Protein AF-A0A2I2Y6M7-F1 (afdb_monomer)

Solvent-accessible surface area (backbone atoms only — not comparable to full-atom values): 23030 Å² total; per-residue (Å²): 136,56,72,68,59,53,51,52,51,52,52,51,49,30,62,76,49,52,46,43,71,90,36,95,50,26,70,59,31,50,28,54,57,47,48,66,59,83,72,64,95,74,53,46,58,64,40,38,53,62,34,39,68,83,38,89,52,43,68,60,20,51,50,49,42,51,72,78,41,48,81,55,43,65,64,98,65,53,62,45,63,44,32,40,52,44,34,38,50,73,70,36,88,46,44,65,52,53,50,48,51,50,53,25,51,66,35,91,66,20,46,60,55,68,66,63,53,50,53,50,50,50,50,52,35,54,48,56,50,50,40,43,76,66,65,33,96,63,71,64,62,48,41,47,30,49,52,52,43,50,49,44,64,78,64,63,85,78,77,79,74,90,68,80,88,70,94,74,86,84,84,79,89,80,80,78,84,71,52,73,69,52,47,54,61,56,67,54,77,88,46,63,62,39,77,47,79,44,84,52,65,89,92,71,47,65,67,61,46,53,32,53,38,50,59,75,42,60,92,48,39,34,36,38,38,26,84,49,67,68,58,24,56,52,43,60,73,68,43,54,92,47,45,48,55,37,30,61,61,58,52,19,30,72,78,45,37,50,61,33,47,77,43,69,26,50,35,92,56,80,87,45,34,69,43,40,32,75,72,44,56,89,94,68,50,42,66,58,55,19,41,48,24,49,46,23,46,53,42,42,40,38,33,66,61,94,67,88,50,64,86,33,39,61,65,61,45,54,50,99,85,65,47,82,40,73,55,50,72,69,56,34,54,49,37,37,54,54,31,51,54,41,50,56,49,27,69,50,81,63,75,66,91,52,70,52,39,27,29,32,66,55,54,30,35,35,53,37,41,73,63,62,63,76,64,73,89,24,56,30,37,40,36,48,64,51,82,78,56,45,46,25,57,50,58,50,62,69,82,61,43,70,23,20,34,39,42,33,68

Nearest PDB structures (foldseek):
  2zpa-assembly1_A  TM=6.336E-01  e=1.277E+00  Escherichia coli K-12
  5lkm-assembly1_A-2  TM=4.725E-01  e=9.938E-01  Streptococcus pneumoniae
  2zpa-assembly2_B  TM=6.079E-01  e=3.849E+00  Escherichia coli K-12
  6ieh-assembly1_B  TM=3.985E-01  e=1.412E+00  Homo sapiens

Mean predicted aligned error: 16.68 Å

InterPro domains:
  IPR000212 UvrD-like helicase [PTHR11070] (1-397)
  IPR027417 P-loop containing nucleoside triphosphate hydrolase [G3DSA:3.40.50.300] (173-406)
  IPR027417 P-loop containing nucleoside triphosphate hydrolase [SSF52540] (170-386)

Structure (mmCIF, N/CA/C/O backbone):
data_AF-A0A2I2Y6M7-F1
#
_entry.id   AF-A0A2I2Y6M7-F1
#
loop_
_atom_site.group_PDB
_atom_site.id
_atom_site.type_symbol
_atom_site.label_atom_id
_atom_site.label_alt_id
_atom_site.label_comp_id
_atom_site.label_asym_id
_atom_site.label_entity_id
_atom_site.label_seq_id
_atom_site.pdbx_PDB_ins_code
_atom_site.Cartn_x
_atom_site.Cartn_y
_atom_site.Cartn_z
_atom_site.occupancy
_atom_site.B_iso_or_equiv
_atom_site.auth_seq_id
_atom_site.auth_comp_id
_atom_site.auth_asym_id
_atom_site.auth_atom_id
_atom_site.pdbx_PDB_model_num
ATOM 1 N N . MET A 1 1 ? 17.965 -12.866 4.755 1.00 49.59 1 MET A N 1
ATOM 2 C CA . MET A 1 1 ? 18.738 -12.030 5.698 1.00 49.59 1 MET A CA 1
ATOM 3 C C . MET A 1 1 ? 17.765 -11.575 6.773 1.00 49.59 1 MET A C 1
ATOM 5 O O . MET A 1 1 ? 16.728 -11.045 6.398 1.00 49.59 1 MET A O 1
ATOM 9 N N . ASN A 1 2 ? 18.017 -11.884 8.047 1.00 70.56 2 ASN A N 1
ATOM 10 C CA . ASN A 1 2 ? 17.105 -11.526 9.144 1.00 70.56 2 ASN A CA 1
ATOM 11 C C . ASN A 1 2 ? 17.245 -10.025 9.487 1.00 70.56 2 ASN A C 1
ATOM 13 O O . ASN A 1 2 ? 18.341 -9.486 9.323 1.00 70.56 2 ASN A O 1
ATOM 17 N N . GLU A 1 3 ? 16.186 -9.348 9.952 1.00 72.44 3 GLU A N 1
ATOM 18 C CA . GLU A 1 3 ? 16.213 -7.894 10.248 1.00 72.44 3 GLU A CA 1
ATOM 19 C C . GLU A 1 3 ? 17.332 -7.543 11.247 1.00 72.44 3 GLU A C 1
ATOM 21 O O . GLU A 1 3 ? 18.125 -6.636 11.006 1.00 72.44 3 GLU A O 1
ATOM 26 N N . GLU A 1 4 ? 17.489 -8.347 12.301 1.00 75.38 4 GLU A N 1
ATOM 27 C CA . GLU A 1 4 ? 18.539 -8.185 13.319 1.00 75.38 4 GLU A CA 1
ATOM 28 C C . GLU A 1 4 ? 19.960 -8.294 12.745 1.00 75.38 4 GLU A C 1
ATOM 30 O O . GLU A 1 4 ? 20.855 -7.541 13.129 1.00 75.38 4 GLU A O 1
ATOM 35 N N . GLN A 1 5 ? 20.173 -9.189 11.776 1.00 78.06 5 GLN A N 1
ATOM 36 C CA . GLN A 1 5 ? 21.471 -9.346 11.112 1.00 78.06 5 GLN A CA 1
ATOM 37 C C . GLN A 1 5 ? 21.791 -8.144 10.218 1.00 78.06 5 GLN A C 1
ATOM 39 O O . GLN A 1 5 ? 22.947 -7.735 10.123 1.00 78.0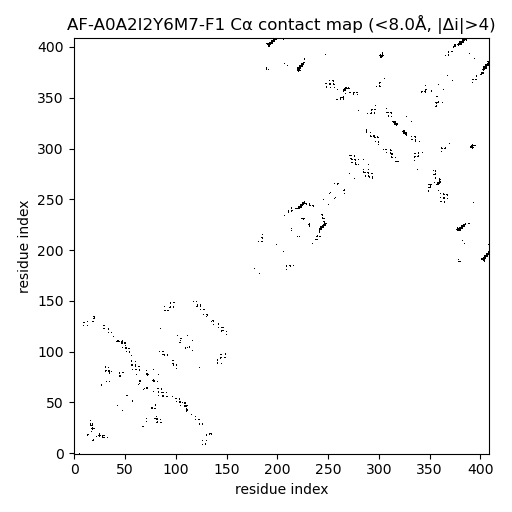6 5 GLN A O 1
ATOM 44 N N . ALA A 1 6 ? 20.777 -7.568 9.565 1.00 76.00 6 ALA A N 1
ATOM 45 C CA . ALA A 1 6 ? 20.940 -6.378 8.737 1.00 76.00 6 ALA A CA 1
ATOM 46 C C . ALA A 1 6 ? 21.282 -5.150 9.592 1.00 76.00 6 ALA A C 1
ATOM 48 O O . ALA A 1 6 ? 22.219 -4.424 9.265 1.00 76.00 6 ALA A O 1
ATOM 49 N N . VAL A 1 7 ? 20.579 -4.965 10.715 1.00 82.06 7 VAL A N 1
ATOM 50 C CA . VAL A 1 7 ? 20.853 -3.885 11.675 1.00 82.06 7 VAL A CA 1
ATOM 51 C C . VAL A 1 7 ? 22.251 -4.035 12.273 1.00 82.06 7 VAL A C 1
ATOM 53 O O . VAL A 1 7 ? 23.020 -3.081 12.244 1.00 82.06 7 VAL A O 1
ATOM 56 N N . SER A 1 8 ? 22.632 -5.240 12.712 1.00 84.25 8 SER A N 1
ATOM 57 C CA . SER A 1 8 ? 23.980 -5.510 13.234 1.00 84.25 8 SER A CA 1
ATOM 58 C C . SER A 1 8 ? 25.080 -5.217 12.205 1.00 84.25 8 SER A C 1
ATOM 60 O O . SER A 1 8 ? 26.126 -4.669 12.552 1.00 84.25 8 SER A O 1
ATOM 62 N N . LYS A 1 9 ? 24.838 -5.517 10.922 1.00 85.94 9 LYS A N 1
ATOM 63 C CA . LYS A 1 9 ? 25.780 -5.211 9.839 1.00 85.94 9 LYS A CA 1
ATOM 64 C C . LYS A 1 9 ? 25.932 -3.706 9.609 1.00 85.94 9 LYS A C 1
ATOM 66 O O . LYS A 1 9 ? 27.054 -3.244 9.422 1.00 85.94 9 LYS A O 1
ATOM 71 N N . VAL A 1 10 ? 24.832 -2.951 9.617 1.00 85.12 10 VAL A N 1
ATOM 72 C CA . VAL A 1 10 ? 24.865 -1.484 9.480 1.00 85.12 10 VAL A CA 1
ATOM 73 C C . VAL A 1 10 ? 25.546 -0.843 10.689 1.00 85.12 10 VAL A C 1
ATOM 75 O O . VAL A 1 10 ? 26.391 0.027 10.509 1.00 85.12 10 VAL A O 1
ATOM 78 N N . ASP A 1 11 ? 25.263 -1.325 11.897 1.00 84.12 11 ASP A N 1
ATOM 79 C CA . ASP A 1 11 ? 25.933 -0.874 13.119 1.00 84.12 11 ASP A CA 1
ATOM 80 C C . ASP A 1 11 ? 27.446 -1.126 13.062 1.00 84.12 11 ASP A C 1
ATOM 82 O O . ASP A 1 11 ? 28.233 -0.227 13.355 1.00 84.12 11 ASP A O 1
ATOM 86 N N . GLY A 1 12 ? 27.863 -2.304 12.587 1.00 84.38 12 GLY A N 1
ATOM 87 C CA . GLY A 1 12 ? 29.275 -2.608 12.355 1.00 84.38 12 GLY A CA 1
ATOM 88 C C . GLY A 1 12 ? 29.931 -1.678 11.328 1.00 84.38 12 GLY A C 1
ATOM 89 O O . GLY A 1 12 ? 31.080 -1.286 11.509 1.00 84.38 12 GLY A O 1
ATOM 90 N N . ILE A 1 13 ? 29.211 -1.281 10.272 1.00 85.44 13 ILE A N 1
ATOM 91 C CA . ILE A 1 13 ? 29.702 -0.307 9.283 1.00 85.44 13 ILE A CA 1
ATOM 92 C C . ILE A 1 13 ? 29.904 1.068 9.929 1.00 85.44 13 ILE A C 1
ATOM 94 O O . ILE A 1 13 ? 30.957 1.672 9.737 1.00 85.44 13 ILE A O 1
ATOM 98 N N . LEU A 1 14 ? 28.934 1.554 10.710 1.00 84.12 14 LEU A N 1
ATOM 99 C CA . LEU A 1 14 ? 29.030 2.867 11.351 1.00 84.12 14 LEU A CA 1
ATOM 100 C C . LEU A 1 14 ? 30.232 2.949 12.301 1.00 84.12 14 LEU A C 1
ATOM 102 O O . LEU A 1 14 ? 31.017 3.891 12.189 1.00 84.12 14 LEU A O 1
ATOM 106 N N . SER A 1 15 ? 30.427 1.945 13.161 1.00 84.00 15 SER A N 1
ATOM 107 C CA . SER A 1 15 ? 31.567 1.907 14.088 1.00 84.00 15 SER A CA 1
ATOM 108 C C . SER A 1 15 ? 32.907 1.756 13.364 1.00 84.00 15 SER A C 1
ATOM 110 O O . SER A 1 15 ? 33.840 2.508 13.634 1.00 84.00 15 SER A O 1
ATOM 112 N N . ASN A 1 16 ? 33.010 0.853 12.381 1.00 84.38 16 ASN A N 1
ATOM 113 C CA . ASN A 1 16 ? 34.260 0.649 11.634 1.00 84.38 16 ASN A CA 1
ATOM 114 C C . ASN A 1 16 ? 34.682 1.884 10.826 1.00 84.38 16 ASN A C 1
ATOM 116 O O . ASN A 1 16 ? 35.870 2.095 10.589 1.00 84.38 16 ASN A O 1
ATOM 120 N N . CYS A 1 17 ? 3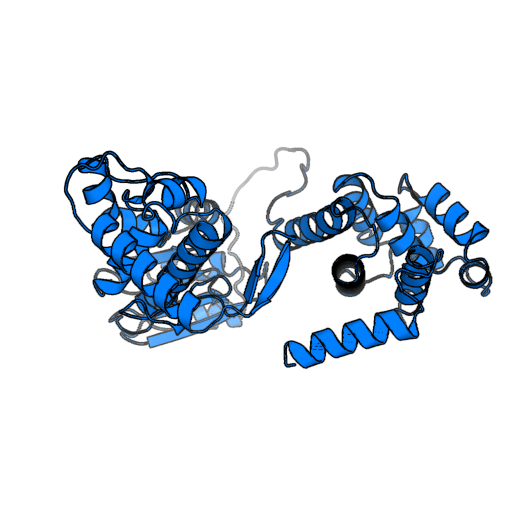3.717 2.694 10.388 1.00 80.25 17 CYS A N 1
ATOM 121 C CA . CYS A 1 17 ? 33.972 3.922 9.644 1.00 80.25 17 CYS A CA 1
ATOM 122 C C . CYS A 1 17 ? 34.069 5.167 10.538 1.00 80.25 17 CYS A C 1
ATOM 124 O O . CYS A 1 17 ? 34.221 6.264 10.008 1.00 80.25 17 CYS A O 1
ATOM 126 N N . GLY A 1 18 ? 33.977 5.035 11.867 1.00 78.38 18 GLY A N 1
ATOM 127 C CA . GLY A 1 18 ? 34.020 6.174 12.791 1.00 78.38 18 GLY A CA 1
ATOM 128 C C . GLY A 1 18 ? 32.870 7.166 12.577 1.00 78.38 18 GLY A C 1
ATOM 129 O O . GLY A 1 18 ? 33.055 8.382 12.699 1.00 78.38 18 GLY A O 1
ATOM 130 N N . ILE A 1 19 ? 31.696 6.663 12.184 1.00 80.56 19 ILE A N 1
ATOM 131 C CA . ILE A 1 19 ? 30.455 7.427 12.032 1.00 80.56 19 ILE A CA 1
ATOM 132 C C . ILE A 1 19 ? 29.694 7.348 13.360 1.00 80.56 19 ILE A C 1
ATOM 134 O O . ILE A 1 19 ? 28.677 6.669 13.496 1.00 80.56 19 ILE A O 1
ATOM 138 N N . GLU A 1 20 ? 30.237 8.035 14.357 1.00 80.38 20 GLU A N 1
ATOM 139 C CA . GLU A 1 20 ? 29.722 8.068 15.727 1.00 80.38 20 GLU A CA 1
ATOM 140 C C . GLU A 1 20 ? 29.317 9.494 16.104 1.00 80.38 20 GLU A C 1
ATOM 142 O O . GLU A 1 20 ? 29.709 10.462 15.447 1.00 80.38 20 GLU A O 1
ATOM 147 N N . LYS A 1 21 ? 28.494 9.636 17.145 1.00 74.00 21 LYS A N 1
ATOM 148 C CA . LYS A 1 21 ? 27.935 10.931 17.558 1.00 74.00 21 LYS A CA 1
ATOM 149 C C . LYS A 1 21 ? 29.007 11.879 18.095 1.00 74.00 21 LYS A C 1
ATOM 151 O O . LYS A 1 21 ? 28.868 13.091 17.982 1.00 74.00 21 LYS A O 1
ATOM 156 N N . GLU A 1 22 ? 30.061 11.311 18.655 1.00 70.25 22 GLU A N 1
ATOM 157 C CA . GLU A 1 22 ? 31.207 11.980 19.258 1.00 70.25 22 GLU A CA 1
ATOM 158 C C . GLU A 1 22 ? 32.245 12.415 18.207 1.00 70.25 22 GLU A C 1
ATOM 160 O O . GLU A 1 22 ? 33.192 13.126 18.531 1.00 70.25 22 GLU A O 1
ATOM 165 N N . SER A 1 23 ? 32.076 11.993 16.948 1.00 74.69 23 SER A N 1
ATOM 166 C CA . SER A 1 23 ? 32.988 12.290 15.847 1.00 74.69 23 SER A CA 1
ATOM 167 C C . SER A 1 23 ? 32.507 13.499 15.045 1.00 74.69 23 SER A C 1
ATOM 169 O O . SER A 1 23 ? 31.540 13.420 14.280 1.00 74.69 23 SER A O 1
ATOM 171 N N . ASP A 1 24 ? 33.253 14.603 15.129 1.00 72.44 24 ASP A N 1
ATOM 172 C CA . ASP A 1 24 ? 33.017 15.820 14.334 1.00 72.44 24 ASP A CA 1
ATOM 173 C C . ASP A 1 24 ? 33.146 15.585 12.813 1.00 72.44 24 ASP A C 1
ATOM 175 O O . ASP A 1 24 ? 32.731 16.410 12.000 1.00 72.44 24 ASP A O 1
ATOM 179 N N . LEU A 1 25 ? 33.691 14.433 12.408 1.00 81.56 25 LEU A N 1
ATOM 180 C CA . LEU A 1 25 ? 33.935 14.053 11.015 1.00 81.56 25 LEU A CA 1
ATOM 181 C C . LEU A 1 25 ? 32.914 13.037 10.479 1.00 81.56 25 LEU A C 1
ATOM 183 O O . LEU A 1 25 ? 33.102 12.508 9.385 1.00 81.56 25 LEU A O 1
ATOM 187 N N . CYS A 1 26 ? 31.824 12.760 11.202 1.00 83.25 26 CYS A N 1
ATOM 188 C CA . CYS A 1 26 ? 30.849 11.720 10.846 1.00 83.25 26 CYS A CA 1
ATOM 189 C C . CYS A 1 26 ? 30.304 11.832 9.403 1.00 83.25 26 CYS A C 1
ATOM 191 O O . CYS A 1 26 ? 30.172 10.822 8.710 1.00 83.25 26 CYS A O 1
ATOM 193 N N . VAL A 1 27 ? 30.046 13.048 8.909 1.00 85.88 27 VAL A N 1
ATOM 194 C CA . VAL A 1 27 ? 29.578 13.288 7.528 1.00 85.88 27 VAL A CA 1
ATOM 195 C C . VAL A 1 27 ? 30.687 13.037 6.497 1.00 85.88 27 VAL A C 1
ATOM 197 O O . VAL A 1 27 ? 30.428 12.466 5.439 1.00 85.88 27 VAL A O 1
ATOM 200 N N . LEU A 1 28 ? 31.933 13.400 6.807 1.00 87.31 28 LEU A N 1
ATOM 201 C CA . LEU A 1 28 ? 33.088 13.143 5.937 1.00 87.31 28 LEU A CA 1
ATOM 202 C C . LEU A 1 28 ? 33.421 11.646 5.879 1.00 87.31 28 LEU A C 1
ATOM 204 O O . LEU A 1 28 ? 33.757 11.119 4.818 1.00 87.31 28 LEU A O 1
ATOM 208 N N . ASN A 1 29 ? 33.246 10.940 6.993 1.00 88.25 29 ASN A N 1
ATOM 209 C CA . ASN A 1 29 ? 33.404 9.492 7.065 1.00 88.25 29 ASN A CA 1
ATOM 210 C C . ASN A 1 29 ? 32.336 8.747 6.247 1.00 88.25 29 ASN A C 1
ATOM 212 O O . ASN A 1 29 ? 32.644 7.721 5.640 1.00 88.25 29 ASN A O 1
ATOM 216 N N . LEU A 1 30 ? 31.118 9.292 6.127 1.00 89.62 30 LEU A N 1
ATOM 217 C CA . LEU A 1 30 ? 30.112 8.776 5.191 1.00 89.62 30 LEU A CA 1
ATOM 218 C C . LEU A 1 30 ? 30.568 8.912 3.729 1.00 89.62 30 LEU A C 1
ATOM 220 O O . LEU A 1 30 ? 30.395 7.977 2.943 1.00 89.62 30 LEU A O 1
ATOM 224 N N . ILE A 1 31 ? 31.176 10.045 3.357 1.00 89.81 31 ILE A N 1
ATOM 225 C CA . ILE A 1 31 ? 31.734 10.240 2.007 1.00 89.81 31 ILE A CA 1
ATOM 226 C C . ILE A 1 31 ? 32.864 9.234 1.754 1.00 89.81 31 ILE A C 1
ATOM 228 O O . ILE A 1 31 ? 32.871 8.577 0.714 1.00 89.81 31 ILE A O 1
ATOM 232 N N . ARG A 1 32 ? 33.770 9.047 2.725 1.00 88.12 32 ARG A N 1
ATOM 233 C CA . ARG A 1 32 ? 34.846 8.045 2.650 1.00 88.12 32 ARG A CA 1
ATOM 234 C C . ARG A 1 32 ? 34.312 6.633 2.471 1.00 88.12 32 ARG A C 1
ATOM 236 O O . ARG A 1 32 ? 34.797 5.918 1.603 1.00 88.12 32 ARG A O 1
ATOM 243 N N . TYR A 1 33 ? 33.295 6.246 3.237 1.00 89.00 33 TYR A N 1
ATOM 244 C CA . TYR A 1 33 ? 32.669 4.938 3.076 1.00 89.00 33 TYR A CA 1
ATOM 245 C C . TYR A 1 33 ? 32.074 4.775 1.675 1.00 89.00 33 TYR A C 1
ATOM 247 O O . TYR A 1 33 ? 32.343 3.784 0.999 1.00 89.00 33 TYR A O 1
ATOM 255 N N . THR A 1 34 ? 31.346 5.782 1.191 1.00 88.06 34 THR A N 1
ATOM 256 C CA . THR A 1 34 ? 30.740 5.750 -0.148 1.00 88.06 34 THR A CA 1
ATOM 257 C C . THR A 1 34 ? 31.798 5.647 -1.252 1.00 88.06 34 THR A C 1
ATOM 259 O O . THR A 1 34 ? 31.586 4.953 -2.245 1.00 88.06 34 THR A O 1
ATOM 262 N N . ALA A 1 35 ? 32.977 6.243 -1.058 1.00 86.44 35 ALA A N 1
ATOM 263 C CA . ALA A 1 35 ? 34.106 6.143 -1.981 1.00 86.44 35 ALA A CA 1
ATOM 264 C C . ALA A 1 35 ? 34.688 4.719 -2.110 1.00 86.44 35 ALA A C 1
ATOM 266 O O . ALA A 1 35 ? 35.350 4.427 -3.106 1.00 86.44 35 ALA A O 1
ATOM 267 N N . THR A 1 36 ? 34.427 3.828 -1.141 1.00 84.44 36 THR A N 1
ATOM 268 C CA . THR A 1 36 ? 34.849 2.412 -1.180 1.00 84.44 36 THR A CA 1
ATOM 269 C C . THR A 1 36 ? 33.918 1.508 -1.993 1.00 84.44 36 THR A C 1
ATOM 271 O O . THR A 1 36 ? 34.207 0.320 -2.164 1.00 84.44 36 THR A O 1
ATOM 274 N N . THR A 1 37 ? 32.808 2.050 -2.506 1.00 78.56 37 THR A N 1
ATOM 275 C CA . THR A 1 37 ? 31.848 1.309 -3.333 1.00 78.56 37 THR A CA 1
ATOM 276 C C . THR A 1 37 ? 32.552 0.728 -4.558 1.00 78.56 37 THR A C 1
ATOM 278 O O . THR A 1 37 ? 33.240 1.436 -5.296 1.00 78.56 37 THR A O 1
ATOM 281 N N . LYS A 1 38 ? 32.408 -0.586 -4.770 1.00 66.50 38 LYS A N 1
ATOM 282 C CA . LYS A 1 38 ? 33.075 -1.289 -5.871 1.00 66.50 38 LYS A CA 1
ATOM 283 C C . LYS A 1 38 ? 32.495 -0.827 -7.207 1.00 66.50 38 LYS A C 1
ATOM 285 O O . LYS A 1 38 ? 31.316 -1.034 -7.466 1.00 66.50 38 LYS A O 1
ATOM 290 N N . CYS A 1 39 ? 33.332 -0.252 -8.067 1.00 62.84 39 CYS A N 1
ATOM 291 C CA . CYS A 1 39 ? 32.965 0.004 -9.456 1.00 62.84 39 CYS A CA 1
ATOM 292 C C . CYS A 1 39 ? 32.988 -1.290 -10.272 1.00 62.84 39 CYS A C 1
ATOM 294 O O . CYS A 1 39 ? 33.879 -2.129 -10.105 1.00 62.84 39 CYS A O 1
ATOM 296 N N . SER A 1 40 ? 32.071 -1.396 -11.233 1.00 64.81 40 SER A N 1
ATOM 297 C CA . SER A 1 40 ? 32.249 -2.311 -12.359 1.00 64.81 40 SER A CA 1
ATOM 298 C C . SER A 1 40 ? 33.571 -1.986 -13.082 1.00 64.81 40 SER A C 1
ATOM 300 O O . SER A 1 40 ? 33.894 -0.808 -13.251 1.00 64.81 40 SER A O 1
ATOM 302 N N . PRO A 1 41 ? 34.339 -2.987 -13.551 1.00 62.16 41 PRO A N 1
ATOM 303 C CA . PRO A 1 41 ? 35.645 -2.770 -14.190 1.00 62.16 41 PRO A CA 1
ATOM 304 C C . PRO A 1 41 ? 35.581 -1.961 -15.501 1.00 62.16 41 PRO A C 1
ATOM 306 O O . PRO A 1 41 ? 36.613 -1.590 -16.045 1.00 62.16 41 PRO A O 1
ATOM 309 N N . SER A 1 42 ? 34.378 -1.680 -16.010 1.00 63.72 42 SER A N 1
ATOM 310 C CA . SER A 1 42 ? 34.109 -0.869 -17.200 1.00 63.72 42 SER A CA 1
ATOM 311 C C . SER A 1 42 ? 33.931 0.634 -16.930 1.00 63.72 42 SER A C 1
ATOM 313 O O . SER A 1 42 ? 33.707 1.383 -17.881 1.00 63.72 42 SER A O 1
ATOM 315 N N . VAL A 1 43 ? 33.957 1.082 -15.668 1.00 73.19 43 VAL A N 1
ATOM 316 C CA . VAL A 1 43 ? 33.742 2.495 -15.314 1.00 73.19 43 VAL A CA 1
ATOM 317 C C . VAL A 1 43 ? 35.021 3.297 -15.557 1.00 73.19 43 VAL A C 1
ATOM 319 O O . VAL A 1 43 ? 36.053 3.040 -14.947 1.00 73.19 43 VAL A O 1
ATOM 322 N N . ASP A 1 44 ? 34.918 4.292 -16.433 1.00 78.25 44 ASP A N 1
ATOM 323 C CA . ASP A 1 44 ? 35.956 5.279 -16.750 1.00 78.25 44 ASP A CA 1
ATOM 324 C C . ASP A 1 44 ? 35.681 6.587 -15.977 1.00 78.25 44 ASP A C 1
ATOM 326 O O . ASP A 1 44 ? 34.720 7.292 -16.321 1.00 78.25 44 ASP A O 1
ATOM 330 N N . PRO A 1 45 ? 36.485 6.922 -14.947 1.00 78.25 45 PRO A N 1
ATOM 331 C CA . PRO A 1 45 ? 36.260 8.091 -14.099 1.00 78.25 45 PRO A CA 1
ATOM 332 C C . PRO A 1 45 ? 36.235 9.426 -14.834 1.00 78.25 45 PRO A C 1
ATOM 334 O O . PRO A 1 45 ? 35.369 10.253 -14.548 1.00 78.25 45 PRO A O 1
ATOM 337 N N . GLU A 1 46 ? 37.100 9.614 -15.828 1.00 79.88 46 GLU A N 1
ATOM 338 C CA . GLU A 1 46 ? 37.201 10.865 -16.588 1.00 79.88 46 GLU A CA 1
ATOM 339 C C . GLU A 1 46 ? 35.911 11.143 -17.371 1.00 79.88 46 GLU A C 1
ATOM 341 O O . GLU A 1 46 ? 35.397 12.264 -17.413 1.00 79.88 46 GLU A O 1
ATOM 346 N N . ARG A 1 47 ? 35.307 10.093 -17.939 1.00 79.56 47 ARG A N 1
ATOM 347 C CA . ARG A 1 47 ? 34.028 10.200 -18.656 1.00 79.56 47 ARG A CA 1
ATOM 348 C C . ARG A 1 47 ? 32.850 10.484 -17.735 1.00 79.56 47 ARG A C 1
ATOM 350 O O . ARG A 1 47 ? 31.937 11.221 -18.120 1.00 79.56 47 ARG A O 1
ATOM 357 N N . VAL A 1 48 ? 32.854 9.927 -16.525 1.00 80.69 48 VAL A N 1
ATOM 358 C CA . VAL A 1 48 ? 31.805 10.222 -15.543 1.00 80.69 48 VAL A CA 1
ATOM 359 C C . VAL A 1 48 ? 31.937 11.656 -15.036 1.00 80.69 48 VAL A C 1
ATOM 361 O O . VAL A 1 48 ? 30.937 12.375 -15.027 1.00 80.69 48 VAL A O 1
ATOM 364 N N . LEU A 1 49 ? 33.150 12.114 -14.720 1.00 83.69 49 LEU A N 1
ATOM 365 C CA . LEU A 1 49 ? 33.422 13.510 -14.357 1.00 83.69 49 LEU A CA 1
ATOM 366 C C . LEU A 1 49 ? 32.949 14.470 -15.454 1.00 83.69 49 LEU A C 1
ATOM 368 O O . LEU A 1 49 ? 32.192 15.405 -15.190 1.00 83.69 49 LEU A O 1
ATOM 372 N N . TRP A 1 50 ? 33.276 14.173 -16.712 1.00 82.00 50 TRP A N 1
ATOM 373 C CA . TRP A 1 50 ? 32.792 14.948 -17.851 1.00 82.00 50 TRP A CA 1
ATOM 374 C C . TRP A 1 50 ? 31.264 14.981 -17.952 1.00 82.00 50 TRP A C 1
ATOM 376 O O . TRP A 1 50 ? 30.686 16.013 -18.290 1.00 82.00 50 TRP A O 1
ATOM 386 N N . SER A 1 51 ? 30.583 13.873 -17.643 1.00 84.50 51 SER A N 1
ATOM 387 C CA . SER A 1 51 ? 29.116 13.825 -17.644 1.00 84.50 51 SER A CA 1
ATOM 388 C C . SER A 1 51 ? 28.491 14.701 -16.552 1.00 84.50 51 SER A C 1
ATOM 3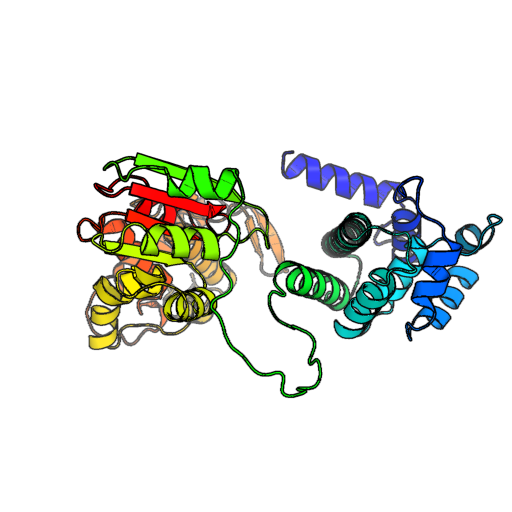90 O O . SER A 1 51 ? 27.401 15.238 -16.757 1.00 84.50 51 SER A O 1
ATOM 392 N N . LEU A 1 52 ? 29.193 14.882 -15.428 1.00 85.81 52 LEU A N 1
ATOM 393 C CA . LEU A 1 52 ? 28.752 15.654 -14.268 1.00 85.81 52 LEU A CA 1
ATOM 394 C C . LEU A 1 52 ? 29.020 17.156 -14.384 1.00 85.81 52 LEU A C 1
ATOM 396 O O . LEU A 1 52 ? 28.424 17.912 -13.622 1.00 85.81 52 LEU A O 1
ATOM 400 N N . ARG A 1 53 ? 29.857 17.604 -15.329 1.00 85.81 53 ARG A N 1
ATOM 401 C CA . ARG A 1 53 ? 30.291 19.012 -15.466 1.00 85.81 53 ARG A CA 1
ATOM 402 C C . ARG A 1 53 ? 29.155 20.042 -15.534 1.00 85.81 53 ARG A C 1
ATOM 404 O O . ARG A 1 53 ? 29.346 21.196 -15.177 1.00 85.81 53 ARG A O 1
ATOM 411 N N . ASP A 1 54 ? 27.981 19.625 -16.011 1.00 83.00 54 ASP A N 1
ATOM 412 C CA . ASP A 1 54 ? 26.805 20.490 -16.158 1.00 83.00 54 ASP A CA 1
ATOM 413 C C . ASP A 1 54 ? 25.969 20.563 -14.861 1.00 83.00 54 ASP A C 1
ATOM 415 O O . ASP A 1 54 ? 24.931 21.230 -14.818 1.00 83.00 54 ASP A O 1
ATOM 419 N N . HIS A 1 55 ? 26.366 19.841 -13.809 1.00 90.88 55 HIS A N 1
ATOM 420 C CA . HIS A 1 55 ? 25.676 19.841 -12.530 1.00 90.88 55 HIS A CA 1
ATOM 421 C C . HIS A 1 55 ? 26.060 21.087 -11.712 1.00 90.88 55 HIS A C 1
ATOM 423 O O . HIS A 1 55 ? 27.242 21.299 -11.446 1.00 90.88 55 HIS A O 1
ATOM 429 N N . PRO A 1 56 ? 25.086 21.887 -11.236 1.00 89.94 56 PRO A N 1
ATOM 430 C CA . PRO A 1 56 ? 25.364 23.180 -10.610 1.00 89.94 56 PRO A CA 1
ATOM 431 C C . PRO A 1 56 ? 26.148 23.084 -9.299 1.00 89.94 56 PRO A C 1
ATOM 433 O O . PRO A 1 56 ? 26.833 24.033 -8.969 1.00 89.94 56 PRO A O 1
ATOM 436 N N . LEU A 1 57 ? 26.042 21.961 -8.576 1.00 93.25 57 LEU A N 1
ATOM 437 C CA . LEU A 1 57 ? 26.744 21.729 -7.302 1.00 93.25 57 LEU A CA 1
ATOM 438 C C . LEU A 1 57 ? 28.092 21.007 -7.458 1.00 93.25 57 LEU A C 1
ATOM 440 O O . LEU A 1 57 ? 28.689 20.614 -6.456 1.00 93.25 57 LEU A O 1
ATOM 444 N N . LEU A 1 58 ? 28.531 20.717 -8.690 1.00 90.62 58 LEU A N 1
ATOM 445 C CA . LEU A 1 58 ? 29.792 20.002 -8.893 1.00 90.62 58 LEU A CA 1
ATOM 446 C C . LEU A 1 58 ? 31.008 20.812 -8.399 1.00 90.62 58 LEU A C 1
ATOM 448 O O . LEU A 1 58 ? 31.808 20.224 -7.673 1.00 90.62 58 LEU A O 1
ATOM 452 N N . PRO A 1 59 ? 31.153 22.120 -8.701 1.00 90.56 59 PRO A N 1
ATOM 453 C CA . PRO A 1 59 ? 32.311 22.893 -8.243 1.00 90.56 59 PRO A CA 1
ATOM 454 C C . PRO A 1 59 ? 32.431 22.944 -6.713 1.00 90.56 59 PRO A C 1
ATOM 456 O O . PRO A 1 59 ? 33.525 22.808 -6.165 1.00 90.56 59 PRO A O 1
ATOM 459 N N . GLU A 1 60 ? 31.309 23.094 -6.006 1.00 91.38 60 GLU A N 1
ATOM 460 C CA . GLU A 1 60 ? 31.257 23.099 -4.543 1.00 91.38 60 GLU A CA 1
ATOM 461 C C . GLU A 1 60 ? 31.568 21.718 -3.962 1.00 91.38 60 GLU A C 1
ATOM 463 O O . GLU A 1 60 ? 32.283 21.615 -2.963 1.00 91.38 60 GLU A O 1
ATOM 468 N N . ALA A 1 61 ? 31.071 20.649 -4.592 1.00 91.44 61 ALA A N 1
ATOM 469 C CA . ALA A 1 61 ? 31.380 19.279 -4.197 1.00 91.44 61 ALA A CA 1
ATOM 470 C C . ALA A 1 61 ? 32.871 18.954 -4.388 1.00 91.44 61 ALA A C 1
ATOM 472 O O . ALA A 1 61 ? 33.495 18.400 -3.483 1.00 91.44 61 ALA A O 1
ATOM 473 N N . GLU A 1 62 ? 33.464 19.347 -5.517 1.00 89.81 62 GLU A N 1
ATOM 474 C CA . GLU A 1 62 ? 34.896 19.183 -5.788 1.00 89.81 62 GLU A CA 1
ATOM 475 C C . GLU A 1 62 ? 35.755 19.969 -4.798 1.00 89.81 62 GLU A C 1
ATOM 477 O O . GLU A 1 62 ? 36.703 19.416 -4.239 1.00 89.81 62 GLU A O 1
ATOM 482 N N . ALA A 1 63 ? 35.407 21.230 -4.526 1.00 88.62 63 ALA A N 1
ATOM 483 C CA . ALA A 1 63 ? 36.101 22.042 -3.532 1.00 88.62 63 ALA A CA 1
ATOM 484 C C . ALA A 1 63 ? 36.007 21.419 -2.130 1.00 88.62 63 ALA A C 1
ATOM 486 O O . ALA A 1 63 ? 37.013 21.337 -1.423 1.00 88.62 63 ALA A O 1
ATOM 487 N N . CYS A 1 64 ? 34.826 20.917 -1.750 1.00 89.62 64 CYS A N 1
ATOM 488 C CA . CYS A 1 64 ? 34.601 20.257 -0.467 1.00 89.62 64 CYS A CA 1
ATOM 489 C C . CYS A 1 64 ? 35.477 19.006 -0.312 1.00 89.62 64 CYS A C 1
ATOM 491 O O . CYS A 1 64 ? 36.198 18.894 0.684 1.00 89.62 64 CYS A O 1
ATOM 493 N N . VAL A 1 65 ? 35.468 18.110 -1.308 1.00 88.75 65 VAL A N 1
ATOM 494 C CA . VAL A 1 65 ? 36.279 16.881 -1.305 1.00 88.75 65 VAL A CA 1
ATOM 495 C C . VAL A 1 65 ? 37.768 17.221 -1.322 1.00 88.75 65 VAL A C 1
ATOM 497 O O . VAL A 1 65 ? 38.525 16.669 -0.533 1.00 88.75 65 VAL A O 1
ATOM 500 N N . ARG A 1 66 ? 38.198 18.184 -2.141 1.00 87.88 66 ARG A N 1
ATOM 501 C CA . ARG A 1 66 ? 39.602 18.608 -2.217 1.00 87.88 66 ARG A CA 1
ATOM 502 C C . ARG A 1 66 ? 40.119 19.193 -0.903 1.00 87.88 66 ARG A C 1
ATOM 504 O O . ARG A 1 66 ? 41.270 18.954 -0.547 1.00 87.88 66 ARG A O 1
ATOM 511 N N . GLN A 1 67 ? 39.296 19.971 -0.203 1.00 87.62 67 GLN A N 1
ATOM 512 C CA . GLN A 1 67 ? 39.685 20.630 1.043 1.00 87.62 67 GLN A CA 1
ATOM 513 C C . GLN A 1 67 ? 39.680 19.672 2.241 1.00 87.62 67 GLN A C 1
ATOM 515 O O . GLN A 1 67 ? 40.577 19.747 3.076 1.00 87.62 67 GLN A O 1
ATOM 520 N N . HIS A 1 68 ? 38.681 18.791 2.340 1.00 86.12 68 HIS A N 1
ATOM 521 C CA . HIS A 1 68 ? 38.449 17.988 3.547 1.00 86.12 68 HIS A CA 1
ATOM 522 C C . HIS A 1 68 ? 38.878 16.520 3.406 1.00 86.12 68 HIS A C 1
ATOM 524 O O . HIS A 1 68 ? 39.079 15.852 4.418 1.00 86.12 68 HIS A O 1
ATOM 530 N N . LEU A 1 69 ? 39.021 16.011 2.178 1.00 86.88 69 LEU A N 1
ATOM 531 C CA . LEU A 1 69 ? 39.355 14.617 1.853 1.00 86.88 69 LEU A CA 1
ATOM 532 C C . LEU A 1 69 ? 40.408 14.544 0.722 1.00 86.88 69 LEU A C 1
ATOM 534 O O . LEU A 1 69 ? 40.147 13.964 -0.339 1.00 86.88 69 LEU A O 1
ATOM 538 N N . PRO A 1 70 ? 41.606 15.136 0.908 1.00 81.94 70 PRO A N 1
ATOM 539 C CA . PRO A 1 70 ? 42.621 15.235 -0.145 1.00 81.94 70 PRO A CA 1
ATOM 540 C C . PRO A 1 70 ? 43.140 13.865 -0.613 1.00 81.94 70 PRO A C 1
ATOM 542 O O . PRO A 1 70 ? 43.590 13.729 -1.750 1.00 81.94 70 PRO A O 1
ATOM 545 N N . ASP A 1 71 ? 43.031 12.837 0.231 1.00 82.00 71 ASP A N 1
ATOM 546 C CA . ASP A 1 71 ? 43.362 11.447 -0.085 1.00 82.00 71 ASP A CA 1
ATOM 547 C C . ASP A 1 71 ? 42.506 10.877 -1.228 1.00 82.00 71 ASP A C 1
ATOM 549 O O . ASP A 1 71 ? 43.004 10.113 -2.054 1.00 82.00 71 ASP A O 1
ATOM 553 N N . LEU A 1 72 ? 41.248 11.314 -1.342 1.00 81.38 72 LEU A N 1
ATOM 554 C CA . LEU A 1 72 ? 40.322 10.891 -2.399 1.00 81.38 72 LEU A CA 1
ATOM 555 C C . LEU A 1 72 ? 40.471 11.701 -3.699 1.00 81.38 72 LEU A C 1
ATOM 557 O O . LEU A 1 72 ? 39.787 11.415 -4.685 1.00 81.38 72 LEU A O 1
ATOM 561 N N . TYR A 1 73 ? 41.350 12.707 -3.697 1.00 70.94 73 TYR A N 1
ATOM 562 C CA . TYR A 1 73 ? 41.637 13.595 -4.828 1.00 70.94 73 TYR A CA 1
ATOM 563 C C . TYR A 1 73 ? 42.951 13.222 -5.554 1.00 70.94 73 TYR A C 1
ATOM 565 O O . TYR A 1 73 ? 43.174 13.651 -6.682 1.00 70.94 73 TYR A O 1
ATOM 573 N N . ALA A 1 74 ? 43.843 12.441 -4.929 1.00 58.34 74 ALA A N 1
ATOM 574 C CA . ALA A 1 74 ? 45.268 12.402 -5.293 1.00 58.34 74 ALA A CA 1
ATOM 575 C C . ALA A 1 74 ? 45.763 11.166 -6.084 1.00 58.34 74 ALA A C 1
ATOM 577 O O . ALA A 1 74 ? 46.962 11.055 -6.342 1.00 58.34 74 ALA A O 1
ATOM 578 N N . ALA A 1 75 ? 44.900 10.238 -6.502 1.00 51.59 75 ALA A N 1
ATOM 579 C CA . ALA A 1 75 ? 45.342 8.996 -7.147 1.00 51.59 75 ALA A CA 1
ATOM 580 C C . ALA A 1 75 ? 45.221 9.049 -8.682 1.00 51.59 75 ALA A C 1
ATOM 582 O O . ALA A 1 75 ? 44.229 8.591 -9.227 1.00 51.59 75 ALA A O 1
ATOM 583 N N . ALA A 1 76 ? 46.234 9.602 -9.364 1.00 51.25 76 ALA A N 1
ATOM 584 C CA . ALA A 1 76 ? 46.601 9.409 -10.786 1.00 51.25 76 ALA A CA 1
ATOM 585 C C . ALA A 1 76 ? 45.508 9.448 -11.898 1.00 51.25 76 ALA A C 1
ATOM 587 O O . ALA A 1 76 ? 45.825 9.165 -13.051 1.00 51.25 76 ALA A O 1
ATOM 588 N N . GLY A 1 77 ? 44.263 9.830 -11.598 1.00 56.72 77 GLY A N 1
ATOM 589 C CA . GLY A 1 77 ? 43.115 9.779 -12.517 1.00 56.72 77 GLY A CA 1
ATOM 590 C C . GLY A 1 77 ? 41.889 10.560 -12.023 1.00 56.72 77 GLY A C 1
ATOM 591 O O . GLY A 1 77 ? 40.759 10.128 -12.233 1.00 56.72 77 GLY A O 1
ATOM 592 N N . GLY A 1 78 ? 42.115 11.674 -11.316 1.00 67.44 78 GLY A N 1
ATOM 593 C CA . GLY A 1 78 ? 41.058 12.583 -10.859 1.00 67.44 78 GLY A CA 1
ATOM 594 C C . GLY A 1 78 ? 40.439 12.246 -9.495 1.00 67.44 78 GLY A C 1
ATOM 595 O O . GLY A 1 78 ? 40.951 11.430 -8.729 1.00 67.44 78 GLY A O 1
ATOM 596 N N . VAL A 1 79 ? 39.343 12.939 -9.169 1.00 76.44 79 VAL A N 1
ATOM 597 C CA . VAL A 1 79 ? 38.604 12.793 -7.901 1.00 76.44 79 VAL A CA 1
ATOM 598 C C . VAL A 1 79 ? 37.765 11.517 -7.916 1.00 76.44 79 VAL A C 1
ATOM 600 O O . VAL A 1 79 ? 37.129 11.207 -8.923 1.00 76.44 79 VAL A O 1
ATOM 603 N N . ASN A 1 80 ? 37.695 10.799 -6.789 1.00 86.50 80 ASN A N 1
ATOM 604 C CA . ASN A 1 80 ? 36.803 9.644 -6.664 1.00 86.50 80 ASN A CA 1
ATOM 605 C C . ASN A 1 80 ? 35.340 10.036 -6.971 1.00 86.50 80 ASN A C 1
ATOM 607 O O . ASN A 1 80 ? 34.738 10.873 -6.295 1.00 86.50 80 ASN A O 1
ATOM 611 N N . ILE A 1 81 ? 34.762 9.389 -7.985 1.00 87.69 81 ILE A N 1
ATOM 612 C CA . ILE A 1 81 ? 33.417 9.676 -8.507 1.00 87.69 81 ILE A CA 1
ATOM 613 C C . ILE A 1 81 ? 32.355 9.538 -7.414 1.00 87.69 81 ILE A C 1
ATOM 615 O O . ILE A 1 81 ? 31.470 10.380 -7.294 1.00 87.69 81 ILE A O 1
ATOM 619 N N . TRP A 1 82 ? 32.427 8.478 -6.609 1.00 89.44 82 TRP A N 1
ATOM 620 C CA . TRP A 1 82 ? 31.429 8.199 -5.580 1.00 89.44 82 TRP A CA 1
ATOM 621 C C . TRP A 1 82 ? 31.551 9.148 -4.391 1.00 89.44 82 TRP A C 1
ATOM 623 O O . TRP A 1 82 ? 30.534 9.503 -3.795 1.00 89.44 82 TRP A O 1
ATOM 633 N N . ALA A 1 83 ? 32.761 9.634 -4.102 1.00 90.06 83 ALA A N 1
ATOM 634 C CA . ALA A 1 83 ? 32.960 10.728 -3.158 1.00 90.06 83 ALA A CA 1
ATOM 635 C C . ALA A 1 83 ? 32.267 12.014 -3.644 1.00 90.06 83 ALA A C 1
ATOM 637 O O . ALA A 1 83 ? 31.587 12.676 -2.861 1.00 90.06 83 ALA A O 1
ATOM 638 N N . LEU A 1 84 ? 32.365 12.329 -4.941 1.00 89.75 84 LEU A N 1
ATOM 639 C CA . LEU A 1 84 ? 31.664 13.469 -5.541 1.00 89.75 84 LEU A CA 1
ATOM 640 C C . LEU A 1 84 ? 30.148 13.283 -5.565 1.00 89.75 84 LEU A C 1
ATOM 642 O O . LEU A 1 84 ? 29.421 14.205 -5.212 1.00 89.75 84 LEU A O 1
ATOM 646 N N . VAL A 1 85 ? 29.657 12.096 -5.928 1.00 91.69 85 VAL A N 1
ATOM 647 C CA . VAL A 1 85 ? 28.223 11.766 -5.878 1.00 91.69 85 VAL A CA 1
ATOM 648 C C . VAL A 1 85 ? 27.691 11.943 -4.455 1.00 91.69 85 VAL A C 1
ATOM 650 O O . VAL A 1 85 ? 26.673 12.608 -4.267 1.00 91.69 85 VAL A O 1
ATOM 653 N N . ALA A 1 86 ? 28.395 11.421 -3.446 1.00 92.81 86 ALA A N 1
ATOM 654 C CA . ALA A 1 86 ? 28.027 11.596 -2.044 1.00 92.81 86 ALA A CA 1
ATOM 655 C C . ALA A 1 86 ? 28.039 13.075 -1.628 1.00 92.81 86 ALA A C 1
ATOM 657 O O . ALA A 1 86 ? 27.079 13.541 -1.017 1.00 92.81 86 ALA A O 1
ATOM 658 N N . ALA A 1 87 ? 29.075 13.831 -2.002 1.00 92.94 87 ALA A N 1
ATOM 659 C CA . ALA A 1 87 ? 29.179 15.256 -1.701 1.00 92.94 87 ALA A CA 1
ATOM 660 C C . ALA A 1 87 ? 28.046 16.071 -2.351 1.00 92.94 87 ALA A C 1
ATOM 662 O O . ALA A 1 87 ? 27.387 16.848 -1.664 1.00 92.94 87 ALA A O 1
ATOM 663 N N . VAL A 1 88 ? 27.738 15.844 -3.633 1.00 93.69 88 VAL A N 1
ATOM 664 C CA . VAL A 1 88 ? 26.614 16.499 -4.327 1.00 93.69 88 VAL A CA 1
ATOM 665 C C . VAL A 1 88 ? 25.282 16.176 -3.647 1.00 93.69 88 VAL A C 1
ATOM 667 O O . VAL A 1 88 ? 24.452 17.064 -3.464 1.00 93.69 88 VAL A O 1
ATOM 670 N N . VAL A 1 89 ? 25.066 14.921 -3.243 1.00 94.00 89 VAL A N 1
ATOM 671 C CA . VAL A 1 89 ? 23.844 14.506 -2.538 1.00 94.00 89 VAL A CA 1
ATOM 672 C C . VAL A 1 89 ? 23.735 15.176 -1.168 1.00 94.00 89 VAL A C 1
ATOM 674 O O . VAL A 1 89 ? 22.659 15.657 -0.815 1.00 94.00 89 VAL A O 1
ATOM 677 N N . LEU A 1 90 ? 24.826 15.259 -0.406 1.00 92.12 90 LEU A N 1
ATOM 678 C CA . LEU A 1 90 ? 24.844 15.911 0.907 1.00 92.12 90 LEU A CA 1
ATOM 679 C C . LEU A 1 90 ? 24.653 17.432 0.815 1.00 92.12 90 LEU A C 1
ATOM 681 O O . LEU A 1 90 ? 23.994 18.013 1.675 1.00 92.12 90 LEU A O 1
ATOM 685 N N . LEU A 1 91 ? 25.180 18.062 -0.239 1.00 92.06 91 LEU A N 1
ATOM 686 C CA . LEU A 1 91 ? 24.998 19.487 -0.535 1.00 92.06 91 LEU A CA 1
ATOM 687 C C . LEU A 1 91 ? 23.638 19.795 -1.182 1.00 92.06 91 LEU A C 1
ATOM 689 O O . LEU A 1 91 ? 23.248 20.960 -1.279 1.00 92.06 91 LEU A O 1
ATOM 693 N N . SER A 1 92 ? 22.903 18.772 -1.628 1.00 92.12 92 SER A N 1
ATOM 694 C CA . SER A 1 92 ? 21.630 18.961 -2.317 1.00 92.12 92 SER A CA 1
ATOM 695 C C . SER A 1 92 ? 20.597 19.620 -1.406 1.00 92.12 92 SER A C 1
ATOM 697 O O . SER A 1 92 ? 20.262 19.149 -0.315 1.00 92.12 92 SER A O 1
ATOM 699 N N . SER A 1 93 ? 20.028 20.722 -1.887 1.00 87.75 93 SER A N 1
ATOM 700 C CA . SER A 1 93 ? 18.928 21.377 -1.191 1.00 87.75 93 SER A CA 1
ATOM 701 C C . SER A 1 93 ? 17.595 20.768 -1.638 1.00 87.75 93 SER A C 1
ATOM 703 O O . SER A 1 93 ? 16.664 20.614 -0.851 1.00 87.75 93 SER A O 1
ATOM 705 N N . SER A 1 94 ? 17.465 20.340 -2.886 1.00 88.81 94 SER A N 1
ATOM 706 C CA . SER A 1 94 ? 16.184 19.926 -3.449 1.00 88.81 94 SER A CA 1
ATOM 707 C C . SER A 1 94 ? 16.239 18.544 -4.089 1.00 88.81 94 SER A C 1
ATOM 709 O O . SER A 1 94 ? 17.290 18.052 -4.492 1.00 88.81 94 SER A O 1
ATOM 711 N N . VAL A 1 95 ? 15.062 17.937 -4.251 1.00 88.88 95 VAL A N 1
ATOM 712 C CA . VAL A 1 95 ? 14.883 16.721 -5.062 1.00 88.88 95 VAL A CA 1
ATOM 713 C C . VAL A 1 95 ? 15.383 16.949 -6.494 1.00 88.88 95 VAL A C 1
ATOM 715 O O . VAL A 1 95 ? 15.978 16.054 -7.087 1.00 88.88 95 VAL A O 1
ATOM 718 N N . ASN A 1 96 ? 15.184 18.156 -7.035 1.00 88.12 96 ASN A N 1
ATOM 719 C CA . ASN A 1 96 ? 15.599 18.518 -8.388 1.00 88.12 96 ASN A CA 1
ATOM 720 C C . ASN A 1 96 ? 17.126 18.456 -8.571 1.00 88.12 96 ASN A C 1
ATOM 722 O O . ASN A 1 96 ? 17.587 18.079 -9.645 1.00 88.12 96 ASN A O 1
ATOM 726 N N . ASP A 1 97 ? 17.911 18.761 -7.535 1.00 91.62 97 ASP A N 1
ATOM 727 C CA . ASP A 1 97 ? 19.374 18.646 -7.591 1.00 91.62 97 ASP A CA 1
ATOM 728 C C . ASP A 1 97 ? 19.784 17.173 -7.764 1.00 91.62 97 ASP A C 1
ATOM 730 O O . ASP A 1 97 ? 20.529 16.828 -8.676 1.00 91.62 97 ASP A O 1
ATOM 734 N N . ILE A 1 98 ? 19.182 16.261 -6.993 1.00 91.81 98 ILE A N 1
ATOM 735 C CA . ILE A 1 98 ? 19.433 14.815 -7.132 1.00 91.81 98 ILE A CA 1
ATOM 736 C C . ILE A 1 98 ? 18.915 14.282 -8.482 1.00 91.81 98 ILE A C 1
ATOM 738 O O . ILE A 1 98 ? 19.549 13.433 -9.108 1.00 91.81 98 ILE A O 1
ATOM 742 N N . GLN A 1 99 ? 17.790 14.793 -8.990 1.00 90.56 99 GLN A N 1
ATOM 743 C CA . GLN A 1 99 ? 17.297 14.433 -10.326 1.00 90.56 99 GLN A CA 1
ATOM 744 C C . GLN A 1 99 ? 18.247 14.890 -11.439 1.00 90.56 99 GLN A C 1
ATOM 746 O O . GLN A 1 99 ? 18.447 14.152 -12.405 1.00 90.56 99 GLN A O 1
ATOM 751 N N . ARG A 1 100 ? 18.856 16.075 -11.311 1.00 89.50 100 ARG A N 1
ATOM 752 C CA . ARG A 1 100 ? 19.872 16.573 -12.250 1.00 89.50 100 ARG A CA 1
ATOM 753 C C . ARG A 1 100 ? 21.144 15.740 -12.194 1.00 89.50 100 ARG A C 1
ATOM 755 O O . ARG A 1 100 ? 21.687 15.428 -13.252 1.00 89.50 100 ARG A O 1
ATOM 762 N N . LEU A 1 101 ? 21.580 15.334 -11.001 1.00 92.00 101 LEU A N 1
ATOM 763 C CA . LEU A 1 101 ? 22.694 14.400 -10.824 1.00 92.00 101 LEU A CA 1
ATOM 764 C C . LEU A 1 101 ? 22.431 13.097 -11.589 1.00 92.00 101 LEU A C 1
ATOM 766 O O . LEU A 1 101 ? 23.234 12.681 -12.422 1.00 92.00 101 LEU A O 1
ATOM 770 N N . LEU A 1 102 ? 21.252 12.506 -11.393 1.00 89.50 102 LEU A N 1
ATOM 771 C CA . LEU A 1 102 ? 20.845 11.293 -12.100 1.00 89.50 102 LEU A CA 1
ATOM 772 C C . LEU A 1 102 ? 20.723 11.501 -13.614 1.00 89.50 102 LEU A C 1
ATOM 774 O O . LEU A 1 102 ? 21.096 10.622 -14.384 1.00 89.50 102 LEU A O 1
ATOM 778 N N . PHE A 1 103 ? 20.230 12.656 -14.061 1.00 86.06 103 PHE A N 1
ATOM 779 C CA . PHE A 1 103 ? 20.175 12.999 -15.481 1.00 86.06 103 PHE A CA 1
ATOM 780 C C . PHE A 1 103 ? 21.573 13.070 -16.112 1.00 86.06 103 PHE A C 1
ATOM 782 O O . PHE A 1 103 ? 21.764 12.569 -17.217 1.00 86.06 103 PHE A O 1
ATOM 789 N N . CYS A 1 104 ? 22.552 13.647 -15.411 1.00 86.62 104 CYS A N 1
ATOM 790 C CA . CYS A 1 104 ? 23.943 13.713 -15.863 1.00 86.62 104 CYS A CA 1
ATOM 791 C C . CYS A 1 104 ? 24.560 12.312 -15.989 1.00 86.62 104 CYS A C 1
ATOM 793 O O . CYS A 1 104 ? 25.124 11.980 -17.031 1.00 86.62 104 CYS A O 1
ATOM 795 N N . LEU A 1 105 ? 24.350 11.457 -14.984 1.00 86.19 105 LEU A N 1
ATOM 796 C CA . LEU A 1 105 ? 24.854 10.080 -14.967 1.00 86.19 105 LEU A CA 1
ATOM 797 C C . LEU A 1 105 ? 24.131 9.146 -15.957 1.00 86.19 105 LEU A C 1
ATOM 799 O O . LEU A 1 105 ? 24.671 8.112 -16.324 1.00 86.19 105 LEU A O 1
ATOM 803 N N . ARG A 1 106 ? 22.928 9.504 -16.428 1.00 83.31 106 ARG A N 1
ATOM 804 C CA . ARG A 1 106 ? 22.182 8.769 -17.473 1.00 83.31 106 ARG A CA 1
ATOM 805 C C . ARG A 1 106 ? 22.646 9.057 -18.895 1.00 83.31 106 ARG A C 1
ATOM 807 O O . ARG A 1 106 ? 22.176 8.399 -19.824 1.00 83.31 106 ARG A O 1
ATOM 814 N N . ARG A 1 107 ? 23.491 10.068 -19.104 1.00 79.31 107 ARG A N 1
ATOM 815 C CA . ARG A 1 107 ? 23.923 10.435 -20.455 1.00 79.31 107 ARG A CA 1
ATOM 816 C C . ARG A 1 107 ? 24.733 9.290 -21.072 1.00 79.31 107 ARG A C 1
ATOM 818 O O . ARG A 1 107 ? 25.534 8.693 -20.361 1.00 79.31 107 ARG A O 1
ATOM 825 N N . PRO A 1 108 ? 24.632 9.052 -22.394 1.00 69.06 108 PRO A N 1
ATOM 826 C CA . PRO A 1 108 ? 25.421 8.020 -23.079 1.00 69.06 108 PRO A CA 1
ATOM 827 C C . PRO A 1 108 ? 26.943 8.175 -22.927 1.00 69.06 108 PRO A C 1
ATOM 829 O O . PRO A 1 108 ? 27.689 7.235 -23.169 1.00 69.06 108 PRO A O 1
ATOM 832 N N . SER A 1 109 ? 27.408 9.371 -22.558 1.00 70.50 109 SER A N 1
ATOM 833 C CA . SER A 1 109 ? 28.812 9.662 -22.271 1.00 70.50 109 SER A CA 1
ATOM 834 C C . SER A 1 109 ? 29.285 9.135 -20.915 1.00 70.50 109 SER A C 1
ATOM 836 O O . SER A 1 109 ? 30.490 9.055 -20.707 1.00 70.50 109 SER A O 1
ATOM 838 N N . SER A 1 110 ? 28.373 8.819 -19.992 1.00 75.69 110 SER A N 1
ATOM 839 C CA . SER A 1 110 ? 28.710 8.256 -18.687 1.00 75.69 110 SER A CA 1
ATOM 840 C C . SER A 1 110 ? 28.893 6.745 -18.801 1.00 75.69 110 SER A C 1
ATOM 842 O O . SER A 1 110 ? 28.100 6.057 -19.438 1.00 75.69 110 SER A O 1
ATOM 844 N N . THR A 1 111 ? 29.949 6.225 -18.186 1.00 80.69 111 THR A N 1
ATOM 845 C CA . THR A 1 111 ? 30.280 4.791 -18.167 1.00 80.69 111 THR A CA 1
ATOM 846 C C . THR A 1 111 ? 29.727 4.073 -16.932 1.00 80.69 111 THR A C 1
ATOM 848 O O . THR A 1 111 ? 29.928 2.868 -16.784 1.00 80.69 111 THR A O 1
ATOM 851 N N . VAL A 1 112 ? 29.019 4.794 -16.051 1.00 83.62 112 VAL A N 1
ATOM 852 C CA . VAL A 1 112 ? 28.367 4.232 -14.862 1.00 83.62 112 VAL A CA 1
ATOM 853 C C . VAL A 1 112 ? 27.030 3.589 -15.226 1.00 83.62 112 VAL A C 1
ATOM 855 O O . VAL A 1 112 ? 26.283 4.100 -16.064 1.00 83.62 112 VAL A O 1
ATOM 858 N N . THR A 1 113 ? 26.693 2.477 -14.577 1.00 83.88 113 THR A N 1
ATOM 859 C CA . THR A 1 113 ? 25.385 1.849 -14.771 1.00 83.88 113 THR A CA 1
ATOM 860 C C . THR A 1 113 ? 24.347 2.461 -13.830 1.00 83.88 113 THR A C 1
ATOM 862 O O . THR A 1 113 ? 24.652 2.864 -12.708 1.00 83.88 113 THR A O 1
ATOM 865 N N . MET A 1 114 ? 23.088 2.542 -14.270 1.00 85.31 114 MET A N 1
ATOM 866 C CA . MET A 1 114 ? 22.005 3.023 -13.402 1.00 85.31 114 MET A CA 1
ATOM 867 C C . MET A 1 114 ? 21.800 2.183 -12.133 1.00 85.31 114 MET A C 1
ATOM 869 O O . MET A 1 114 ? 21.588 2.803 -11.093 1.00 85.31 114 MET A O 1
ATOM 873 N N . PRO A 1 115 ? 21.902 0.837 -12.168 1.00 85.75 115 PRO A N 1
ATOM 874 C CA . PRO A 1 115 ? 21.902 0.019 -10.958 1.00 85.75 115 PRO A CA 1
ATOM 875 C C . PRO A 1 115 ? 22.942 0.468 -9.929 1.00 85.75 115 PRO A C 1
ATOM 877 O O . PRO A 1 115 ? 22.556 0.729 -8.791 1.00 85.75 115 PRO A O 1
ATOM 880 N N . ASP A 1 116 ? 24.199 0.677 -10.341 1.00 85.94 116 ASP A N 1
ATOM 881 C CA . ASP A 1 116 ? 25.277 1.108 -9.435 1.00 85.94 116 ASP A CA 1
ATOM 882 C C . ASP A 1 116 ? 24.939 2.455 -8.770 1.00 85.94 116 ASP A C 1
ATOM 884 O O . ASP A 1 116 ? 25.131 2.649 -7.567 1.00 85.94 116 ASP A O 1
ATOM 888 N N . VAL A 1 117 ? 24.376 3.394 -9.541 1.00 88.50 117 VAL A N 1
ATOM 889 C CA . VAL A 1 117 ? 23.977 4.711 -9.022 1.00 88.50 117 VAL A CA 1
ATOM 890 C C . VAL A 1 117 ? 22.812 4.587 -8.041 1.00 88.50 117 VAL A C 1
ATOM 892 O O . VAL A 1 117 ? 22.842 5.198 -6.973 1.00 88.50 117 VAL A O 1
ATOM 895 N N . THR A 1 118 ? 21.789 3.794 -8.369 1.00 89.75 118 THR A N 1
ATOM 896 C CA . THR A 1 118 ? 20.641 3.588 -7.476 1.00 89.75 118 THR A CA 1
ATOM 897 C C . THR A 1 118 ? 21.039 2.867 -6.193 1.00 89.75 118 THR A C 1
ATOM 899 O O . THR A 1 118 ? 20.637 3.306 -5.120 1.00 89.75 118 THR A O 1
ATOM 902 N N . GLU A 1 119 ? 21.879 1.833 -6.270 1.00 89.69 119 GLU A N 1
ATOM 903 C CA . GLU A 1 119 ? 22.399 1.115 -5.104 1.00 89.69 119 GLU A CA 1
ATOM 904 C C . GLU A 1 119 ? 23.217 2.047 -4.205 1.00 89.69 119 GLU A C 1
ATOM 906 O O . GLU A 1 119 ? 23.003 2.079 -2.993 1.00 89.69 119 GLU A O 1
ATOM 911 N N . THR A 1 120 ? 24.060 2.900 -4.795 1.00 90.69 120 THR A N 1
ATOM 912 C CA . THR A 1 120 ? 24.807 3.921 -4.048 1.00 90.69 120 THR A CA 1
ATOM 913 C C . THR A 1 120 ? 23.876 4.909 -3.344 1.00 90.69 120 THR A C 1
ATOM 915 O O . THR A 1 120 ? 24.073 5.222 -2.169 1.00 90.69 120 THR A O 1
ATOM 918 N N . LEU A 1 121 ? 22.823 5.383 -4.015 1.00 92.94 121 LEU A N 1
ATOM 919 C CA . LEU A 1 121 ? 21.846 6.284 -3.400 1.00 92.94 121 LEU A CA 1
ATOM 920 C C . LEU A 1 121 ? 21.060 5.601 -2.269 1.00 92.94 121 LEU A C 1
ATOM 922 O O . LEU A 1 121 ? 20.873 6.211 -1.214 1.00 92.94 121 LEU A O 1
ATOM 926 N N . TYR A 1 122 ? 20.647 4.342 -2.441 1.00 92.50 122 TYR A N 1
ATOM 927 C CA . TYR A 1 122 ? 20.034 3.559 -1.364 1.00 92.50 122 TYR A CA 1
ATOM 928 C C . TYR A 1 122 ? 20.996 3.374 -0.190 1.00 92.50 122 TYR A C 1
ATOM 930 O O . TYR A 1 122 ? 20.586 3.536 0.957 1.00 92.50 122 TYR A O 1
ATOM 938 N N . CYS A 1 123 ? 22.275 3.108 -0.457 1.00 91.81 123 CYS A N 1
ATOM 939 C CA . CYS A 1 123 ? 23.303 2.992 0.571 1.00 91.81 123 CYS A CA 1
ATOM 940 C C . CYS A 1 123 ? 23.437 4.290 1.381 1.00 91.81 123 CYS A C 1
ATOM 942 O O . CYS A 1 123 ? 23.354 4.261 2.610 1.00 91.81 123 CYS A O 1
ATOM 944 N N . ILE A 1 124 ? 23.557 5.442 0.712 1.00 92.94 124 ILE A N 1
ATOM 945 C CA . ILE A 1 124 ? 23.613 6.752 1.379 1.00 92.94 124 ILE A CA 1
ATOM 946 C C . ILE A 1 124 ? 22.340 6.988 2.205 1.00 92.94 124 ILE A C 1
ATOM 948 O O . ILE A 1 124 ? 22.427 7.419 3.353 1.00 92.94 124 ILE A O 1
ATOM 952 N N . ALA A 1 125 ? 21.155 6.680 1.667 1.00 92.81 125 ALA A N 1
ATOM 953 C CA . ALA A 1 125 ? 19.898 6.831 2.399 1.00 92.81 125 ALA A CA 1
ATOM 954 C C . ALA A 1 125 ? 19.860 5.960 3.667 1.00 92.81 125 ALA A C 1
ATOM 956 O O . ALA A 1 125 ? 19.547 6.464 4.746 1.00 92.81 125 ALA A O 1
ATOM 957 N N . VAL A 1 126 ? 20.235 4.682 3.574 1.00 91.31 126 VAL A N 1
ATOM 958 C CA . VAL A 1 126 ? 20.276 3.767 4.726 1.00 91.31 126 VAL A CA 1
ATOM 959 C C . VAL A 1 126 ? 21.243 4.272 5.797 1.00 91.31 126 VAL A C 1
ATOM 961 O O . VAL A 1 126 ? 20.884 4.293 6.974 1.00 91.31 126 VAL A O 1
ATOM 964 N N . LEU A 1 127 ? 22.427 4.753 5.410 1.00 90.94 127 LEU A N 1
ATOM 965 C CA . LEU A 1 127 ? 23.399 5.307 6.356 1.00 90.94 127 LEU A CA 1
ATOM 966 C C . LEU A 1 127 ? 22.888 6.590 7.013 1.00 90.94 127 LEU A C 1
ATOM 968 O O . LEU A 1 127 ? 22.936 6.703 8.232 1.00 90.94 127 LEU A O 1
ATOM 972 N N . LEU A 1 128 ? 22.315 7.523 6.246 1.00 91.12 128 LEU A N 1
ATOM 973 C CA . LEU A 1 128 ? 21.713 8.745 6.795 1.00 91.12 128 LEU A CA 1
ATOM 974 C C . LEU A 1 128 ? 20.568 8.441 7.767 1.00 91.12 128 LEU A C 1
ATOM 976 O O . LEU A 1 128 ? 20.355 9.182 8.727 1.00 91.12 128 LEU A O 1
ATOM 980 N N . TYR A 1 129 ? 19.801 7.380 7.510 1.00 89.56 129 TYR A N 1
ATOM 981 C CA . TYR A 1 129 ? 18.779 6.901 8.433 1.00 89.56 129 TYR A CA 1
ATOM 982 C C . TYR A 1 129 ? 19.410 6.335 9.711 1.00 89.56 129 TYR A C 1
ATOM 984 O O . TYR A 1 129 ? 19.046 6.761 10.806 1.00 89.56 129 TYR A O 1
ATOM 992 N N . ALA A 1 130 ? 20.396 5.447 9.581 1.00 88.12 130 ALA A N 1
ATOM 993 C CA . ALA A 1 130 ? 21.068 4.814 10.712 1.00 88.12 130 ALA A CA 1
ATOM 994 C C . ALA A 1 130 ? 21.813 5.826 11.603 1.00 88.12 130 ALA A C 1
ATOM 996 O O . ALA A 1 130 ? 21.709 5.766 12.826 1.00 88.12 130 ALA A O 1
ATOM 997 N N . MET A 1 131 ? 22.472 6.825 11.008 1.00 88.38 131 MET A N 1
ATOM 998 C CA . MET A 1 131 ? 23.098 7.941 11.726 1.00 88.38 131 MET A CA 1
ATOM 999 C C . MET A 1 131 ? 22.087 8.693 12.605 1.00 88.38 131 MET A C 1
ATOM 1001 O O . MET A 1 131 ? 22.386 9.017 13.754 1.00 88.38 131 MET A O 1
ATOM 1005 N N . ARG A 1 132 ? 20.867 8.934 12.102 1.00 88.75 132 ARG A N 1
ATOM 1006 C CA . ARG A 1 132 ? 19.803 9.575 12.894 1.00 88.75 132 ARG A CA 1
ATOM 1007 C C . ARG A 1 132 ? 19.294 8.680 14.016 1.00 88.75 132 ARG A C 1
ATOM 1009 O O . ARG A 1 132 ? 19.059 9.181 15.111 1.00 88.75 132 ARG A O 1
ATOM 1016 N N . GLU A 1 133 ? 19.151 7.379 13.771 1.00 84.50 133 GLU A N 1
ATOM 1017 C CA . GLU A 1 133 ? 18.764 6.424 14.819 1.00 84.50 133 GLU A CA 1
ATOM 1018 C C . GLU A 1 133 ? 19.818 6.350 15.940 1.00 84.50 133 GLU A C 1
ATOM 1020 O O . GLU A 1 133 ? 19.461 6.180 17.103 1.00 84.50 133 GLU A O 1
ATOM 1025 N N . LYS A 1 134 ? 21.103 6.575 15.625 1.00 82.56 134 LYS A N 1
ATOM 1026 C CA . LYS A 1 134 ? 22.202 6.711 16.604 1.00 82.56 134 LYS A CA 1
ATOM 1027 C C . LYS A 1 134 ? 22.320 8.113 17.226 1.00 82.56 134 LYS A C 1
ATOM 1029 O O . LYS A 1 134 ? 23.231 8.371 18.007 1.00 82.56 134 LYS A O 1
ATOM 1034 N N . GLY A 1 135 ? 21.398 9.029 16.922 1.00 80.19 135 GLY A N 1
ATOM 1035 C CA . GLY A 1 135 ? 21.348 10.362 17.527 1.00 80.19 135 GLY A CA 1
ATOM 1036 C C . GLY A 1 135 ? 22.343 11.378 16.955 1.00 80.19 135 GLY A C 1
ATOM 1037 O O . GLY A 1 135 ? 22.605 12.387 17.614 1.00 80.19 135 GLY A O 1
ATOM 1038 N N . ILE A 1 136 ? 22.883 11.142 15.753 1.00 84.56 136 ILE A N 1
ATOM 1039 C CA . ILE A 1 136 ? 23.686 12.121 15.004 1.00 84.56 136 ILE A CA 1
ATOM 1040 C C . ILE A 1 136 ? 22.740 13.151 14.371 1.00 84.56 136 ILE A C 1
ATOM 1042 O O . ILE A 1 136 ? 21.766 12.799 13.699 1.00 84.56 136 ILE A O 1
ATOM 1046 N N . ASN A 1 137 ? 23.013 14.440 14.589 1.00 81.31 137 ASN A N 1
ATOM 1047 C CA . ASN A 1 137 ? 22.130 15.527 14.169 1.00 81.31 137 ASN A CA 1
ATOM 1048 C C . ASN A 1 137 ? 22.241 15.816 12.662 1.00 81.31 137 ASN A C 1
ATOM 1050 O O . ASN A 1 137 ? 22.982 16.698 12.234 1.00 81.31 137 ASN A O 1
ATOM 1054 N N . ILE A 1 138 ? 21.491 15.068 11.851 1.00 83.75 138 ILE A N 1
ATOM 1055 C CA . ILE A 1 138 ? 21.445 15.222 10.392 1.00 83.75 138 ILE A CA 1
ATOM 1056 C C . ILE A 1 138 ? 20.024 15.534 9.945 1.00 83.75 138 ILE A C 1
ATOM 1058 O O . ILE A 1 138 ? 19.059 14.885 10.356 1.00 83.75 138 ILE A O 1
ATOM 1062 N N . SER A 1 139 ? 19.894 16.498 9.035 1.00 82.38 139 SER A N 1
ATOM 1063 C CA . SER A 1 139 ? 18.601 16.871 8.471 1.00 82.38 139 SER A CA 1
ATOM 1064 C C . SER A 1 139 ? 17.931 15.689 7.764 1.00 82.38 139 SER A C 1
ATOM 1066 O O . SER A 1 139 ? 18.468 15.109 6.819 1.00 82.38 139 SER A O 1
ATOM 1068 N N . ASN A 1 140 ? 16.695 15.377 8.165 1.00 85.62 140 ASN A N 1
ATOM 1069 C CA . ASN A 1 140 ? 15.871 14.357 7.507 1.00 85.62 140 ASN A CA 1
ATOM 1070 C C . ASN A 1 140 ? 15.559 14.704 6.035 1.00 85.62 140 ASN A C 1
ATOM 1072 O O . ASN A 1 140 ? 15.184 13.833 5.251 1.00 85.62 140 ASN A O 1
ATOM 1076 N N . ARG A 1 141 ? 15.749 15.971 5.646 1.00 87.50 141 ARG A N 1
ATOM 1077 C CA . ARG A 1 141 ? 15.544 16.462 4.281 1.00 87.50 141 ARG A CA 1
ATOM 1078 C C . ARG A 1 141 ? 16.386 15.708 3.260 1.00 87.50 141 ARG A C 1
ATOM 1080 O O . ARG A 1 141 ? 15.860 15.355 2.216 1.00 87.50 141 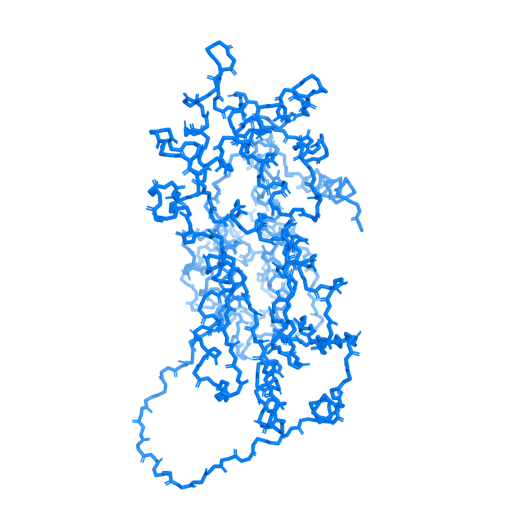ARG A O 1
ATOM 1087 N N . ILE A 1 142 ? 17.658 15.436 3.555 1.00 87.75 142 ILE A N 1
ATOM 1088 C CA . ILE A 1 142 ? 18.572 14.793 2.596 1.00 87.75 142 ILE A CA 1
ATOM 1089 C C . ILE A 1 142 ? 18.101 13.362 2.315 1.00 87.75 142 ILE A C 1
ATOM 1091 O O . ILE A 1 142 ? 17.926 12.972 1.165 1.00 87.75 142 ILE A O 1
ATOM 1095 N N . HIS A 1 143 ? 17.779 12.612 3.372 1.00 89.06 143 HIS A N 1
ATOM 1096 C CA . HIS A 1 143 ? 17.201 11.274 3.254 1.00 89.06 143 HIS A CA 1
ATOM 1097 C C . HIS A 1 143 ? 15.882 11.278 2.474 1.00 89.06 143 HIS A C 1
ATOM 1099 O O . HIS A 1 143 ? 15.690 10.454 1.584 1.00 89.06 143 HIS A O 1
ATOM 1105 N N . TYR A 1 144 ? 14.987 12.223 2.778 1.00 88.31 144 TYR A N 1
ATOM 1106 C CA . TYR A 1 144 ? 13.740 12.383 2.034 1.00 88.31 144 TYR A CA 1
ATOM 1107 C C . TYR A 1 144 ? 13.993 12.687 0.553 1.00 88.31 144 TYR A C 1
ATOM 1109 O O . TYR A 1 144 ? 13.374 12.058 -0.299 1.00 88.31 144 TYR A O 1
ATOM 1117 N N . ASN A 1 145 ? 14.912 13.603 0.233 1.00 90.31 145 ASN A N 1
ATOM 1118 C CA . ASN A 1 145 ? 15.235 13.968 -1.144 1.00 90.31 145 ASN A CA 1
ATOM 1119 C C . ASN A 1 145 ? 15.713 12.748 -1.940 1.00 90.31 145 ASN A C 1
ATOM 1121 O O . ASN A 1 145 ? 15.247 12.540 -3.058 1.00 90.31 145 ASN A O 1
ATOM 1125 N N . ILE A 1 146 ? 16.599 11.932 -1.357 1.00 90.69 146 ILE A N 1
ATOM 1126 C CA . ILE A 1 146 ? 17.102 10.707 -1.989 1.00 90.69 146 ILE A CA 1
ATOM 1127 C C . ILE A 1 146 ? 15.960 9.712 -2.193 1.00 90.69 146 ILE A C 1
ATOM 1129 O O . ILE A 1 146 ? 15.712 9.284 -3.317 1.00 90.69 146 ILE A O 1
ATOM 1133 N N . PHE A 1 147 ? 15.233 9.382 -1.122 1.00 87.88 147 PHE A N 1
ATOM 1134 C CA . PHE A 1 147 ? 14.180 8.370 -1.162 1.00 87.88 147 PHE A CA 1
ATOM 1135 C C . PHE A 1 147 ? 13.050 8.759 -2.117 1.00 87.88 147 PHE A C 1
ATOM 1137 O O . PHE A 1 147 ? 12.583 7.939 -2.899 1.00 87.88 147 PHE A O 1
ATOM 1144 N N . TYR A 1 148 ? 12.639 10.027 -2.104 1.00 85.44 148 TYR A N 1
ATOM 1145 C CA . TYR A 1 148 ? 11.617 10.535 -3.009 1.00 85.44 148 TYR A CA 1
ATOM 1146 C C . TYR A 1 148 ? 12.111 10.581 -4.460 1.00 85.44 148 TYR A C 1
ATOM 1148 O O . TYR A 1 148 ? 11.350 10.268 -5.369 1.00 85.44 148 TYR A O 1
ATOM 1156 N N . CYS A 1 149 ? 13.383 10.911 -4.703 1.00 86.69 149 CYS A N 1
ATOM 1157 C CA . CYS A 1 149 ? 13.964 10.865 -6.045 1.00 86.69 149 CYS A CA 1
ATOM 1158 C C . CYS A 1 149 ? 14.027 9.431 -6.597 1.00 86.69 149 CYS A C 1
ATOM 1160 O O . CYS A 1 149 ? 13.638 9.203 -7.742 1.00 86.69 149 CYS A O 1
ATOM 1162 N N . LEU A 1 150 ? 14.445 8.463 -5.777 1.00 86.62 150 LEU A N 1
ATOM 1163 C CA . LEU A 1 150 ? 14.449 7.038 -6.122 1.00 86.62 150 LEU A CA 1
ATOM 1164 C C . LEU A 1 150 ? 13.028 6.523 -6.367 1.00 86.62 150 LEU A C 1
ATOM 1166 O O . LEU A 1 150 ? 12.765 5.944 -7.416 1.00 86.62 150 LEU A O 1
ATOM 1170 N N . TYR A 1 151 ? 12.086 6.856 -5.480 1.00 84.00 151 TYR A N 1
ATOM 1171 C CA . TYR A 1 151 ? 10.665 6.569 -5.672 1.00 84.00 151 TYR A CA 1
ATOM 1172 C C . TYR A 1 151 ? 10.159 7.133 -7.001 1.00 84.00 151 TYR A C 1
ATOM 1174 O O . TYR A 1 151 ? 9.499 6.425 -7.759 1.00 84.00 151 TYR A O 1
ATOM 1182 N N . LEU A 1 152 ? 10.485 8.389 -7.323 1.00 79.06 152 LEU A N 1
ATOM 1183 C CA . LEU A 1 152 ? 10.140 8.959 -8.616 1.00 79.06 152 LEU A CA 1
ATOM 1184 C C . LEU A 1 152 ? 10.799 8.170 -9.744 1.00 79.06 152 LEU A C 1
ATOM 1186 O O . LEU A 1 152 ? 10.106 7.882 -10.700 1.00 79.06 152 LEU A O 1
ATOM 1190 N N . GLN A 1 153 ? 12.069 7.772 -9.676 1.00 78.31 153 GLN A N 1
ATOM 1191 C CA . GLN A 1 153 ? 12.688 6.981 -10.747 1.00 78.31 153 GLN A CA 1
ATOM 1192 C C . GLN A 1 153 ? 12.029 5.616 -10.961 1.00 78.31 153 GLN A C 1
ATOM 1194 O O . GLN A 1 153 ? 11.794 5.243 -12.108 1.00 78.31 153 GLN A O 1
ATOM 1199 N N . GLU A 1 154 ? 11.711 4.904 -9.884 1.00 76.56 154 GLU A N 1
ATOM 1200 C CA . GLU A 1 154 ? 11.073 3.585 -9.936 1.00 76.56 154 GLU A CA 1
ATOM 1201 C C . GLU A 1 154 ? 9.616 3.661 -10.410 1.00 76.56 154 GLU A C 1
ATOM 1203 O O . GLU A 1 154 ? 9.117 2.730 -11.041 1.00 76.56 154 GLU A O 1
ATOM 1208 N N . ASN A 1 155 ? 8.946 4.790 -10.147 1.00 68.25 155 ASN A N 1
ATOM 1209 C CA . ASN A 1 155 ? 7.527 4.998 -10.449 1.00 68.25 155 ASN A CA 1
ATOM 1210 C C . ASN A 1 155 ? 7.270 5.989 -11.600 1.00 68.25 155 ASN A C 1
ATOM 1212 O O . ASN A 1 155 ? 6.116 6.239 -11.952 1.00 68.25 155 ASN A O 1
ATOM 1216 N N . SER A 1 156 ? 8.311 6.544 -12.230 1.00 56.31 156 SER A N 1
ATOM 1217 C CA . SER A 1 156 ? 8.199 7.444 -13.387 1.00 56.31 156 SER A CA 1
ATOM 1218 C C . SER A 1 156 ? 7.911 6.647 -14.655 1.00 56.31 156 SER A C 1
ATOM 1220 O O . SER A 1 156 ? 8.745 6.539 -15.550 1.00 56.31 156 SER A O 1
ATOM 1222 N N . CYS A 1 157 ? 6.690 6.138 -14.780 1.00 41.47 157 CYS A N 1
ATOM 1223 C CA . CYS A 1 157 ? 6.084 5.880 -16.079 1.00 41.47 157 CYS A CA 1
ATOM 1224 C C . CYS A 1 157 ? 5.232 7.101 -16.454 1.00 41.47 157 CYS A C 1
ATOM 1226 O O . CYS A 1 157 ? 4.055 7.118 -16.135 1.00 41.47 157 CYS A O 1
ATOM 1228 N N .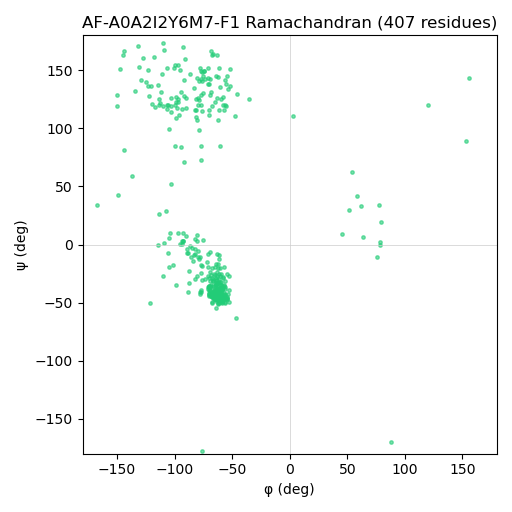 THR A 1 158 ? 5.868 8.134 -17.036 1.00 41.25 158 THR A N 1
ATOM 1229 C CA . THR A 1 158 ? 5.335 9.154 -17.981 1.00 41.25 158 THR A CA 1
ATOM 1230 C C . THR A 1 158 ? 6.125 10.465 -17.886 1.00 41.25 158 THR A C 1
ATOM 1232 O O . THR A 1 158 ? 5.728 11.383 -17.179 1.00 41.25 158 THR A O 1
ATOM 1235 N N . GLN A 1 159 ? 7.194 10.594 -18.668 1.00 33.66 159 GLN A N 1
ATOM 1236 C CA . GLN A 1 159 ? 7.435 11.792 -19.480 1.00 33.66 159 GLN A CA 1
ATOM 1237 C C . GLN A 1 159 ? 8.069 11.302 -20.778 1.00 33.66 159 GLN A C 1
ATOM 1239 O O . GLN A 1 159 ? 9.286 11.287 -20.938 1.00 33.66 159 GLN A O 1
ATOM 1244 N N . ALA A 1 160 ? 7.215 10.835 -21.692 1.00 31.78 160 ALA A N 1
ATOM 1245 C CA . ALA A 1 160 ? 7.578 10.850 -23.095 1.00 31.78 160 ALA A CA 1
ATOM 1246 C C . ALA A 1 160 ? 7.943 12.300 -23.420 1.00 31.78 160 ALA A C 1
ATOM 1248 O O . ALA A 1 160 ? 7.156 13.226 -23.212 1.00 31.78 160 ALA A O 1
ATOM 1249 N N . THR A 1 161 ? 9.188 12.474 -23.827 1.00 29.95 161 THR A N 1
ATOM 1250 C CA . THR A 1 161 ? 9.763 13.670 -24.413 1.00 29.95 161 THR A CA 1
ATOM 1251 C C . THR A 1 161 ? 8.718 14.364 -25.285 1.00 29.95 161 THR A C 1
ATOM 1253 O O . THR A 1 161 ? 8.168 13.748 -26.198 1.00 29.95 161 THR A O 1
ATOM 1256 N N . LYS A 1 162 ? 8.447 15.650 -25.022 1.00 29.98 162 LYS A N 1
ATOM 1257 C CA . LYS A 1 162 ? 7.819 16.544 -26.001 1.00 29.98 162 LYS A CA 1
ATOM 1258 C C . LYS A 1 162 ? 8.747 16.623 -27.214 1.00 29.98 162 LYS A C 1
ATOM 1260 O O . LYS A 1 162 ? 9.593 17.509 -27.299 1.00 29.98 162 LYS A O 1
ATOM 1265 N N . VAL A 1 163 ? 8.628 15.667 -28.125 1.00 28.38 163 VAL A N 1
ATOM 1266 C CA . VAL A 1 163 ? 9.111 15.822 -29.492 1.00 28.38 163 VAL A CA 1
ATOM 1267 C C . VAL A 1 163 ? 8.054 16.658 -30.195 1.00 28.38 163 VAL A C 1
ATOM 1269 O O . VAL A 1 163 ? 6.867 16.341 -30.133 1.00 28.38 163 VAL A O 1
ATOM 1272 N N . LYS A 1 164 ? 8.497 17.780 -30.763 1.00 27.94 164 LYS A N 1
ATOM 1273 C CA . LYS A 1 164 ? 7.687 18.675 -31.586 1.00 27.94 164 LYS A CA 1
ATOM 1274 C C . LYS A 1 164 ? 6.871 17.858 -32.587 1.00 27.94 164 LYS A C 1
ATOM 1276 O O . LYS A 1 164 ? 7.419 17.008 -33.283 1.00 27.94 164 LYS A O 1
ATOM 1281 N N . GLU A 1 165 ? 5.577 18.142 -32.626 1.00 29.44 165 GLU A N 1
ATOM 1282 C CA . GLU A 1 165 ? 4.682 17.709 -33.687 1.00 29.44 165 GLU A CA 1
ATOM 1283 C C . GLU A 1 165 ? 5.218 18.231 -35.024 1.00 29.44 165 GLU A C 1
ATOM 1285 O O . GLU A 1 165 ? 5.264 19.439 -35.251 1.00 29.44 165 GLU A O 1
ATOM 1290 N N . GLU A 1 166 ? 5.608 17.315 -35.907 1.00 22.31 166 GLU A N 1
ATOM 1291 C CA . GLU A 1 166 ? 5.502 17.531 -37.346 1.00 22.31 166 GLU A CA 1
ATOM 1292 C C . GLU A 1 166 ? 4.487 16.531 -37.919 1.00 22.31 166 GLU A C 1
ATOM 1294 O O . GLU A 1 166 ? 4.463 15.360 -37.511 1.00 22.31 166 GLU A O 1
ATOM 1299 N N . PRO A 1 167 ? 3.605 16.979 -38.830 1.00 30.62 167 PRO A N 1
ATOM 1300 C CA . PRO A 1 167 ? 2.449 16.213 -39.259 1.00 30.62 167 PRO A CA 1
ATOM 1301 C C . PRO A 1 167 ? 2.875 15.144 -40.266 1.00 30.62 167 PRO A C 1
ATOM 1303 O O . PRO A 1 167 ? 3.011 15.403 -41.458 1.00 30.62 167 PRO A O 1
ATOM 1306 N N . SER A 1 168 ? 3.052 13.913 -39.792 1.00 25.17 168 SER A N 1
ATOM 1307 C CA . SER A 1 168 ? 3.228 12.749 -40.661 1.00 25.17 168 SER A CA 1
ATOM 1308 C C . SER A 1 168 ? 1.953 11.905 -40.685 1.00 25.17 168 SER A C 1
ATOM 1310 O O . SER A 1 168 ? 1.623 11.155 -39.770 1.00 25.17 168 SER A O 1
ATOM 1312 N N . VAL A 1 169 ? 1.202 12.135 -41.760 1.00 28.91 169 VAL A N 1
ATOM 1313 C CA . VAL A 1 169 ? 0.362 11.205 -42.526 1.00 28.91 169 VAL A CA 1
ATOM 1314 C C . VAL A 1 169 ? 0.306 9.775 -41.962 1.00 28.91 169 VAL A C 1
ATOM 1316 O O . VAL A 1 169 ? 1.262 9.010 -42.067 1.00 28.91 169 VAL A O 1
ATOM 1319 N N . TRP A 1 170 ? -0.855 9.387 -41.434 1.00 26.30 170 TRP A N 1
ATOM 1320 C CA . TRP A 1 170 ? -1.168 7.994 -41.108 1.00 26.30 170 TRP A CA 1
ATOM 1321 C C . TRP A 1 170 ? -1.869 7.317 -42.288 1.00 26.30 170 TRP A C 1
ATOM 1323 O O . TRP A 1 170 ? -2.926 7.780 -42.721 1.00 26.30 170 TRP A O 1
ATOM 1333 N N . PRO A 1 171 ? -1.364 6.152 -42.720 1.00 32.12 171 PRO A N 1
ATOM 1334 C CA . PRO A 1 171 ? -2.266 5.013 -42.837 1.00 32.12 171 PRO A CA 1
ATOM 1335 C C . PRO A 1 171 ? -1.651 3.731 -42.245 1.00 32.12 171 PRO A C 1
ATOM 1337 O O . PRO A 1 171 ? -0.526 3.356 -42.561 1.00 32.12 171 PRO A O 1
ATOM 1340 N N . GLY A 1 172 ? -2.430 3.019 -41.420 1.00 29.41 172 GLY A N 1
ATOM 1341 C CA . GLY A 1 172 ? -2.212 1.596 -41.116 1.00 29.41 172 GLY A CA 1
ATOM 1342 C C . GLY A 1 172 ? -1.965 1.241 -39.643 1.00 29.41 172 GLY A C 1
ATOM 1343 O O . GLY A 1 172 ? -0.980 1.654 -39.035 1.00 29.41 172 GLY A O 1
ATOM 1344 N N . LYS A 1 173 ? -2.846 0.393 -39.084 1.00 42.41 173 LYS A N 1
ATOM 1345 C CA . LYS A 1 173 ? -2.641 -0.375 -37.840 1.00 42.41 173 LYS A CA 1
ATOM 1346 C C . LYS A 1 173 ? -1.263 -1.054 -37.875 1.00 42.41 173 LYS A C 1
ATOM 1348 O O . LYS A 1 173 ? -1.080 -2.011 -38.620 1.00 42.41 173 LYS A O 1
ATOM 1353 N N . LYS A 1 174 ? -0.314 -0.620 -37.040 1.00 38.44 174 LYS A N 1
ATOM 1354 C CA . LYS A 1 174 ? 0.911 -1.394 -36.791 1.00 38.44 174 LYS A CA 1
ATOM 1355 C C . LYS A 1 174 ? 0.546 -2.644 -35.988 1.00 38.44 174 LYS A C 1
ATOM 1357 O O . LYS A 1 174 ? 0.156 -2.550 -34.825 1.00 38.44 174 LYS A O 1
ATOM 1362 N N . THR A 1 175 ? 0.655 -3.814 -36.605 1.00 48.31 175 THR A N 1
ATOM 1363 C CA . THR A 1 175 ? 0.643 -5.113 -35.925 1.00 48.31 175 THR A CA 1
ATOM 1364 C C . THR A 1 175 ? 1.846 -5.179 -34.989 1.00 48.31 175 THR A C 1
ATOM 1366 O O . THR A 1 175 ? 2.986 -5.274 -35.434 1.00 48.31 175 THR A O 1
ATOM 1369 N N . ILE A 1 176 ? 1.596 -5.090 -33.683 1.00 63.00 176 ILE A N 1
ATOM 1370 C CA . ILE A 1 176 ? 2.608 -5.334 -32.652 1.00 63.00 176 ILE A CA 1
ATOM 1371 C C . ILE A 1 176 ? 3.072 -6.788 -32.814 1.00 63.00 176 ILE A C 1
ATOM 1373 O O . ILE A 1 176 ? 2.262 -7.703 -32.657 1.00 63.00 176 ILE A O 1
ATOM 1377 N N . GLN A 1 177 ? 4.344 -7.010 -33.156 1.00 75.00 177 GLN A N 1
ATOM 1378 C CA . GLN A 1 177 ? 4.932 -8.349 -33.116 1.00 75.00 177 GLN A CA 1
ATOM 1379 C C . GLN A 1 177 ? 5.079 -8.773 -31.654 1.00 75.00 177 GLN A C 1
ATOM 1381 O O . GLN A 1 177 ? 5.801 -8.141 -30.887 1.00 75.00 177 GLN A O 1
ATOM 1386 N N . LEU A 1 178 ? 4.352 -9.822 -31.273 1.00 79.62 178 LEU A N 1
ATOM 1387 C CA . LEU A 1 178 ? 4.403 -10.393 -29.930 1.00 79.62 178 LEU A CA 1
ATOM 1388 C C . LEU A 1 178 ? 5.642 -11.273 -29.776 1.00 79.62 178 LEU A C 1
ATOM 1390 O O . LEU A 1 178 ? 5.975 -12.032 -30.689 1.00 79.62 178 LEU A O 1
ATOM 1394 N N . THR A 1 179 ? 6.284 -11.209 -28.610 1.00 82.00 179 THR A N 1
ATOM 1395 C CA . THR A 1 179 ? 7.392 -12.113 -28.274 1.00 82.00 179 THR A CA 1
ATOM 1396 C C . THR A 1 179 ? 6.896 -13.552 -28.123 1.00 82.00 179 THR A C 1
ATOM 1398 O O . THR A 1 179 ? 5.701 -13.797 -27.940 1.00 82.00 179 THR A O 1
ATOM 1401 N N . HIS A 1 180 ? 7.813 -14.523 -28.162 1.00 82.94 180 HIS A N 1
ATOM 1402 C CA . HIS A 1 180 ? 7.467 -15.929 -27.940 1.00 82.94 180 HIS A CA 1
ATOM 1403 C C . HIS A 1 180 ? 6.766 -16.144 -26.586 1.00 82.94 180 HIS A C 1
ATOM 1405 O O . HIS A 1 180 ? 5.734 -16.803 -26.520 1.00 82.94 180 HIS A O 1
ATOM 1411 N N . GLU A 1 181 ? 7.256 -15.505 -25.522 1.00 81.56 181 GLU A N 1
ATOM 1412 C CA . GLU A 1 181 ? 6.654 -15.566 -24.184 1.00 81.56 181 GLU A CA 1
ATOM 1413 C C . GLU A 1 181 ? 5.237 -14.980 -24.154 1.00 81.56 181 GLU A C 1
ATOM 1415 O O . GLU A 1 181 ? 4.318 -15.586 -23.603 1.00 81.56 181 GLU A O 1
ATOM 1420 N N . GLN A 1 182 ? 5.025 -13.832 -24.806 1.00 83.75 182 GLN A N 1
ATOM 1421 C CA . GLN A 1 182 ? 3.694 -13.237 -24.932 1.00 83.75 182 GLN A CA 1
ATOM 1422 C C . GLN A 1 182 ? 2.751 -14.163 -25.707 1.00 83.75 182 GLN A C 1
ATOM 1424 O O . GLN A 1 182 ? 1.602 -14.342 -25.311 1.00 83.75 182 GLN A O 1
ATOM 1429 N N . GLN A 1 183 ? 3.227 -14.805 -26.775 1.00 86.38 183 GLN A N 1
ATOM 1430 C CA . GLN A 1 183 ? 2.435 -15.784 -27.521 1.00 86.38 183 GLN A CA 1
ATOM 1431 C C . GLN A 1 183 ? 2.067 -17.006 -26.672 1.00 86.38 183 GLN A C 1
ATOM 1433 O O . GLN A 1 183 ? 0.933 -17.473 -26.768 1.00 86.38 183 GLN A O 1
ATOM 1438 N N . LEU A 1 184 ? 2.973 -17.502 -25.822 1.00 86.00 184 LEU A N 1
ATOM 1439 C CA . LEU A 1 184 ? 2.675 -18.592 -24.887 1.00 86.00 184 LEU A CA 1
ATOM 1440 C C . LEU A 1 184 ? 1.550 -18.204 -23.923 1.00 86.00 184 LEU A C 1
ATOM 1442 O O . LEU A 1 184 ? 0.602 -18.971 -23.758 1.00 86.00 184 LEU A O 1
ATOM 1446 N N . ILE A 1 185 ? 1.602 -16.990 -23.366 1.00 87.69 185 ILE A N 1
ATOM 1447 C CA . ILE A 1 185 ? 0.534 -16.451 -22.512 1.00 87.69 185 ILE A CA 1
ATOM 1448 C C . ILE A 1 185 ? -0.783 -16.382 -23.292 1.00 87.69 185 ILE A C 1
ATOM 1450 O O . ILE A 1 185 ? -1.802 -16.868 -22.817 1.00 87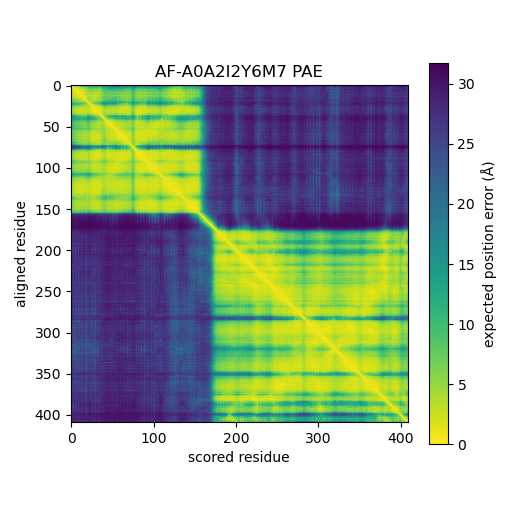.69 185 ILE A O 1
ATOM 1454 N N . LEU A 1 186 ? -0.777 -15.844 -24.515 1.00 88.56 186 LEU A N 1
ATOM 1455 C CA . LEU A 1 186 ? -1.973 -15.747 -25.362 1.00 88.56 186 LEU A CA 1
ATOM 1456 C C . LEU A 1 186 ? -2.547 -17.106 -25.777 1.00 88.56 186 LEU A C 1
ATOM 1458 O O . LEU A 1 186 ? -3.747 -17.217 -26.031 1.00 88.56 186 LEU A O 1
ATOM 1462 N N . ASN A 1 187 ? -1.711 -18.130 -25.922 1.00 88.62 187 ASN A N 1
ATOM 1463 C CA . ASN A 1 187 ? -2.130 -19.479 -26.304 1.00 88.62 187 ASN A CA 1
ATOM 1464 C C . ASN A 1 187 ? -2.639 -20.306 -25.126 1.00 88.62 187 ASN A C 1
ATOM 1466 O O . ASN A 1 187 ? -3.228 -21.365 -25.343 1.00 88.62 187 ASN A O 1
ATOM 1470 N N . HIS A 1 188 ? -2.474 -19.804 -23.906 1.00 88.06 188 HIS A N 1
ATOM 1471 C CA . HIS A 1 188 ? -3.032 -20.420 -22.724 1.00 88.06 188 HIS A CA 1
ATOM 1472 C C . HIS A 1 188 ? -4.568 -20.398 -22.761 1.00 88.06 188 HIS A C 1
ATOM 1474 O O . HIS A 1 188 ? -5.180 -19.333 -22.892 1.00 88.06 188 HIS A O 1
ATOM 1480 N N . LYS A 1 189 ? -5.191 -21.577 -22.669 1.00 87.19 189 LYS A N 1
ATOM 1481 C CA . LYS A 1 189 ? -6.652 -21.722 -22.631 1.00 87.19 189 LYS A CA 1
ATOM 1482 C C . LYS A 1 189 ? -7.198 -21.293 -21.271 1.00 87.19 189 LYS A C 1
ATOM 1484 O O . LYS A 1 189 ? -6.509 -21.417 -20.266 1.00 87.19 189 LYS A O 1
ATOM 1489 N N . MET A 1 190 ? -8.424 -20.779 -21.260 1.00 84.81 190 MET A N 1
ATOM 1490 C CA . MET A 1 190 ? -9.116 -20.452 -20.016 1.00 84.81 190 MET A CA 1
ATOM 1491 C C . MET A 1 190 ? -9.710 -21.720 -19.418 1.00 84.81 190 MET A C 1
ATOM 1493 O O . MET A 1 190 ? -10.696 -22.231 -19.941 1.00 84.81 190 MET A O 1
ATOM 1497 N N . GLU A 1 191 ? -9.108 -22.200 -18.334 1.00 83.88 191 GLU A N 1
ATOM 1498 C CA . GLU A 1 191 ? -9.644 -23.295 -17.530 1.00 83.88 191 GLU A CA 1
ATOM 1499 C C . GLU A 1 191 ? -10.073 -22.753 -16.152 1.00 83.88 191 GLU A C 1
ATOM 1501 O O . GLU A 1 191 ? -9.302 -22.024 -15.510 1.00 83.88 191 GLU A O 1
ATOM 1506 N N . PRO A 1 192 ? -11.294 -23.072 -15.686 1.00 79.62 192 PRO A N 1
ATOM 1507 C CA . PRO A 1 192 ? -11.765 -22.739 -14.344 1.00 79.62 192 PRO A CA 1
ATOM 1508 C C . PRO A 1 192 ? -10.794 -23.180 -13.247 1.00 79.62 192 PRO A C 1
ATOM 1510 O O . PRO A 1 192 ? -10.112 -24.194 -13.387 1.00 79.62 192 PRO A O 1
ATOM 1513 N N . LEU A 1 193 ? -10.779 -22.463 -12.119 1.00 80.00 193 LEU A N 1
ATOM 1514 C CA . LEU A 1 193 ? -10.001 -22.806 -10.912 1.00 80.00 193 LEU A CA 1
ATOM 1515 C C . LEU A 1 193 ? -8.473 -22.800 -11.093 1.00 80.00 193 LEU A C 1
ATOM 1517 O O . LEU A 1 193 ? -7.739 -23.169 -10.173 1.00 80.00 193 LEU A O 1
ATOM 1521 N N . GLN A 1 194 ? -7.969 -22.370 -12.248 1.00 84.50 194 GLN A N 1
ATOM 1522 C CA . GLN A 1 194 ? -6.540 -22.301 -12.497 1.00 84.50 194 GLN A CA 1
ATOM 1523 C C . GLN A 1 194 ? -5.974 -20.916 -12.136 1.00 84.50 194 GLN A C 1
ATOM 1525 O O . GLN A 1 194 ? -6.579 -19.874 -12.388 1.00 84.50 194 GLN A O 1
ATOM 1530 N N . VAL A 1 195 ? -4.768 -20.905 -11.561 1.00 85.44 195 VAL A N 1
ATOM 1531 C CA . VAL A 1 195 ? -3.989 -19.688 -11.297 1.00 85.44 195 VAL A CA 1
ATOM 1532 C C . VAL A 1 195 ? -2.740 -19.690 -12.174 1.00 85.44 195 VAL A C 1
ATOM 1534 O O . VAL A 1 195 ? -1.911 -20.595 -12.098 1.00 85.44 195 VAL A O 1
ATOM 1537 N N . VAL A 1 196 ? -2.590 -18.659 -13.001 1.00 86.56 196 VAL A N 1
ATOM 1538 C CA . VAL A 1 196 ? -1.448 -18.438 -13.887 1.00 86.56 196 VAL A CA 1
ATOM 1539 C C . VAL A 1 196 ? -0.638 -17.259 -13.372 1.00 86.56 196 VAL A C 1
ATOM 1541 O O . VAL A 1 196 ? -1.110 -16.126 -13.291 1.00 86.56 196 VAL A O 1
ATOM 1544 N N . LYS A 1 197 ? 0.622 -17.523 -13.042 1.00 85.31 197 LYS A N 1
ATOM 1545 C CA . LYS A 1 197 ? 1.566 -16.503 -12.596 1.00 85.31 197 LYS A CA 1
ATOM 1546 C C . LYS A 1 197 ? 2.437 -16.053 -13.766 1.00 85.31 197 LYS A C 1
ATOM 1548 O O . LYS A 1 197 ? 3.193 -16.851 -14.313 1.00 85.31 197 LYS A O 1
ATOM 1553 N N . ILE A 1 198 ? 2.341 -14.775 -14.121 1.00 82.69 198 ILE A N 1
ATOM 1554 C CA . ILE A 1 198 ? 3.156 -14.130 -15.150 1.00 82.69 198 ILE A CA 1
ATOM 1555 C C . ILE A 1 198 ? 4.221 -13.287 -14.448 1.00 82.69 198 ILE A C 1
ATOM 1557 O O . ILE A 1 198 ? 3.916 -12.299 -13.783 1.00 82.69 198 ILE A O 1
ATOM 1561 N N . MET A 1 199 ? 5.481 -13.680 -14.606 1.00 77.88 199 MET A N 1
ATOM 1562 C CA . MET A 1 199 ? 6.624 -12.922 -14.100 1.00 77.88 199 MET A CA 1
ATOM 1563 C C . MET A 1 199 ? 7.080 -11.945 -15.174 1.00 77.88 199 MET A C 1
ATOM 1565 O O . MET A 1 199 ? 7.469 -12.384 -16.253 1.00 77.88 199 MET A O 1
ATOM 1569 N N . ALA A 1 200 ? 7.021 -10.638 -14.910 1.00 72.31 200 ALA A N 1
ATOM 1570 C CA . ALA A 1 200 ? 7.307 -9.657 -15.946 1.00 72.31 200 ALA A CA 1
ATOM 1571 C C . ALA A 1 200 ? 7.906 -8.365 -15.378 1.00 72.31 200 ALA A C 1
ATOM 1573 O O . ALA A 1 200 ? 7.270 -7.605 -14.653 1.00 72.31 200 ALA A O 1
ATOM 1574 N N . PHE A 1 201 ? 9.125 -8.029 -15.799 1.00 70.00 201 PHE A N 1
ATOM 1575 C CA . PHE A 1 201 ? 9.800 -6.812 -15.341 1.00 70.00 201 PHE A CA 1
ATOM 1576 C C . PHE A 1 201 ? 9.056 -5.527 -15.743 1.00 70.00 201 PHE A C 1
ATOM 1578 O O . PHE A 1 201 ? 8.158 -5.517 -16.597 1.00 70.00 201 PHE A O 1
ATOM 1585 N N . ALA A 1 202 ? 9.390 -4.409 -15.101 1.00 68.12 202 ALA A N 1
ATOM 1586 C CA . ALA A 1 202 ? 8.852 -3.105 -15.481 1.00 68.12 202 ALA A CA 1
ATOM 1587 C C . ALA A 1 202 ? 9.131 -2.815 -16.970 1.00 68.12 202 ALA A C 1
ATOM 1589 O O . ALA A 1 202 ? 10.204 -3.121 -17.481 1.00 68.12 202 ALA A O 1
ATOM 1590 N N . GLY A 1 203 ? 8.145 -2.263 -17.684 1.00 70.88 203 GLY A N 1
ATOM 1591 C CA . GLY A 1 203 ? 8.289 -1.902 -19.102 1.00 70.88 203 GLY A CA 1
ATOM 1592 C C . GLY A 1 203 ? 8.196 -3.051 -20.120 1.00 70.88 203 GLY A C 1
ATOM 1593 O O . GLY A 1 203 ? 8.225 -2.786 -21.314 1.00 70.88 203 GLY A O 1
ATOM 1594 N N . THR A 1 204 ? 8.003 -4.306 -19.699 1.00 73.25 204 THR A N 1
ATOM 1595 C CA . THR A 1 204 ? 7.954 -5.487 -20.600 1.00 73.25 204 THR A CA 1
ATOM 1596 C C . THR A 1 204 ? 6.611 -5.709 -21.314 1.00 73.25 204 THR A C 1
ATOM 1598 O O . THR A 1 204 ? 6.395 -6.731 -21.962 1.00 73.25 204 THR A O 1
ATOM 1601 N N . GLY A 1 205 ? 5.676 -4.759 -21.216 1.00 77.81 205 GLY A N 1
ATOM 1602 C CA . GLY A 1 205 ? 4.375 -4.869 -21.881 1.00 77.81 205 GLY A CA 1
ATOM 1603 C C . GLY A 1 205 ? 3.377 -5.803 -21.183 1.00 77.81 205 GLY A C 1
ATOM 1604 O O . GLY A 1 205 ? 2.567 -6.445 -21.852 1.00 77.81 205 GLY A O 1
ATOM 1605 N N . LYS A 1 206 ? 3.398 -5.868 -19.844 1.00 83.12 206 LYS A N 1
ATOM 1606 C CA . LYS A 1 206 ? 2.412 -6.589 -19.011 1.00 83.12 206 LYS A CA 1
ATOM 1607 C C . LYS A 1 206 ? 0.969 -6.295 -19.421 1.00 83.12 206 LYS A C 1
ATOM 1609 O O . LYS A 1 206 ? 0.259 -7.165 -19.925 1.00 83.12 206 LYS A O 1
ATOM 1614 N N . THR A 1 207 ? 0.570 -5.031 -19.290 1.00 84.19 207 THR A N 1
ATOM 1615 C CA . THR A 1 207 ? -0.786 -4.572 -19.595 1.00 84.19 207 THR A CA 1
ATOM 1616 C C . THR A 1 207 ? -1.134 -4.796 -21.066 1.00 84.19 207 THR A C 1
ATOM 1618 O O . THR A 1 207 ? -2.226 -5.265 -21.363 1.00 84.19 207 THR A O 1
ATOM 1621 N N . SER A 1 208 ? -0.205 -4.559 -22.003 1.00 85.81 208 SER A N 1
ATOM 1622 C CA . SER A 1 208 ? -0.450 -4.827 -23.429 1.00 85.81 208 SER A CA 1
ATOM 1623 C C . SER A 1 208 ? -0.662 -6.312 -23.728 1.00 85.81 208 SER A C 1
ATOM 1625 O O . SER A 1 208 ? -1.468 -6.646 -24.592 1.00 85.81 208 SER A O 1
ATOM 1627 N N . THR A 1 209 ? 0.017 -7.203 -23.002 1.00 89.69 209 THR A N 1
ATOM 1628 C CA . THR A 1 209 ? -0.159 -8.656 -23.143 1.00 89.69 209 THR A CA 1
ATOM 1629 C C . THR A 1 209 ? -1.550 -9.074 -22.674 1.00 89.69 209 THR A C 1
ATOM 1631 O O . THR A 1 209 ? -2.240 -9.796 -23.388 1.00 89.69 209 THR A O 1
ATOM 1634 N N . LEU A 1 210 ? -2.007 -8.553 -21.529 1.00 92.12 210 LEU A N 1
ATOM 1635 C CA . LEU A 1 210 ? -3.360 -8.798 -21.016 1.00 92.12 210 LEU A CA 1
ATOM 1636 C C . LEU A 1 210 ? -4.451 -8.231 -21.936 1.00 92.12 210 LEU A C 1
ATOM 1638 O O . LEU A 1 210 ? -5.464 -8.888 -22.161 1.00 92.12 210 LEU A O 1
ATOM 1642 N N . VAL A 1 211 ? -4.236 -7.042 -22.512 1.00 92.94 211 VAL A N 1
ATOM 1643 C CA . VAL A 1 211 ? -5.148 -6.461 -23.512 1.00 92.94 211 VAL A CA 1
ATOM 1644 C C . VAL A 1 211 ? -5.274 -7.397 -24.715 1.00 92.94 211 VAL A C 1
ATOM 1646 O O . VAL A 1 211 ? -6.383 -7.745 -25.110 1.00 92.94 211 VAL A O 1
ATOM 1649 N N . LYS A 1 212 ? -4.146 -7.875 -25.256 1.00 91.44 212 LYS A N 1
ATOM 1650 C CA . LYS A 1 212 ? -4.134 -8.809 -26.391 1.00 91.44 212 LYS A CA 1
ATOM 1651 C C . LYS A 1 212 ? -4.778 -10.155 -26.054 1.00 91.44 212 LYS A C 1
ATOM 1653 O O . LYS A 1 212 ? -5.443 -10.736 -26.910 1.00 91.44 212 LYS A O 1
ATOM 1658 N N . TYR A 1 213 ? -4.619 -10.634 -24.820 1.00 92.62 213 TYR A N 1
ATOM 1659 C CA . TYR A 1 213 ? -5.311 -11.827 -24.335 1.00 92.62 213 TYR A CA 1
ATOM 1660 C C . TYR A 1 213 ? -6.833 -11.624 -24.348 1.00 92.62 213 TYR A C 1
ATOM 1662 O O . TYR A 1 213 ? -7.552 -12.423 -24.942 1.00 92.62 213 TYR A O 1
ATOM 1670 N N . ALA A 1 214 ? -7.326 -10.526 -23.771 1.00 94.00 214 ALA A N 1
ATOM 1671 C CA . ALA A 1 214 ? -8.757 -10.221 -23.742 1.00 94.00 214 ALA A CA 1
ATOM 1672 C C . ALA A 1 214 ? -9.360 -9.984 -25.139 1.00 94.00 214 ALA A C 1
ATOM 1674 O O . ALA A 1 214 ? -10.499 -10.379 -25.385 1.00 94.00 214 ALA A O 1
ATOM 1675 N N . GLU A 1 215 ? -8.602 -9.381 -26.064 1.00 93.56 215 GLU A N 1
ATOM 1676 C CA . G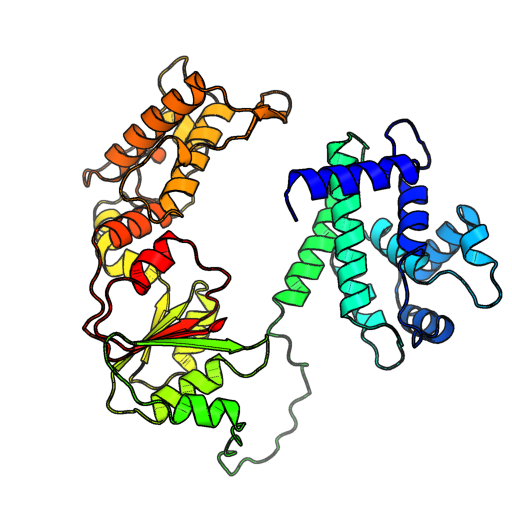LU A 1 215 ? -9.003 -9.216 -27.470 1.00 93.56 215 GLU A CA 1
ATOM 1677 C C . GLU A 1 215 ? -9.159 -10.567 -28.185 1.00 93.56 215 GLU A C 1
ATOM 1679 O O . GLU A 1 215 ? -10.113 -10.758 -28.941 1.00 93.56 215 GLU A O 1
ATOM 1684 N N . LYS A 1 216 ? -8.234 -11.510 -27.948 1.00 92.44 216 LYS A N 1
ATOM 1685 C CA . LYS A 1 216 ? -8.286 -12.862 -28.529 1.00 92.44 216 LYS A CA 1
ATOM 1686 C C . LYS A 1 216 ? -9.539 -13.614 -28.077 1.00 92.44 216 LYS A C 1
ATOM 1688 O O . LYS A 1 216 ? -10.159 -14.315 -28.871 1.00 92.44 216 LYS A O 1
ATOM 1693 N N . TRP A 1 217 ? -9.917 -13.440 -26.817 1.00 92.00 217 TRP A N 1
ATOM 1694 C CA . TRP A 1 217 ? -11.052 -14.101 -26.184 1.00 92.00 217 TRP A CA 1
ATOM 1695 C C . TRP A 1 217 ? -12.261 -13.163 -26.051 1.00 92.00 217 TRP A C 1
ATOM 1697 O O . TRP A 1 217 ? -12.836 -13.003 -24.979 1.00 92.00 217 TRP A O 1
ATOM 1707 N N . SER A 1 218 ? -12.665 -12.536 -27.156 1.00 92.62 218 SER A N 1
ATOM 1708 C CA . SER A 1 218 ? -13.677 -11.464 -27.171 1.00 92.62 218 SER A CA 1
ATOM 1709 C C . SER A 1 218 ? -15.069 -11.846 -26.644 1.00 92.62 218 SER A C 1
ATOM 1711 O O . SER A 1 218 ? -15.839 -10.962 -26.277 1.00 92.62 218 SER A O 1
ATOM 1713 N N . GLN A 1 219 ? -15.398 -13.141 -26.602 1.00 92.69 219 GLN A N 1
ATOM 1714 C CA . GLN A 1 219 ? -16.676 -13.652 -26.084 1.00 92.69 219 GLN A CA 1
ATOM 1715 C C . GLN A 1 219 ? -16.676 -13.877 -24.565 1.00 92.69 219 GLN A C 1
ATOM 1717 O O . GLN A 1 219 ? -17.734 -14.101 -23.984 1.00 92.69 219 GLN A O 1
ATOM 1722 N N . SER A 1 220 ? -15.509 -13.818 -23.923 1.00 93.06 220 SER A N 1
ATOM 1723 C CA . SER A 1 220 ? -15.362 -14.028 -22.484 1.00 93.06 220 SER A CA 1
ATOM 1724 C C . SER A 1 220 ? -15.361 -12.709 -21.726 1.00 93.06 220 SER A C 1
ATOM 1726 O O . SER A 1 220 ? -14.940 -11.672 -22.245 1.00 93.06 220 SER A O 1
ATOM 1728 N N . ARG A 1 221 ? -15.834 -12.750 -20.483 1.00 93.94 221 ARG A N 1
ATOM 1729 C CA . ARG A 1 221 ? -15.933 -11.609 -19.575 1.00 93.94 221 ARG A CA 1
ATOM 1730 C C . ARG A 1 221 ? -14.740 -11.586 -18.638 1.00 93.94 221 ARG A C 1
ATOM 1732 O O . ARG A 1 221 ? -14.531 -12.513 -17.858 1.00 93.94 221 ARG A O 1
ATOM 1739 N N . PHE A 1 222 ? -14.012 -10.481 -18.662 1.00 94.62 222 PHE A N 1
ATOM 1740 C CA . PHE A 1 222 ? -12.813 -10.299 -17.859 1.00 94.62 222 PHE A CA 1
ATOM 1741 C C . PHE A 1 222 ? -13.029 -9.256 -16.770 1.00 94.62 222 PHE A C 1
ATOM 1743 O O . PHE A 1 222 ? -13.705 -8.244 -16.973 1.00 94.62 222 PHE A O 1
ATOM 1750 N N . LEU A 1 223 ? -12.381 -9.468 -15.632 1.00 94.12 223 LEU A N 1
ATOM 1751 C CA . LEU A 1 223 ? -12.210 -8.451 -14.605 1.00 94.12 223 LEU A CA 1
ATOM 1752 C C . LEU A 1 223 ? -10.729 -8.104 -14.500 1.00 94.12 223 LEU A C 1
ATOM 1754 O O . LEU A 1 223 ? -9.917 -8.955 -14.169 1.00 94.12 223 LEU A O 1
ATOM 1758 N N . TYR A 1 224 ? -10.380 -6.848 -14.732 1.00 94.25 224 TYR A N 1
ATOM 1759 C CA . TYR A 1 224 ? -9.054 -6.320 -14.449 1.00 94.25 224 TYR A CA 1
ATOM 1760 C C . TYR A 1 224 ? -9.076 -5.568 -13.119 1.00 94.25 224 TYR A C 1
ATOM 1762 O O . TYR A 1 224 ? -9.842 -4.611 -12.956 1.00 94.25 224 TYR A O 1
ATOM 1770 N N . VAL A 1 225 ? -8.224 -5.973 -12.179 1.00 91.56 225 VAL A N 1
ATOM 1771 C CA . VAL A 1 225 ? -8.116 -5.354 -10.858 1.00 91.56 225 VAL A CA 1
ATOM 1772 C C . VAL A 1 225 ? -6.698 -4.869 -10.584 1.00 91.56 225 VAL A C 1
ATOM 1774 O O . VAL A 1 225 ? -5.714 -5.554 -10.849 1.00 91.56 225 VAL A O 1
ATOM 1777 N N . THR A 1 226 ? -6.596 -3.662 -10.033 1.00 89.00 226 THR A N 1
ATOM 1778 C CA . THR A 1 226 ? -5.329 -3.035 -9.633 1.00 89.00 226 THR A CA 1
ATOM 1779 C C . THR A 1 226 ? -5.510 -2.198 -8.363 1.00 89.00 226 THR A C 1
ATOM 1781 O O . THR A 1 226 ? -6.629 -1.831 -7.997 1.00 89.00 226 THR A O 1
ATOM 1784 N N . PHE A 1 227 ? -4.414 -1.861 -7.686 1.00 82.00 227 PHE A N 1
ATOM 1785 C CA . PHE A 1 227 ? -4.431 -0.995 -6.504 1.00 82.00 227 PHE A CA 1
ATOM 1786 C C . PHE A 1 227 ? -4.593 0.482 -6.850 1.00 82.00 227 PHE A C 1
ATOM 1788 O O . PHE A 1 227 ? -5.327 1.214 -6.183 1.00 82.00 227 PHE A O 1
ATOM 1795 N N . ASN A 1 228 ? -3.924 0.938 -7.908 1.00 84.81 228 ASN A N 1
ATOM 1796 C CA . ASN A 1 228 ? -3.867 2.358 -8.209 1.00 84.81 228 ASN A CA 1
ATOM 1797 C C . ASN A 1 228 ? -5.021 2.782 -9.125 1.00 84.81 228 ASN A C 1
ATOM 1799 O O . ASN A 1 228 ? -5.197 2.278 -10.236 1.00 84.81 228 ASN A O 1
ATOM 1803 N N . LYS A 1 229 ? -5.778 3.790 -8.687 1.00 87.19 229 LYS A N 1
ATOM 1804 C CA . LYS A 1 229 ? -6.871 4.377 -9.468 1.00 87.19 229 LYS A CA 1
ATOM 1805 C C . LYS A 1 229 ? -6.400 4.955 -10.808 1.00 87.19 229 LYS A C 1
ATOM 1807 O O . LYS A 1 229 ? -7.176 4.935 -11.760 1.00 87.19 229 LYS A O 1
ATOM 1812 N N . SER A 1 230 ? -5.171 5.474 -10.907 1.00 88.94 230 SER A N 1
ATOM 1813 C CA . SER A 1 230 ? -4.633 5.973 -12.182 1.00 88.94 230 SER A CA 1
ATOM 1814 C C . SER A 1 230 ? -4.417 4.839 -13.186 1.00 88.94 230 SER A C 1
ATOM 1816 O O . SER A 1 230 ? -4.827 4.972 -14.337 1.00 88.94 230 SER A O 1
ATOM 1818 N N . ILE A 1 231 ? -3.870 3.706 -12.731 1.00 86.69 231 ILE A N 1
ATOM 1819 C CA . ILE A 1 231 ? -3.672 2.500 -13.544 1.00 86.69 231 ILE A CA 1
ATOM 1820 C C . ILE A 1 231 ? -5.026 1.945 -13.983 1.00 86.69 231 ILE A C 1
ATOM 1822 O O . ILE A 1 231 ? -5.201 1.665 -15.163 1.00 86.69 231 ILE A O 1
ATOM 1826 N N . ALA A 1 232 ? -6.012 1.864 -13.082 1.00 90.44 232 ALA A N 1
ATOM 1827 C CA . ALA A 1 232 ? -7.360 1.411 -13.432 1.00 90.44 232 ALA A CA 1
ATOM 1828 C C . ALA A 1 232 ? -7.993 2.286 -14.527 1.00 90.44 232 ALA A C 1
ATOM 1830 O O . ALA A 1 232 ? -8.506 1.763 -15.509 1.00 90.44 232 ALA A O 1
ATOM 1831 N N . LYS A 1 233 ? -7.898 3.618 -14.409 1.00 91.88 233 LYS A N 1
ATOM 1832 C CA . LYS A 1 233 ? -8.410 4.548 -15.432 1.00 91.88 233 LYS A CA 1
ATOM 1833 C C . LYS A 1 233 ? -7.671 4.443 -16.762 1.00 91.88 233 LYS A C 1
ATOM 1835 O O . LYS A 1 233 ? -8.273 4.641 -17.812 1.00 91.88 233 LYS A O 1
ATOM 1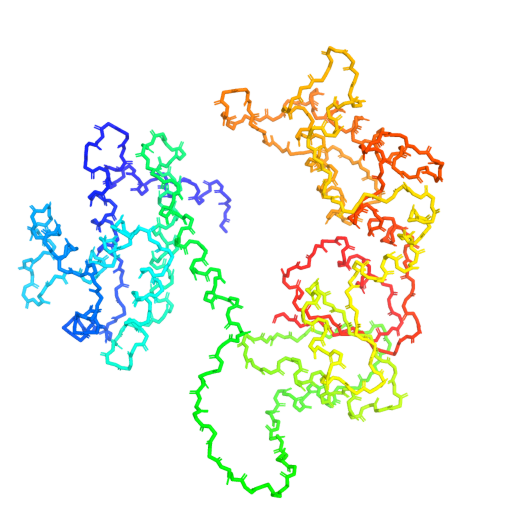840 N N . GLN A 1 234 ? -6.364 4.200 -16.729 1.00 89.69 234 GLN A N 1
ATOM 1841 C CA . GLN A 1 234 ? -5.594 4.001 -17.951 1.00 89.69 234 GLN A CA 1
ATOM 1842 C C . GLN A 1 234 ? -5.968 2.672 -18.612 1.00 89.69 234 GLN A C 1
ATOM 1844 O O . GLN A 1 234 ? -6.163 2.641 -19.823 1.00 89.69 234 GLN A O 1
ATOM 1849 N N . ALA A 1 235 ? -6.140 1.616 -17.814 1.00 90.88 235 ALA A N 1
ATOM 1850 C CA . ALA A 1 235 ? -6.631 0.315 -18.244 1.00 90.88 235 ALA A CA 1
ATOM 1851 C C . ALA A 1 235 ? -8.011 0.432 -18.921 1.00 90.88 235 ALA A C 1
ATOM 1853 O O . ALA A 1 235 ? -8.166 -0.045 -20.041 1.00 90.88 235 ALA A O 1
ATOM 1854 N N . GLU A 1 236 ? -8.961 1.171 -18.334 1.00 93.62 236 GLU A N 1
ATOM 1855 C CA . GLU A 1 236 ? -10.292 1.420 -18.929 1.00 93.62 236 GLU A CA 1
ATOM 1856 C C . GLU A 1 236 ? -10.232 2.003 -20.356 1.00 93.62 236 GLU A C 1
ATOM 1858 O O . GLU A 1 236 ? -11.170 1.825 -21.126 1.00 93.62 236 GLU A O 1
ATOM 1863 N N . ARG A 1 237 ? -9.149 2.701 -20.729 1.00 93.19 237 ARG A N 1
ATOM 1864 C CA . ARG A 1 237 ? -8.981 3.293 -22.069 1.00 93.19 237 ARG A CA 1
ATOM 1865 C C . ARG A 1 237 ? -8.369 2.342 -23.093 1.00 93.19 237 ARG A C 1
ATOM 1867 O O . ARG A 1 237 ? -8.497 2.596 -24.287 1.00 93.19 237 ARG A O 1
ATOM 1874 N N . VAL A 1 238 ? -7.637 1.325 -22.639 1.00 93.00 238 VAL A N 1
ATOM 1875 C CA . VAL A 1 238 ? -6.849 0.437 -23.510 1.00 93.00 238 VAL A CA 1
ATOM 1876 C C . VAL A 1 238 ? -7.425 -0.968 -23.605 1.00 93.00 238 VAL A C 1
ATOM 1878 O O . VAL A 1 238 ? -7.200 -1.634 -24.612 1.00 93.00 238 VAL A O 1
ATOM 1881 N N . PHE A 1 239 ? -8.144 -1.433 -22.583 1.00 95.44 239 PHE A N 1
ATOM 1882 C CA . PHE A 1 239 ? -8.779 -2.742 -22.616 1.00 95.44 239 PHE A CA 1
ATOM 1883 C C . PHE A 1 239 ? -10.050 -2.733 -23.487 1.00 95.44 239 PHE A C 1
ATOM 1885 O O . PHE A 1 239 ? -10.744 -1.717 -23.565 1.00 95.44 239 PHE A O 1
ATOM 1892 N N . PRO A 1 240 ? -10.370 -3.863 -24.144 1.00 95.38 240 PRO A N 1
ATOM 1893 C CA . PRO A 1 240 ? -11.610 -4.025 -24.897 1.00 95.38 240 PRO A CA 1
ATOM 1894 C C . PRO A 1 240 ? -12.851 -4.019 -23.989 1.00 95.38 240 PRO A C 1
ATOM 1896 O O . PRO A 1 240 ? -12.773 -4.212 -22.777 1.00 95.38 240 PRO A O 1
ATOM 1899 N N . SER A 1 241 ? -14.029 -3.836 -24.591 1.00 94.88 241 SER A N 1
ATOM 1900 C CA . SER A 1 241 ? -15.306 -3.669 -23.876 1.00 94.88 241 SER A CA 1
ATOM 1901 C C . SER A 1 241 ? -15.760 -4.885 -23.062 1.00 94.88 241 SER A C 1
ATOM 1903 O O . SER A 1 241 ? -16.641 -4.754 -22.217 1.00 94.88 241 SER A O 1
ATOM 1905 N N . ASN A 1 242 ? -15.190 -6.066 -23.309 1.00 95.69 242 ASN A N 1
ATOM 1906 C CA . ASN A 1 242 ? -15.447 -7.282 -22.538 1.00 95.69 242 ASN A CA 1
ATOM 1907 C C . ASN A 1 242 ? -14.655 -7.345 -21.216 1.00 95.69 242 ASN A C 1
ATOM 1909 O O . ASN A 1 242 ? -14.755 -8.334 -20.489 1.00 95.69 242 ASN A O 1
ATOM 1913 N N . VAL A 1 243 ? -13.885 -6.301 -20.887 1.00 96.31 243 VAL A N 1
ATOM 1914 C CA . VAL A 1 243 ? -13.089 -6.207 -19.661 1.00 96.31 243 VAL A CA 1
ATOM 1915 C C . VAL A 1 243 ? -13.637 -5.097 -18.771 1.00 96.31 243 VAL A C 1
ATOM 1917 O O . VAL A 1 243 ? -13.729 -3.937 -19.167 1.00 96.31 243 VAL A O 1
ATOM 1920 N N . ILE A 1 244 ? -13.950 -5.440 -17.525 1.00 96.00 244 ILE A N 1
ATOM 1921 C CA . ILE A 1 244 ? -14.283 -4.464 -16.490 1.00 96.00 244 ILE A CA 1
ATOM 1922 C C . ILE A 1 244 ? -13.010 -4.134 -15.715 1.00 96.00 244 ILE A C 1
ATOM 1924 O O . ILE A 1 244 ? -12.453 -4.996 -15.048 1.00 96.00 244 ILE A O 1
ATOM 1928 N N . CYS A 1 245 ? -12.559 -2.883 -15.757 1.00 95.38 245 CYS A N 1
ATOM 1929 C CA . CYS A 1 245 ? -11.399 -2.429 -14.989 1.00 95.38 245 CYS A CA 1
ATOM 1930 C C . CYS A 1 245 ? -11.850 -1.749 -13.687 1.00 95.38 245 CYS A C 1
ATOM 1932 O O . CYS A 1 245 ? -12.653 -0.814 -13.707 1.00 95.38 245 CYS A O 1
ATOM 1934 N N . LYS A 1 246 ? -11.351 -2.208 -12.534 1.00 94.31 246 LYS A N 1
ATOM 1935 C CA . LYS A 1 246 ? -11.685 -1.655 -11.209 1.00 94.31 246 LYS A CA 1
ATOM 1936 C C . LYS A 1 246 ? -10.485 -1.670 -10.269 1.00 94.31 246 LYS A C 1
ATOM 1938 O O . LYS A 1 246 ? -9.481 -2.326 -10.513 1.00 94.31 246 LYS A O 1
ATOM 1943 N N . THR A 1 247 ? -10.603 -0.944 -9.160 1.00 92.38 247 THR A N 1
ATOM 1944 C CA . THR A 1 247 ? -9.749 -1.169 -7.986 1.00 92.38 247 THR A CA 1
ATOM 1945 C C . THR A 1 247 ? -10.476 -2.000 -6.939 1.00 92.38 247 THR A C 1
ATOM 1947 O O . THR A 1 247 ? -11.710 -1.935 -6.859 1.00 92.38 247 THR A O 1
ATOM 1950 N N . PHE A 1 248 ? -9.737 -2.713 -6.086 1.00 90.75 248 PHE A N 1
ATOM 1951 C CA . PHE A 1 248 ? -10.318 -3.473 -4.971 1.00 90.75 248 PHE A CA 1
ATOM 1952 C C . PHE A 1 248 ? -11.196 -2.592 -4.074 1.00 90.75 248 PHE A C 1
ATOM 1954 O O . PHE A 1 248 ? -12.359 -2.916 -3.831 1.00 90.75 248 PHE A O 1
ATOM 1961 N N . HIS A 1 249 ? -10.711 -1.405 -3.691 1.00 92.00 249 HIS A N 1
ATOM 1962 C CA . HIS A 1 249 ? -11.504 -0.443 -2.919 1.00 92.00 249 HIS A CA 1
ATOM 1963 C C . HIS A 1 249 ? -12.766 0.022 -3.647 1.00 92.00 249 HIS A C 1
ATOM 1965 O O . HIS A 1 249 ? -13.779 0.248 -2.990 1.00 92.00 249 HIS A O 1
ATOM 1971 N N . SER A 1 250 ? -12.744 0.166 -4.979 1.00 93.88 250 SER A N 1
ATOM 1972 C CA . SER A 1 250 ? -13.941 0.550 -5.741 1.00 93.88 250 SER A CA 1
ATOM 1973 C C . SER A 1 250 ? -14.993 -0.562 -5.770 1.00 93.88 250 SER A C 1
ATOM 1975 O O . SER A 1 250 ? -16.187 -0.277 -5.662 1.00 93.88 250 SER A O 1
ATOM 1977 N N . MET A 1 251 ? -14.560 -1.826 -5.840 1.00 93.62 251 MET A N 1
ATOM 1978 C CA . MET A 1 251 ? -15.451 -2.983 -5.754 1.00 93.62 251 MET A CA 1
ATOM 1979 C C . MET A 1 251 ? -16.056 -3.100 -4.356 1.00 93.62 251 MET A C 1
ATOM 1981 O O . MET A 1 251 ? -17.280 -3.173 -4.222 1.00 93.62 251 MET A O 1
ATOM 1985 N N . ALA A 1 252 ? -15.225 -3.034 -3.316 1.00 94.62 252 ALA A N 1
ATOM 1986 C CA . ALA A 1 252 ? -15.673 -3.089 -1.929 1.00 94.62 252 ALA A CA 1
ATOM 1987 C C . ALA A 1 252 ? -16.610 -1.922 -1.574 1.00 94.62 252 ALA A C 1
ATOM 1989 O O . ALA A 1 252 ? -17.629 -2.106 -0.904 1.00 94.62 252 ALA A O 1
ATOM 1990 N N . TYR A 1 253 ? -16.338 -0.723 -2.095 1.00 95.50 253 TYR A N 1
ATOM 1991 C CA . TYR A 1 253 ? -17.227 0.423 -1.939 1.00 95.50 253 TYR A CA 1
ATOM 1992 C C . TYR A 1 253 ? -18.597 0.176 -2.587 1.00 95.50 253 TYR A C 1
ATOM 1994 O O . TYR A 1 253 ? -19.629 0.461 -1.980 1.00 95.50 253 TYR A O 1
ATOM 2002 N N . GLY A 1 254 ? -18.622 -0.406 -3.789 1.00 94.69 254 GLY A N 1
ATOM 2003 C CA . GLY A 1 254 ? -19.859 -0.740 -4.494 1.00 94.69 254 GLY A CA 1
ATOM 2004 C C . GLY A 1 254 ? -20.769 -1.703 -3.722 1.00 94.69 254 GLY A C 1
ATOM 2005 O O . GLY A 1 254 ? -21.989 -1.509 -3.750 1.00 94.69 254 GLY A O 1
ATOM 2006 N N . HIS A 1 255 ? -20.185 -2.685 -3.025 1.00 93.44 255 HIS A N 1
ATOM 2007 C CA . HIS A 1 255 ? -20.902 -3.736 -2.287 1.00 93.44 255 HIS A CA 1
ATOM 2008 C C . HIS A 1 255 ? -21.241 -3.349 -0.839 1.00 93.44 255 HIS A C 1
ATOM 2010 O O . HIS A 1 255 ? -22.338 -3.641 -0.356 1.00 93.44 255 HIS A O 1
ATOM 2016 N N . ILE A 1 256 ? -20.312 -2.691 -0.140 1.00 95.38 256 ILE A N 1
ATOM 2017 C CA . ILE A 1 256 ? -20.419 -2.395 1.296 1.00 95.38 256 ILE A CA 1
ATOM 2018 C C . ILE A 1 256 ? -20.360 -0.894 1.565 1.00 95.38 256 ILE A C 1
ATOM 2020 O O . ILE A 1 256 ? -21.247 -0.364 2.234 1.00 95.38 256 ILE A O 1
ATOM 2024 N N . GLY A 1 257 ? -19.364 -0.190 1.022 1.00 94.69 257 GLY A N 1
ATOM 2025 C CA . GLY A 1 257 ? -19.129 1.228 1.331 1.00 94.69 257 GLY A CA 1
ATOM 2026 C C . GLY A 1 257 ? -20.324 2.150 1.048 1.00 94.69 257 GLY A C 1
ATOM 2027 O O . GLY A 1 257 ? -20.606 3.044 1.846 1.00 94.69 257 GLY A O 1
ATOM 2028 N N . ARG A 1 258 ? -21.104 1.895 -0.016 1.00 94.94 258 ARG A N 1
ATOM 2029 C CA . ARG A 1 258 ? -22.331 2.655 -0.332 1.00 94.94 258 ARG A CA 1
ATOM 2030 C C . ARG A 1 258 ? -23.361 2.638 0.799 1.00 94.94 258 ARG A C 1
ATOM 2032 O O . ARG A 1 258 ? -24.025 3.649 1.022 1.00 94.94 258 ARG A O 1
ATOM 2039 N N . LYS A 1 259 ? -23.472 1.531 1.545 1.00 94.75 259 LYS A N 1
ATOM 2040 C CA . LYS A 1 259 ? -24.389 1.434 2.694 1.00 94.75 259 LYS A CA 1
ATOM 2041 C C . LYS A 1 259 ? -23.984 2.429 3.784 1.00 94.75 259 LYS A C 1
ATOM 2043 O O . LYS A 1 259 ? -24.824 3.201 4.237 1.00 94.75 259 LYS A O 1
ATOM 2048 N N . TYR A 1 260 ? -22.696 2.493 4.124 1.00 94.75 260 TYR A N 1
ATOM 2049 C CA . TYR A 1 260 ? -22.169 3.452 5.103 1.00 94.75 260 TYR A CA 1
ATOM 2050 C C . TYR A 1 260 ? -22.285 4.901 4.630 1.00 94.75 260 TYR A C 1
ATOM 2052 O O . TYR A 1 260 ? -22.655 5.771 5.417 1.00 94.75 260 TYR A O 1
ATOM 2060 N N . GLN A 1 261 ? -22.054 5.165 3.341 1.00 93.00 261 GLN A N 1
ATOM 2061 C CA . GLN A 1 261 ? -22.237 6.504 2.781 1.00 93.00 261 GLN A CA 1
ATOM 2062 C C . GLN A 1 261 ? -23.694 6.971 2.871 1.00 93.00 261 GLN A C 1
ATOM 2064 O O . GLN A 1 261 ? -23.946 8.097 3.291 1.00 93.00 261 GLN A O 1
ATOM 2069 N N . SER A 1 262 ? -24.657 6.107 2.527 1.00 92.25 262 SER A N 1
ATOM 2070 C CA . SER A 1 262 ? -26.088 6.442 2.604 1.00 92.25 262 SER A CA 1
ATOM 2071 C C . SER A 1 262 ? -26.544 6.787 4.027 1.00 92.25 262 SER A C 1
ATOM 2073 O O . SER A 1 262 ? -27.464 7.576 4.211 1.00 92.25 262 SER A O 1
ATOM 2075 N N . LYS A 1 263 ? -25.856 6.235 5.032 1.00 91.38 263 LYS A N 1
ATOM 2076 C CA . LYS A 1 263 ? -26.078 6.476 6.463 1.00 91.38 263 LYS A CA 1
ATOM 2077 C C . LYS A 1 263 ? -25.203 7.597 7.034 1.00 91.38 263 LYS A C 1
ATOM 2079 O O . LYS A 1 263 ? -25.124 7.730 8.248 1.00 91.38 263 LYS A O 1
ATOM 2084 N N . LYS A 1 264 ? -24.505 8.361 6.179 1.00 90.69 264 LYS A N 1
ATOM 2085 C CA . LYS A 1 264 ? -23.553 9.422 6.565 1.00 90.69 264 LYS A CA 1
ATOM 2086 C C . LYS A 1 264 ? -22.496 8.960 7.583 1.00 90.69 264 LYS A C 1
ATOM 2088 O O . LYS A 1 264 ? -21.993 9.752 8.368 1.00 90.69 264 LYS A O 1
ATOM 2093 N N . LYS A 1 265 ? -22.134 7.675 7.544 1.00 93.19 265 LYS A N 1
ATOM 2094 C CA . LYS A 1 265 ? -21.167 7.033 8.446 1.00 93.19 265 LYS A CA 1
ATOM 2095 C C . LYS A 1 265 ? -19.910 6.578 7.704 1.00 93.19 265 LYS A C 1
ATOM 2097 O O . LYS A 1 265 ? -19.268 5.605 8.085 1.00 93.19 265 LYS A O 1
ATOM 2102 N N . LEU A 1 266 ? -19.587 7.223 6.590 1.00 92.19 266 LEU A N 1
ATOM 2103 C CA . LEU A 1 266 ? -18.367 6.943 5.845 1.00 92.19 266 LEU A CA 1
ATOM 2104 C C . LEU A 1 266 ? -17.359 8.052 6.129 1.00 92.19 266 LEU A C 1
ATOM 2106 O O . LEU A 1 266 ? -17.618 9.207 5.798 1.00 92.19 266 LEU A O 1
ATOM 2110 N N . ASN A 1 267 ? -16.213 7.684 6.694 1.00 89.19 267 ASN A N 1
ATOM 2111 C CA . ASN A 1 267 ? -15.072 8.572 6.805 1.00 89.19 267 ASN A CA 1
ATOM 2112 C C . ASN A 1 267 ? -14.319 8.559 5.473 1.00 89.19 267 ASN A C 1
ATOM 2114 O O . ASN A 1 267 ? -13.797 7.527 5.046 1.00 89.19 267 ASN A O 1
ATOM 2118 N N . LEU A 1 268 ? -14.290 9.710 4.805 1.00 84.50 268 LEU A N 1
ATOM 2119 C CA . LEU A 1 268 ? -13.572 9.889 3.540 1.00 84.50 268 LEU A CA 1
ATOM 2120 C C . LEU A 1 268 ? -12.059 10.050 3.747 1.00 84.50 268 LEU A C 1
ATOM 2122 O O . LEU A 1 268 ? -11.294 10.014 2.785 1.00 84.50 268 LEU A O 1
ATOM 2126 N N . PHE A 1 269 ? -11.629 10.233 4.995 1.00 85.38 269 PHE A N 1
ATOM 2127 C CA . PHE A 1 269 ? -10.239 10.385 5.387 1.00 85.38 269 PHE A CA 1
ATOM 2128 C C . PHE A 1 269 ? -9.744 9.151 6.143 1.00 85.38 269 PHE A C 1
ATOM 2130 O O . PHE A 1 269 ? -10.501 8.271 6.559 1.00 85.38 269 PHE A O 1
ATOM 2137 N N . LYS A 1 270 ? -8.424 9.079 6.312 1.00 86.31 270 LYS A N 1
ATOM 2138 C CA . LYS A 1 270 ? -7.796 8.027 7.107 1.00 86.31 270 LYS A CA 1
ATOM 2139 C C . LYS A 1 270 ? -8.128 8.227 8.588 1.00 86.31 270 LYS A C 1
ATOM 2141 O O . LYS A 1 270 ? -8.125 9.357 9.070 1.00 86.31 270 LYS A O 1
ATOM 2146 N N . LEU A 1 271 ? -8.347 7.129 9.313 1.00 90.62 271 LEU A N 1
ATOM 2147 C CA . LEU A 1 271 ? -8.512 7.158 10.765 1.00 90.62 271 LEU A CA 1
ATOM 2148 C C . LEU A 1 271 ? -7.269 7.775 11.421 1.00 90.62 271 LEU A C 1
ATOM 2150 O O . LEU A 1 271 ? -6.158 7.261 11.272 1.00 90.62 271 LEU A O 1
ATOM 2154 N N . THR A 1 272 ? -7.450 8.873 12.151 1.00 92.56 272 THR A N 1
ATOM 2155 C CA . THR A 1 272 ? -6.337 9.575 12.801 1.00 92.56 272 THR A CA 1
ATOM 2156 C C . THR A 1 272 ? -6.255 9.235 14.291 1.00 92.56 272 THR A C 1
ATOM 2158 O O . THR A 1 272 ? -7.285 8.990 14.923 1.00 92.56 272 THR A O 1
ATOM 2161 N N . PRO A 1 273 ? -5.055 9.289 14.902 1.00 92.19 273 PRO A N 1
ATOM 2162 C CA . PRO A 1 273 ? -4.927 9.149 16.351 1.00 92.19 273 PRO A CA 1
ATOM 2163 C C . PRO A 1 273 ? -5.729 10.199 17.128 1.00 92.19 273 PRO A C 1
ATOM 2165 O O . PRO A 1 273 ? -6.171 9.920 18.232 1.00 92.19 273 PRO A O 1
ATOM 2168 N N . PHE A 1 274 ? -5.950 11.393 16.566 1.00 91.00 274 PHE A N 1
ATOM 2169 C CA . PHE A 1 274 ? -6.766 12.423 17.212 1.00 91.00 274 PHE A CA 1
ATOM 2170 C C . PHE A 1 274 ? -8.236 12.000 17.316 1.00 91.00 274 PHE A C 1
ATOM 2172 O O . PHE A 1 274 ? -8.814 12.078 18.396 1.00 91.00 274 PHE A O 1
ATOM 2179 N N . MET A 1 275 ? -8.801 11.477 16.220 1.00 92.31 275 MET A N 1
ATOM 2180 C CA . MET A 1 275 ? -10.154 10.913 16.212 1.00 92.31 275 MET A CA 1
ATOM 2181 C C . MET A 1 275 ? -10.260 9.774 17.225 1.00 92.31 275 MET A C 1
ATOM 2183 O O . MET A 1 275 ? -11.148 9.775 18.063 1.00 92.31 275 MET A O 1
ATOM 2187 N N . VAL A 1 276 ? -9.329 8.816 17.206 1.00 92.69 276 VAL A N 1
ATOM 2188 C CA . VAL A 1 276 ? -9.370 7.688 18.151 1.00 92.69 276 VAL A CA 1
ATOM 2189 C C . VAL A 1 276 ? -9.250 8.163 19.597 1.00 92.69 276 VAL A C 1
ATOM 2191 O O . VAL A 1 276 ? -9.967 7.671 20.461 1.00 92.69 276 VAL A O 1
ATOM 2194 N N . ASN A 1 277 ? -8.401 9.152 19.871 1.00 92.00 277 ASN A N 1
ATOM 2195 C CA . ASN A 1 277 ? -8.217 9.671 21.219 1.00 92.00 277 ASN A CA 1
ATOM 2196 C C . ASN A 1 277 ? -9.499 10.270 21.822 1.00 92.00 277 ASN A C 1
ATOM 2198 O O . ASN A 1 277 ? -9.659 10.197 23.036 1.00 92.00 277 ASN A O 1
ATOM 2202 N N . SER A 1 278 ? -10.413 10.821 21.012 1.00 89.31 278 SER A N 1
ATOM 2203 C CA . SER A 1 278 ? -11.670 11.401 21.516 1.00 89.31 278 SER A CA 1
ATOM 2204 C C . SER A 1 278 ? -12.678 10.362 22.014 1.00 89.31 278 SER A C 1
ATOM 2206 O O . SER A 1 278 ? -13.619 10.718 22.717 1.00 89.31 278 SER A O 1
ATOM 2208 N N . VAL A 1 279 ? -12.480 9.084 21.678 1.00 90.06 279 VAL A N 1
ATOM 2209 C CA . VAL A 1 279 ? -13.379 7.981 22.054 1.00 90.06 279 VAL A CA 1
ATOM 2210 C C . VAL A 1 279 ? -12.747 6.970 23.015 1.00 90.06 279 VAL A C 1
ATOM 2212 O O . VAL A 1 279 ? -13.400 5.994 23.402 1.00 90.06 279 VAL A O 1
ATOM 2215 N N . LEU A 1 280 ? -11.482 7.173 23.397 1.00 88.50 280 LEU A N 1
ATOM 2216 C CA . LEU A 1 280 ? -10.831 6.392 24.449 1.00 88.50 280 LEU A CA 1
ATOM 2217 C C . LEU A 1 280 ? -11.356 6.822 25.826 1.00 88.50 280 LEU A C 1
ATOM 2219 O O . LEU A 1 280 ? -11.737 7.970 26.030 1.00 88.50 280 LEU A O 1
ATOM 2223 N N . ALA A 1 281 ? -11.384 5.887 26.779 1.00 81.12 281 ALA A N 1
ATOM 2224 C CA . ALA A 1 281 ? -11.892 6.167 28.121 1.00 81.12 281 ALA A CA 1
ATOM 2225 C C . ALA A 1 281 ? -11.060 7.251 28.831 1.00 81.12 281 ALA A C 1
ATOM 2227 O O . ALA A 1 281 ? -9.832 7.289 28.702 1.00 81.12 281 ALA A O 1
ATOM 2228 N N . GLU A 1 282 ? -11.729 8.096 29.620 1.00 67.25 282 GLU A N 1
ATOM 2229 C CA . GLU A 1 282 ? -11.080 9.126 30.435 1.00 67.25 282 GLU A CA 1
ATOM 2230 C C . GLU A 1 282 ? -9.992 8.512 31.332 1.00 67.25 282 GLU A C 1
ATOM 2232 O O . GLU A 1 282 ? -10.166 7.441 31.916 1.00 67.25 282 GLU A O 1
ATOM 2237 N N . GLY A 1 283 ? -8.820 9.150 31.373 1.00 66.94 283 GLY A N 1
ATOM 2238 C CA . GLY A 1 283 ? -7.642 8.650 32.094 1.00 66.94 283 GLY A CA 1
ATOM 2239 C C . GLY A 1 283 ? -6.892 7.492 31.416 1.00 66.94 283 GLY A C 1
ATOM 2240 O O . GLY A 1 283 ? -5.772 7.193 31.818 1.00 66.94 283 GLY A O 1
ATOM 2241 N N . LYS A 1 284 ? -7.457 6.873 30.370 1.00 65.88 284 LYS A N 1
ATOM 2242 C CA . LYS A 1 284 ? -6.779 5.878 29.514 1.00 65.88 284 LYS A CA 1
ATOM 2243 C C . LYS A 1 284 ? -6.398 6.430 28.138 1.00 65.88 284 LYS A C 1
ATOM 2245 O O . LYS A 1 284 ? -5.720 5.748 27.383 1.00 65.88 284 LYS A O 1
ATOM 2250 N N . GLY A 1 285 ? -6.834 7.642 27.797 1.00 66.19 285 GLY A N 1
ATOM 2251 C CA . GLY A 1 285 ? -6.482 8.324 26.551 1.00 66.19 285 GLY A CA 1
ATOM 2252 C C . GLY A 1 285 ? -5.008 8.744 26.472 1.00 66.19 285 GLY A C 1
ATOM 2253 O O . GLY A 1 285 ? -4.273 8.759 27.454 1.00 66.19 285 GLY A O 1
ATOM 2254 N N . GLY A 1 286 ? -4.567 9.102 25.271 1.00 85.00 286 GLY A N 1
ATOM 2255 C CA . GLY A 1 286 ? -3.223 9.592 24.991 1.00 85.00 286 GLY A CA 1
ATOM 2256 C C . GLY A 1 286 ? -2.838 9.350 23.536 1.00 85.00 286 GLY A C 1
ATOM 2257 O O . GLY A 1 286 ? -3.156 8.312 22.956 1.00 85.00 286 GLY A O 1
ATOM 2258 N N . PHE A 1 287 ? -2.096 10.287 22.940 1.00 87.81 287 PHE A N 1
ATOM 2259 C CA . PHE A 1 287 ? -1.713 10.213 21.525 1.00 87.81 287 PHE A CA 1
ATOM 2260 C C . PHE A 1 287 ? -0.963 8.918 21.171 1.00 87.81 287 PHE A C 1
ATOM 2262 O O . PHE A 1 287 ? -1.186 8.336 20.112 1.00 87.81 287 PHE A O 1
ATOM 2269 N N . ILE A 1 288 ? -0.098 8.440 22.070 1.00 88.38 288 ILE A N 1
ATOM 2270 C CA . ILE A 1 288 ? 0.673 7.202 21.886 1.00 88.38 288 ILE A CA 1
ATOM 2271 C C . ILE A 1 288 ? -0.256 5.992 21.824 1.00 88.38 288 ILE A C 1
ATOM 2273 O O . ILE A 1 288 ? -0.135 5.168 20.918 1.00 88.38 288 ILE A O 1
ATOM 2277 N N . ARG A 1 289 ? -1.212 5.911 22.751 1.00 90.12 289 ARG A N 1
ATOM 2278 C CA . ARG A 1 289 ? -2.166 4.806 22.823 1.00 90.12 289 ARG A CA 1
ATOM 2279 C C . ARG A 1 289 ? -3.133 4.829 21.647 1.00 90.12 289 ARG A C 1
ATOM 2281 O O . ARG A 1 289 ? -3.311 3.818 20.982 1.00 90.12 289 ARG A O 1
ATOM 2288 N N . ALA A 1 290 ? -3.658 6.001 21.299 1.00 92.81 290 ALA A N 1
ATOM 2289 C CA . ALA A 1 290 ? -4.488 6.163 20.111 1.00 92.81 290 ALA A CA 1
ATOM 2290 C C . ALA A 1 290 ? -3.738 5.767 18.828 1.00 92.81 290 ALA A C 1
ATOM 2292 O O . ALA A 1 290 ? -4.299 5.111 17.954 1.00 92.81 290 ALA A O 1
ATOM 2293 N N . LYS A 1 291 ? -2.442 6.091 18.731 1.00 92.25 291 LYS A N 1
ATOM 2294 C CA . LYS A 1 291 ? -1.586 5.652 17.623 1.00 92.25 291 LYS A CA 1
ATOM 2295 C C . LYS A 1 291 ? -1.385 4.135 17.607 1.00 92.25 291 LYS A C 1
ATOM 2297 O O . LYS A 1 291 ? -1.396 3.556 16.523 1.00 92.25 291 LYS A O 1
ATOM 2302 N N . LEU A 1 292 ? -1.217 3.504 18.772 1.00 93.25 292 LEU A N 1
ATOM 2303 C CA . LEU A 1 292 ? -1.154 2.047 18.897 1.00 93.25 292 LEU A CA 1
ATOM 2304 C C . LEU A 1 292 ? -2.447 1.412 18.370 1.00 93.25 292 LEU A C 1
ATOM 2306 O O . LEU A 1 292 ? -2.375 0.565 17.490 1.00 93.25 292 LEU A O 1
ATOM 2310 N N . VAL A 1 293 ? -3.612 1.889 18.820 1.00 95.06 293 VAL A N 1
ATOM 2311 C CA . VAL A 1 293 ? -4.935 1.402 18.388 1.00 95.06 293 VAL A CA 1
ATOM 2312 C C . VAL A 1 293 ? -5.149 1.588 16.884 1.00 95.06 293 VAL A C 1
ATOM 2314 O O . VAL A 1 293 ? -5.537 0.635 16.207 1.00 95.06 293 VAL A O 1
ATOM 2317 N N . CYS A 1 294 ? -4.840 2.771 16.330 1.00 94.62 294 CYS A N 1
ATOM 2318 C CA . CYS A 1 294 ? -4.882 2.990 14.881 1.00 94.62 294 CYS A CA 1
ATOM 2319 C C . CYS A 1 294 ? -4.022 1.961 14.148 1.00 94.62 294 CYS A C 1
ATOM 2321 O O . CYS A 1 294 ? -4.464 1.384 13.157 1.00 94.62 294 CYS A O 1
ATOM 2323 N N . LYS A 1 295 ? -2.799 1.717 14.634 1.00 93.62 295 LYS A N 1
ATOM 2324 C CA . LYS A 1 295 ? -1.876 0.805 13.964 1.00 93.62 295 LYS A CA 1
ATOM 2325 C C . LYS A 1 295 ? -2.316 -0.656 14.067 1.00 93.62 295 LYS A C 1
ATOM 2327 O O . LYS A 1 295 ? -2.178 -1.385 13.091 1.00 93.62 295 LYS A O 1
ATOM 2332 N N . THR A 1 296 ? -2.892 -1.060 15.198 1.00 95.44 296 THR A N 1
ATOM 2333 C CA . THR A 1 296 ? -3.506 -2.382 15.371 1.00 95.44 296 THR A CA 1
ATOM 2334 C C . THR A 1 296 ? -4.624 -2.607 14.351 1.00 95.44 296 THR A C 1
ATOM 2336 O O . THR A 1 296 ? -4.654 -3.646 13.696 1.00 95.44 296 THR A O 1
ATOM 2339 N N . LEU A 1 297 ? -5.505 -1.619 14.148 1.00 96.12 297 LEU A N 1
ATOM 2340 C CA . LEU A 1 297 ? -6.564 -1.708 13.136 1.00 96.12 297 LEU A CA 1
ATOM 2341 C C . LEU A 1 297 ? -6.023 -1.719 11.709 1.00 96.12 297 LEU A C 1
ATOM 2343 O O . LEU A 1 297 ? -6.496 -2.511 10.906 1.00 96.12 297 LEU A O 1
ATOM 2347 N N . GLU A 1 298 ? -5.027 -0.888 11.391 1.00 93.50 298 GLU A N 1
ATOM 2348 C CA . GLU A 1 298 ? -4.362 -0.926 10.081 1.00 93.50 298 GLU A CA 1
ATOM 2349 C C . GLU A 1 298 ? -3.790 -2.318 9.785 1.00 93.50 298 GLU A C 1
ATOM 2351 O O . GLU A 1 298 ? -3.992 -2.849 8.697 1.00 93.50 298 GLU A O 1
ATOM 2356 N N . ASN A 1 299 ? -3.106 -2.924 10.758 1.00 91.56 299 ASN A N 1
ATOM 2357 C CA . ASN A 1 299 ? -2.531 -4.256 10.603 1.00 91.56 299 ASN A CA 1
ATOM 2358 C C . ASN A 1 299 ? -3.624 -5.319 10.407 1.00 91.56 299 ASN A C 1
ATOM 2360 O O . ASN A 1 299 ? -3.475 -6.187 9.554 1.00 91.56 299 ASN A O 1
ATOM 2364 N N . PHE A 1 300 ? -4.737 -5.231 11.144 1.00 94.75 300 PHE A N 1
ATOM 2365 C CA . PHE A 1 300 ? -5.896 -6.114 10.963 1.00 94.75 300 PHE A CA 1
ATOM 2366 C C . PHE A 1 300 ? -6.593 -5.921 9.610 1.00 94.75 300 PHE A C 1
ATOM 2368 O O . PHE A 1 300 ? -6.978 -6.892 8.956 1.00 94.75 300 PHE A O 1
ATOM 2375 N N . PHE A 1 301 ? -6.739 -4.681 9.145 1.00 93.25 301 PHE A N 1
ATOM 2376 C CA . PHE A 1 301 ? -7.337 -4.392 7.843 1.00 93.25 301 PHE A CA 1
ATOM 2377 C C . PHE A 1 301 ? -6.470 -4.859 6.675 1.00 93.25 301 PHE A C 1
ATOM 2379 O O . PHE A 1 301 ? -7.033 -5.185 5.633 1.00 93.25 301 PHE A O 1
ATOM 2386 N N . ALA A 1 302 ? -5.150 -4.950 6.865 1.00 88.44 302 ALA A N 1
ATOM 2387 C CA . ALA A 1 302 ? -4.192 -5.474 5.892 1.00 88.44 302 ALA A CA 1
ATOM 2388 C C . ALA A 1 302 ? -3.949 -7.000 5.997 1.00 88.44 302 ALA A C 1
ATOM 2390 O O . ALA A 1 302 ? -3.265 -7.568 5.137 1.00 88.44 302 ALA A O 1
ATOM 2391 N N . SER A 1 303 ? -4.494 -7.676 7.021 1.00 89.88 303 SER A N 1
ATOM 2392 C CA . SER A 1 303 ? -4.348 -9.124 7.234 1.00 89.88 303 SER A CA 1
ATOM 2393 C C . SER A 1 303 ? -5.457 -9.956 6.575 1.00 89.88 303 SER A C 1
ATOM 2395 O O . SER A 1 303 ? -6.568 -9.494 6.312 1.00 89.88 303 SER A O 1
ATOM 2397 N N . ALA A 1 304 ? -5.183 -11.244 6.358 1.00 87.62 304 ALA A N 1
ATOM 2398 C CA . ALA A 1 304 ? -6.192 -12.204 5.905 1.00 87.62 304 ALA A CA 1
ATOM 2399 C C . ALA A 1 304 ? -7.102 -12.718 7.042 1.00 87.62 304 ALA A C 1
ATOM 2401 O O . ALA A 1 304 ? -8.061 -13.440 6.767 1.00 87.62 304 ALA A O 1
ATOM 2402 N N . ASP A 1 305 ? -6.814 -12.350 8.294 1.00 88.81 305 ASP A N 1
ATOM 2403 C CA . ASP A 1 305 ? -7.418 -12.954 9.483 1.00 88.81 305 ASP A CA 1
ATOM 2404 C C . ASP A 1 305 ? -8.892 -12.570 9.639 1.00 88.81 305 ASP A C 1
ATOM 2406 O O . ASP A 1 305 ? -9.289 -11.440 9.343 1.00 88.81 305 ASP A O 1
ATOM 2410 N N . GLU A 1 306 ? -9.720 -13.505 10.109 1.00 91.25 306 GLU A N 1
ATOM 2411 C CA . GLU A 1 306 ? -11.161 -13.266 10.274 1.00 91.25 306 GLU A CA 1
ATOM 2412 C C . GLU A 1 306 ? -11.477 -12.415 11.518 1.00 91.25 306 GLU A C 1
ATOM 2414 O O . GLU A 1 306 ? -12.482 -11.701 11.547 1.00 91.25 306 GLU A O 1
ATOM 2419 N N . GLU A 1 307 ? -10.584 -12.431 12.512 1.00 92.56 307 GLU A N 1
ATOM 2420 C CA . GLU A 1 307 ? -10.756 -11.763 13.802 1.00 92.56 307 GLU A CA 1
ATOM 2421 C C . GLU A 1 307 ? -9.530 -10.931 14.195 1.00 92.56 307 GLU A C 1
ATOM 2423 O O . GLU A 1 307 ? -8.398 -11.208 13.794 1.00 92.56 307 GLU A O 1
ATOM 2428 N N . LEU A 1 308 ? -9.764 -9.889 14.998 1.00 92.38 308 LEU A N 1
ATOM 2429 C CA . LEU A 1 308 ? -8.712 -9.025 15.522 1.00 92.38 308 LEU A CA 1
ATOM 2430 C C . LEU A 1 308 ? -8.067 -9.688 16.743 1.00 92.38 308 LEU A C 1
ATOM 2432 O O . LEU A 1 308 ? -8.662 -9.772 17.816 1.00 92.38 308 LEU A O 1
ATOM 2436 N N . THR A 1 309 ? -6.829 -10.135 16.568 1.00 91.56 309 THR A N 1
ATOM 2437 C CA . THR A 1 309 ? -6.020 -10.802 17.599 1.00 91.56 309 THR A CA 1
ATOM 2438 C C . THR A 1 309 ? -4.850 -9.938 18.080 1.00 91.56 309 THR A C 1
ATOM 2440 O O . THR A 1 309 ? -4.547 -8.884 17.514 1.00 91.56 309 THR A O 1
ATOM 2443 N N . ILE A 1 310 ? -4.146 -10.418 19.110 1.00 91.31 310 ILE A N 1
ATOM 2444 C CA . ILE A 1 310 ? -2.945 -9.777 19.662 1.00 91.31 310 ILE A CA 1
ATOM 2445 C C . ILE A 1 310 ? -1.787 -9.656 18.666 1.00 91.31 310 ILE A C 1
ATOM 2447 O O . ILE A 1 310 ? -0.982 -8.734 18.787 1.00 91.31 310 ILE A O 1
ATOM 2451 N N . ASP A 1 311 ? -1.741 -10.524 17.657 1.00 88.88 311 ASP A N 1
ATOM 2452 C CA . ASP A 1 311 ? -0.692 -10.530 16.631 1.00 88.88 311 ASP A CA 1
ATOM 2453 C C . ASP A 1 311 ? -0.761 -9.295 15.725 1.00 88.88 311 ASP A C 1
ATOM 2455 O O . ASP A 1 311 ? 0.229 -8.896 15.114 1.00 88.88 311 ASP A O 1
ATOM 2459 N N . HIS A 1 312 ? -1.918 -8.630 15.689 1.00 91.81 312 HIS A N 1
ATOM 2460 C CA . HIS A 1 312 ? -2.093 -7.374 14.970 1.00 91.81 312 HIS A CA 1
ATOM 2461 C C . HIS A 1 312 ? -1.500 -6.177 15.715 1.00 91.81 312 HIS A C 1
ATOM 2463 O O . HIS A 1 312 ? -1.275 -5.127 15.105 1.00 91.81 312 HIS A O 1
ATOM 2469 N N . VAL A 1 313 ? -1.237 -6.297 17.019 1.00 92.06 313 VAL A N 1
ATOM 2470 C CA . VAL A 1 313 ? -0.649 -5.202 17.789 1.00 92.06 313 VAL A CA 1
ATOM 2471 C C . VAL A 1 313 ? 0.840 -5.085 17.456 1.00 92.06 313 VAL A C 1
ATOM 2473 O O . VAL A 1 313 ? 1.566 -6.077 17.536 1.00 92.06 313 VAL A O 1
ATOM 2476 N N . PRO A 1 314 ? 1.344 -3.881 17.128 1.00 89.06 314 PRO A N 1
ATOM 2477 C CA . PRO A 1 314 ? 2.767 -3.672 16.899 1.00 89.06 314 PRO A CA 1
ATOM 2478 C C . PRO A 1 314 ? 3.631 -4.186 18.052 1.00 89.06 314 PRO A C 1
ATOM 2480 O O . PRO A 1 314 ? 3.357 -3.918 19.219 1.00 89.06 314 PRO A O 1
ATOM 2483 N N . ILE A 1 315 ? 4.731 -4.859 17.716 1.00 85.06 315 ILE A N 1
ATOM 2484 C CA . ILE A 1 315 ? 5.736 -5.281 18.703 1.00 85.06 315 ILE A CA 1
ATOM 2485 C C . ILE A 1 315 ? 6.434 -4.058 19.316 1.00 85.06 315 ILE A C 1
ATOM 2487 O O . ILE A 1 315 ? 6.800 -4.072 20.487 1.00 85.06 315 ILE A O 1
ATOM 2491 N N . TRP A 1 316 ? 6.578 -2.985 18.534 1.00 86.25 316 TRP A N 1
ATOM 2492 C CA . TRP A 1 316 ? 7.291 -1.767 18.907 1.00 86.25 316 TRP A CA 1
ATOM 2493 C C . TRP A 1 316 ? 6.400 -0.533 18.761 1.00 86.25 316 TRP A C 1
ATOM 2495 O O . TRP A 1 316 ? 5.691 -0.387 17.763 1.00 86.25 316 TRP A O 1
ATOM 2505 N N . CYS A 1 317 ? 6.496 0.399 19.705 1.00 86.12 317 CYS A N 1
ATOM 2506 C CA . CYS A 1 317 ? 5.865 1.715 19.630 1.00 86.12 317 CYS A CA 1
ATOM 2507 C C . CYS A 1 317 ? 6.869 2.827 19.975 1.00 86.12 317 CYS A C 1
ATOM 2509 O O . CYS A 1 317 ? 7.996 2.557 20.383 1.00 86.12 317 CYS A O 1
ATOM 2511 N N . LYS A 1 318 ? 6.483 4.092 19.765 1.00 84.12 318 LYS A N 1
ATOM 2512 C CA . LYS A 1 318 ? 7.271 5.244 20.227 1.00 84.12 318 LYS A CA 1
ATOM 2513 C C . LYS A 1 318 ? 6.686 5.765 21.535 1.00 84.12 318 LYS A C 1
ATOM 2515 O O . LYS A 1 318 ? 5.489 6.048 21.570 1.00 84.12 318 LYS A O 1
ATOM 2520 N N . ASN A 1 319 ? 7.514 5.905 22.568 1.00 85.50 319 ASN A N 1
ATOM 2521 C CA . ASN A 1 319 ? 7.108 6.493 23.847 1.00 85.50 319 ASN A CA 1
ATOM 2522 C C . ASN A 1 319 ? 6.998 8.033 23.759 1.00 85.50 319 ASN A C 1
ATOM 2524 O O . ASN A 1 319 ? 7.227 8.630 22.704 1.00 85.50 319 ASN A O 1
ATOM 2528 N N . SER A 1 320 ? 6.674 8.693 24.877 1.00 83.69 320 SER A N 1
ATOM 2529 C CA . SER A 1 320 ? 6.533 10.160 24.956 1.00 83.69 320 SER A CA 1
ATOM 2530 C C . SER A 1 320 ? 7.820 10.925 24.643 1.00 83.69 320 SER A C 1
ATOM 2532 O O . SER A 1 320 ? 7.763 12.095 24.286 1.00 83.69 320 SER A O 1
ATOM 2534 N N . GLN A 1 321 ? 8.973 10.262 24.744 1.00 83.44 321 GLN A N 1
ATOM 2535 C CA . GLN A 1 321 ? 10.291 10.806 24.413 1.00 83.44 321 GLN A CA 1
ATOM 2536 C C . GLN A 1 321 ? 10.691 10.497 22.958 1.00 83.44 321 GLN A C 1
ATOM 2538 O O . GLN A 1 321 ? 11.799 10.810 22.533 1.00 83.44 321 GLN A O 1
ATOM 2543 N N . GLY A 1 322 ? 9.806 9.863 22.178 1.00 81.25 322 GLY A N 1
ATOM 2544 C CA . GLY A 1 322 ? 10.048 9.484 20.786 1.00 81.25 322 GLY A CA 1
ATOM 2545 C C . GLY A 1 322 ? 10.912 8.232 20.597 1.00 81.25 322 GLY A C 1
ATOM 2546 O O . GLY A 1 322 ? 11.164 7.852 19.451 1.00 81.25 322 GLY A O 1
ATOM 2547 N N . GLN A 1 323 ? 11.326 7.572 21.682 1.00 81.44 323 GLN A N 1
ATOM 2548 C CA . GLN A 1 323 ? 12.165 6.374 21.654 1.00 81.44 323 GLN A CA 1
ATOM 2549 C C . GLN A 1 323 ? 11.344 5.144 21.267 1.00 81.44 323 GLN A C 1
ATOM 2551 O O . GLN A 1 323 ? 10.194 5.000 21.690 1.00 81.44 323 GLN A O 1
ATOM 2556 N N . ARG A 1 324 ? 11.940 4.244 20.477 1.00 87.50 324 ARG A N 1
ATOM 2557 C CA . ARG A 1 324 ? 11.328 2.964 20.104 1.00 87.50 324 ARG A CA 1
ATOM 2558 C C . ARG A 1 324 ? 11.419 2.005 21.291 1.00 87.50 324 ARG A C 1
ATOM 2560 O O . ARG A 1 324 ? 12.510 1.617 21.687 1.00 87.50 324 ARG A O 1
ATOM 2567 N N . VAL A 1 325 ? 10.270 1.634 21.839 1.00 88.56 325 VAL A N 1
ATOM 2568 C CA . VAL A 1 325 ? 10.148 0.724 22.982 1.00 88.56 325 VAL A CA 1
ATOM 2569 C C . VAL A 1 325 ? 9.266 -0.459 22.614 1.00 88.56 325 VAL A C 1
ATOM 2571 O O . VAL A 1 325 ? 8.392 -0.352 21.748 1.00 88.56 325 VAL A O 1
ATOM 2574 N N . MET A 1 326 ? 9.527 -1.604 23.235 1.00 89.19 326 MET A N 1
ATOM 2575 C CA . MET A 1 326 ? 8.708 -2.795 23.050 1.00 89.19 326 MET A CA 1
ATOM 2576 C C . MET A 1 326 ? 7.356 -2.588 23.736 1.00 89.19 326 MET A C 1
ATOM 2578 O O . MET A 1 326 ? 7.295 -2.050 24.840 1.00 89.19 326 MET A O 1
ATOM 2582 N N . VAL A 1 327 ? 6.273 -3.003 23.084 1.00 87.75 327 VAL A N 1
ATOM 2583 C CA . VAL A 1 327 ? 4.930 -2.927 23.666 1.00 87.75 327 VAL A CA 1
ATOM 2584 C C . VAL A 1 327 ? 4.771 -4.057 24.677 1.00 87.75 327 VAL A C 1
ATOM 2586 O O . VAL A 1 327 ? 4.871 -5.234 24.322 1.00 87.75 327 VAL A O 1
ATOM 2589 N N . GLU A 1 328 ? 4.519 -3.694 25.933 1.00 89.94 328 GLU A N 1
ATOM 2590 C CA . GLU A 1 328 ? 4.273 -4.648 27.012 1.00 89.94 328 GLU A CA 1
ATOM 2591 C C . GLU A 1 328 ? 3.028 -5.502 26.750 1.00 89.94 328 GLU A C 1
ATOM 2593 O O . GLU A 1 328 ? 2.074 -5.072 26.102 1.00 89.94 328 GLU A O 1
ATOM 2598 N N . GLN A 1 329 ? 3.006 -6.718 27.297 1.00 89.38 329 GLN A N 1
ATOM 2599 C CA . GLN A 1 329 ? 1.910 -7.663 27.076 1.00 89.38 329 GLN A CA 1
ATOM 2600 C C . GLN A 1 329 ? 0.550 -7.128 27.560 1.00 89.38 329 GLN A C 1
ATOM 2602 O O . GLN A 1 329 ? -0.467 -7.323 26.895 1.00 89.38 329 GLN A O 1
ATOM 2607 N N . SER A 1 330 ? 0.534 -6.420 28.690 1.00 89.00 330 SER A N 1
ATOM 2608 C CA . SER A 1 330 ? -0.638 -5.715 29.226 1.00 89.00 330 SER A CA 1
ATOM 2609 C C . SER A 1 330 ? -1.169 -4.665 28.242 1.00 89.00 330 SER A C 1
ATOM 2611 O O . SER A 1 330 ? -2.365 -4.623 27.953 1.00 89.00 330 SER A O 1
ATOM 2613 N N . GLU A 1 331 ? -0.274 -3.863 27.664 1.00 89.81 331 GLU A N 1
ATOM 2614 C CA . GLU A 1 331 ? -0.613 -2.841 26.673 1.00 89.81 331 GLU A CA 1
ATOM 2615 C C . GLU A 1 331 ? -1.058 -3.439 25.338 1.00 89.81 331 GLU A C 1
ATOM 2617 O O . GLU A 1 331 ? -1.940 -2.882 24.684 1.00 89.81 331 GLU A O 1
ATOM 2622 N N . LYS A 1 332 ? -0.541 -4.612 24.957 1.00 89.69 332 LYS A N 1
ATOM 2623 C CA . LYS A 1 332 ? -1.055 -5.341 23.794 1.00 89.69 332 LYS A CA 1
ATOM 2624 C C . LYS A 1 332 ? -2.505 -5.775 23.987 1.00 89.69 332 LYS A C 1
ATOM 2626 O O . LYS A 1 332 ? -3.332 -5.524 23.114 1.00 89.69 332 LYS A O 1
ATOM 2631 N N . LEU A 1 333 ? -2.831 -6.374 25.134 1.00 92.31 333 LEU A N 1
ATOM 2632 C CA . LEU A 1 333 ? -4.205 -6.780 25.455 1.00 92.31 333 LEU A CA 1
ATOM 2633 C C . LEU A 1 333 ? -5.156 -5.577 25.458 1.00 92.31 333 LEU A C 1
ATOM 2635 O O . LEU A 1 333 ? -6.231 -5.629 24.863 1.00 92.31 333 LEU A O 1
ATOM 2639 N N . ASN A 1 334 ? -4.725 -4.469 26.059 1.00 91.12 334 ASN A N 1
ATOM 2640 C CA . ASN A 1 334 ? -5.453 -3.207 26.032 1.00 91.12 334 ASN A CA 1
ATOM 2641 C C . ASN A 1 334 ? -5.691 -2.695 24.601 1.00 91.12 334 ASN A C 1
ATOM 2643 O O . ASN A 1 334 ? -6.816 -2.331 24.256 1.00 91.12 334 ASN A O 1
ATOM 2647 N N . GLY A 1 335 ? -4.651 -2.702 23.763 1.00 91.88 335 GLY A N 1
ATOM 2648 C CA . GLY A 1 335 ? -4.728 -2.261 22.373 1.00 91.88 335 GLY A CA 1
ATOM 2649 C C . GLY A 1 335 ? -5.705 -3.090 21.537 1.00 91.88 335 GLY A C 1
ATOM 2650 O O . GLY A 1 335 ? -6.458 -2.517 20.753 1.00 91.88 335 GLY A O 1
ATOM 2651 N N . VAL A 1 336 ? -5.745 -4.414 21.737 1.00 94.12 336 VAL A N 1
ATOM 2652 C CA . VAL A 1 336 ? -6.743 -5.305 21.113 1.00 94.12 336 VAL A CA 1
ATOM 2653 C C . VAL A 1 336 ? -8.150 -4.945 21.573 1.00 94.12 336 VAL A C 1
ATOM 2655 O O . VAL A 1 336 ? -9.023 -4.742 20.738 1.00 94.12 336 VAL A O 1
ATOM 2658 N N . LEU A 1 337 ? -8.380 -4.833 22.884 1.00 94.06 337 LEU A N 1
ATOM 2659 C CA . LEU A 1 337 ? -9.707 -4.537 23.436 1.00 94.06 337 LEU A CA 1
ATOM 2660 C C . LEU A 1 337 ? -10.269 -3.213 22.901 1.00 94.06 337 LEU A C 1
ATOM 2662 O O . LEU A 1 337 ? -11.436 -3.131 22.513 1.00 94.06 337 LEU A O 1
ATOM 2666 N N . GLU A 1 338 ? -9.435 -2.176 22.854 1.00 94.50 338 GLU A N 1
ATOM 2667 C CA . GLU A 1 338 ? -9.817 -0.853 22.360 1.00 94.50 338 GLU A CA 1
ATOM 2668 C C . GLU A 1 338 ? -10.041 -0.844 20.846 1.00 94.50 338 GLU A C 1
ATOM 2670 O O . GLU A 1 338 ? -11.037 -0.285 20.379 1.00 94.50 338 GLU A O 1
ATOM 2675 N N . ALA A 1 339 ? -9.169 -1.508 20.082 1.00 95.75 339 ALA A N 1
ATOM 2676 C CA . ALA A 1 339 ? -9.328 -1.666 18.641 1.00 95.75 339 ALA A CA 1
ATOM 2677 C C . ALA A 1 339 ? -10.597 -2.456 18.290 1.00 95.75 339 ALA A C 1
ATOM 2679 O O . ALA A 1 339 ? -11.365 -2.015 17.437 1.00 95.75 339 ALA A O 1
ATOM 2680 N N . SER A 1 340 ? -10.872 -3.564 18.983 1.00 96.12 340 SER A N 1
ATOM 2681 C CA . SER A 1 340 ? -12.087 -4.365 18.801 1.00 96.12 340 SER A CA 1
ATOM 2682 C C . SER A 1 340 ? -13.344 -3.559 19.115 1.00 96.12 340 SER A C 1
ATOM 2684 O O . SER A 1 340 ? -14.280 -3.545 18.318 1.00 96.12 340 SER A O 1
ATOM 2686 N N . ARG A 1 341 ? -13.346 -2.784 20.209 1.00 94.56 341 ARG A N 1
ATOM 2687 C CA . ARG A 1 341 ? -14.463 -1.882 20.529 1.00 94.56 341 ARG A CA 1
ATOM 2688 C C . ARG A 1 341 ? -14.680 -0.834 19.435 1.00 94.56 341 ARG A C 1
ATOM 2690 O O . ARG A 1 341 ? -15.827 -0.539 19.090 1.00 94.56 341 ARG A O 1
ATOM 2697 N N . LEU A 1 342 ? -13.602 -0.256 18.897 1.00 95.00 342 LEU A N 1
ATOM 2698 C CA . LEU A 1 342 ? -13.693 0.702 17.794 1.00 95.00 342 LEU A CA 1
ATOM 2699 C C . LEU A 1 342 ? -14.271 0.035 16.543 1.00 95.00 342 LEU A C 1
ATOM 2701 O O . LEU A 1 342 ? -15.206 0.561 15.943 1.00 95.00 342 LEU A O 1
ATOM 2705 N N . TRP A 1 343 ? -13.765 -1.148 16.201 1.00 96.31 343 TRP A N 1
ATOM 2706 C CA . TRP A 1 343 ? -14.208 -1.932 15.057 1.00 96.31 343 TRP A CA 1
ATOM 2707 C C . TRP A 1 343 ? -15.692 -2.302 15.135 1.00 96.31 343 TRP A C 1
ATOM 2709 O O . TRP A 1 343 ? -16.438 -2.087 14.177 1.00 96.31 343 TRP A O 1
ATOM 2719 N N . ASP A 1 344 ? -16.168 -2.763 16.290 1.00 95.50 344 ASP A N 1
ATOM 2720 C CA . ASP A 1 344 ? -17.580 -3.085 16.495 1.00 95.50 344 ASP A CA 1
ATOM 2721 C C . ASP A 1 344 ? -18.482 -1.856 16.347 1.00 95.50 344 ASP A C 1
ATOM 2723 O O . ASP A 1 344 ? -19.573 -1.937 15.774 1.00 95.50 344 ASP A O 1
ATOM 2727 N N . ASN A 1 345 ? -18.028 -0.689 16.808 1.00 94.69 345 ASN A N 1
ATOM 2728 C CA . ASN A 1 345 ? -18.765 0.558 16.621 1.00 94.69 345 ASN A CA 1
ATOM 2729 C C . ASN A 1 345 ? -18.747 1.043 15.166 1.00 94.69 345 ASN A C 1
ATOM 2731 O O . ASN A 1 345 ? -19.785 1.515 14.686 1.00 94.69 345 ASN A O 1
ATOM 2735 N N . MET A 1 346 ? -17.632 0.863 14.448 1.00 94.81 346 MET A N 1
ATOM 2736 C CA . MET A 1 346 ? -17.544 1.121 13.007 1.00 94.81 346 MET A CA 1
ATOM 2737 C C . MET A 1 346 ? -18.537 0.264 12.222 1.00 94.81 346 MET A C 1
ATOM 2739 O O . MET A 1 346 ? -19.216 0.769 11.329 1.00 94.81 346 MET A O 1
ATOM 2743 N N . ARG A 1 347 ? -18.682 -1.017 12.579 1.00 94.44 347 ARG A N 1
ATOM 2744 C CA . ARG A 1 347 ? -19.573 -1.966 11.892 1.00 94.44 347 ARG A CA 1
ATOM 2745 C C . ARG A 1 347 ? -21.053 -1.607 11.994 1.00 94.44 347 ARG A C 1
ATOM 2747 O O . ARG A 1 347 ? -21.797 -1.864 11.048 1.00 94.44 347 ARG A O 1
ATOM 2754 N N . LYS A 1 348 ? -21.497 -1.006 13.100 1.00 93.00 348 LYS A N 1
ATOM 2755 C CA . LYS A 1 348 ? -22.908 -0.625 13.301 1.00 93.00 348 LYS A CA 1
ATOM 2756 C C . LYS A 1 348 ? -23.367 0.366 12.223 1.00 93.00 348 LYS A C 1
ATOM 2758 O O . LYS A 1 348 ? -22.679 1.340 11.951 1.00 93.00 348 LYS A O 1
ATOM 2763 N N . LEU A 1 349 ? -24.558 0.175 11.656 1.00 85.62 349 LEU A N 1
ATOM 2764 C CA . LEU A 1 349 ? -25.094 1.011 10.562 1.00 85.62 349 LEU A CA 1
ATOM 2765 C C . LEU A 1 349 ? -25.920 2.234 11.022 1.00 85.62 349 LEU A C 1
ATOM 2767 O O . LEU A 1 349 ? -26.537 2.897 10.189 1.00 85.62 349 LEU A O 1
ATOM 2771 N N . GLY A 1 350 ? -25.967 2.521 12.326 1.00 81.81 350 GLY A N 1
ATOM 2772 C CA . GLY A 1 350 ? -26.661 3.694 12.875 1.00 81.81 350 GLY A CA 1
ATOM 2773 C C . GLY A 1 350 ? -25.868 4.989 12.697 1.00 81.81 350 GLY A C 1
ATOM 2774 O O . GLY A 1 350 ? -24.639 4.939 12.656 1.00 81.81 350 GLY A O 1
ATOM 2775 N N . GLU A 1 351 ? -26.564 6.125 12.607 1.00 76.50 351 GLU A N 1
ATOM 2776 C CA . GLU A 1 351 ? -25.928 7.449 12.600 1.00 76.50 351 GLU A CA 1
ATOM 2777 C C . GLU A 1 351 ? -25.026 7.623 13.825 1.00 76.50 351 GLU A C 1
ATOM 2779 O O . GLU A 1 351 ? -25.281 7.063 14.893 1.00 76.50 351 GLU A O 1
ATOM 2784 N N . CYS A 1 352 ? -23.923 8.338 13.637 1.00 79.31 352 CYS A N 1
ATOM 2785 C CA . CYS A 1 352 ? -22.875 8.439 14.634 1.00 79.31 352 CYS A CA 1
ATOM 2786 C C . CYS A 1 352 ? -22.181 9.791 14.513 1.00 79.31 352 CYS A C 1
ATOM 2788 O O . CYS A 1 352 ? -21.777 10.191 13.419 1.00 79.31 352 CYS A O 1
ATOM 2790 N N . THR A 1 353 ? -22.080 10.483 15.642 1.00 81.25 353 THR A N 1
ATOM 2791 C CA . THR A 1 353 ? -21.463 11.805 15.769 1.00 81.25 353 THR A CA 1
ATOM 2792 C C . THR A 1 353 ? -19.944 11.722 15.857 1.00 81.25 353 THR A C 1
ATOM 2794 O O . THR A 1 353 ? -19.247 12.645 15.447 1.00 81.25 353 THR A O 1
ATOM 2797 N N . GLU A 1 354 ? -19.414 10.604 16.345 1.00 89.19 354 GLU A N 1
ATOM 2798 C CA . GLU A 1 354 ? -17.991 10.402 16.573 1.00 89.19 354 GLU A CA 1
ATOM 2799 C C . GLU A 1 354 ? -17.287 9.984 15.276 1.00 89.19 354 GLU A C 1
ATOM 2801 O O . GLU A 1 354 ? -17.487 8.885 14.753 1.00 89.19 354 GLU A O 1
ATOM 2806 N N . GLU A 1 355 ? -16.382 10.830 14.784 1.00 89.19 355 GLU A N 1
ATOM 2807 C CA . GLU A 1 355 ? -15.596 10.564 13.570 1.00 89.19 355 GLU A CA 1
ATOM 2808 C C . GLU A 1 355 ? -14.797 9.252 13.643 1.00 89.19 355 GLU A C 1
ATOM 2810 O O . GLU A 1 355 ? -14.611 8.568 12.636 1.00 89.19 355 GLU A O 1
ATOM 2815 N N . ALA A 1 356 ? -14.360 8.863 14.844 1.00 90.88 356 ALA A N 1
ATOM 2816 C CA . ALA A 1 356 ? -13.604 7.635 15.079 1.00 90.88 356 ALA A CA 1
ATOM 2817 C C . ALA A 1 356 ? -14.411 6.359 14.815 1.00 90.88 356 ALA A C 1
ATOM 2819 O O . ALA A 1 356 ? -13.837 5.314 14.526 1.00 90.88 356 ALA A O 1
ATOM 2820 N N . TYR A 1 357 ? -15.736 6.430 14.931 1.00 94.12 357 TYR A N 1
ATOM 2821 C CA . TYR A 1 357 ? -16.638 5.307 14.693 1.00 94.12 357 TYR A CA 1
ATOM 2822 C C . TYR A 1 357 ? -17.188 5.306 13.263 1.00 94.12 357 TYR A C 1
ATOM 2824 O O . TYR A 1 357 ? -17.982 4.435 12.910 1.00 94.12 357 TYR A O 1
ATOM 2832 N N . GLN A 1 358 ? -16.802 6.265 12.423 1.00 94.25 358 GLN A N 1
ATOM 2833 C CA . GLN A 1 358 ? -17.163 6.246 11.014 1.00 94.25 358 GLN A CA 1
ATOM 2834 C C . GLN A 1 358 ? -16.349 5.183 10.266 1.00 94.25 358 GLN A C 1
ATOM 2836 O O . GLN A 1 358 ? -15.166 4.968 10.530 1.00 94.25 358 GLN A O 1
ATOM 2841 N N . MET A 1 359 ? -16.988 4.504 9.316 1.00 95.75 359 MET A N 1
ATOM 2842 C CA . MET A 1 359 ? -16.359 3.448 8.530 1.00 95.75 359 MET A CA 1
ATOM 2843 C C . MET A 1 359 ? -15.295 4.028 7.600 1.00 95.75 359 MET A C 1
ATOM 2845 O O . MET A 1 359 ? -15.576 4.967 6.860 1.00 95.75 359 MET A O 1
ATOM 2849 N N . THR A 1 360 ? -14.099 3.444 7.588 1.00 95.25 360 THR A N 1
ATOM 2850 C CA . THR A 1 360 ? -13.008 3.861 6.697 1.00 95.25 360 THR A CA 1
ATOM 2851 C C . THR A 1 360 ? -12.982 3.065 5.393 1.00 95.25 360 THR A C 1
ATOM 2853 O O . THR A 1 360 ? -13.661 2.043 5.248 1.00 95.25 360 THR A O 1
ATOM 2856 N N . HIS A 1 361 ? -12.157 3.520 4.444 1.00 93.06 361 HIS A N 1
ATOM 2857 C CA . HIS A 1 361 ? -11.910 2.815 3.187 1.00 93.06 361 HIS A CA 1
ATOM 2858 C C . HIS A 1 361 ? -11.378 1.389 3.383 1.00 93.06 361 HIS A C 1
ATOM 2860 O O . HIS A 1 361 ? -11.882 0.454 2.759 1.00 93.06 361 HIS A O 1
ATOM 2866 N N . ASP A 1 362 ? -10.423 1.220 4.294 1.00 92.88 362 ASP A N 1
ATOM 2867 C CA . ASP A 1 362 ? -9.837 -0.087 4.598 1.00 92.88 362 ASP A CA 1
ATOM 2868 C C . ASP A 1 362 ? -10.779 -0.935 5.462 1.00 92.88 362 ASP A C 1
ATOM 2870 O O . ASP A 1 362 ? -10.858 -2.149 5.294 1.00 92.88 362 ASP A O 1
ATOM 2874 N N . GLY A 1 363 ? -11.594 -0.299 6.311 1.00 95.12 363 GLY A N 1
ATOM 2875 C CA . GLY A 1 363 ? -12.600 -0.985 7.115 1.00 95.12 363 GLY A CA 1
ATOM 2876 C C . GLY A 1 363 ? -13.683 -1.649 6.261 1.00 95.12 363 GLY A C 1
ATOM 2877 O O . GLY A 1 363 ? -13.971 -2.834 6.438 1.00 95.12 363 GLY A O 1
ATOM 2878 N N . TYR A 1 364 ? -14.269 -0.945 5.282 1.00 95.69 364 TYR A N 1
ATOM 2879 C CA . TYR A 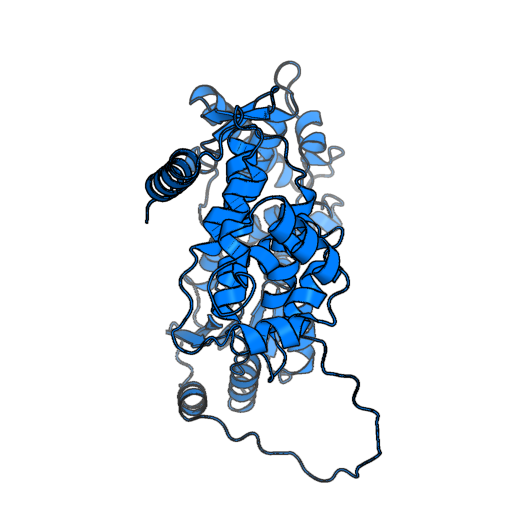1 364 ? -15.264 -1.592 4.418 1.00 95.69 364 TYR A CA 1
ATOM 2880 C C . TYR A 1 364 ? -14.614 -2.601 3.460 1.00 95.69 364 TYR A C 1
ATOM 2882 O O . TYR A 1 364 ? -15.286 -3.542 3.036 1.00 95.69 364 TYR A O 1
ATOM 2890 N N . LEU A 1 365 ? -13.334 -2.417 3.102 1.00 94.56 365 LEU A N 1
ATOM 2891 C CA . LEU A 1 365 ? -12.577 -3.402 2.328 1.00 94.56 365 LEU A CA 1
ATOM 2892 C C . LEU A 1 365 ? -12.394 -4.686 3.141 1.00 94.56 365 LEU A C 1
ATOM 2894 O O . LEU A 1 365 ? -12.670 -5.766 2.620 1.00 94.56 365 LEU A O 1
ATOM 2898 N N . LYS A 1 366 ? -12.055 -4.568 4.430 1.00 95.44 366 LYS A N 1
ATOM 2899 C CA . LYS A 1 366 ? -12.007 -5.696 5.359 1.00 95.44 366 LYS A CA 1
ATOM 2900 C C . LYS A 1 366 ? -13.366 -6.381 5.478 1.00 95.44 366 LYS A C 1
ATOM 2902 O O . LYS A 1 366 ? -13.442 -7.592 5.332 1.00 95.44 366 LYS A O 1
ATOM 2907 N N . LEU A 1 367 ? -14.465 -5.635 5.641 1.00 96.00 367 LEU A N 1
ATOM 2908 C CA . LEU A 1 367 ? -15.810 -6.236 5.630 1.00 96.00 367 LEU A CA 1
ATOM 2909 C C . LEU A 1 367 ? -16.118 -6.971 4.327 1.00 96.00 367 LEU A C 1
ATOM 2911 O O . LEU A 1 367 ? -16.804 -7.992 4.348 1.00 96.00 367 LEU A O 1
ATOM 2915 N N . TRP A 1 368 ? -15.631 -6.462 3.195 1.00 94.88 368 TRP A N 1
ATOM 2916 C CA . TRP A 1 368 ? -15.853 -7.104 1.907 1.00 94.88 368 TRP A CA 1
ATOM 2917 C C . TRP A 1 368 ? -15.061 -8.399 1.820 1.00 94.88 368 TRP A C 1
ATOM 2919 O O . TRP A 1 368 ? -15.651 -9.415 1.476 1.00 94.88 368 TRP A O 1
ATOM 2929 N N . GLN A 1 369 ? -13.800 -8.408 2.254 1.00 93.31 369 GLN A N 1
ATOM 2930 C CA . GLN A 1 369 ? -13.007 -9.630 2.401 1.00 93.31 369 GLN A CA 1
ATOM 2931 C C . GLN A 1 369 ? -13.694 -10.662 3.308 1.00 93.31 369 GLN A C 1
ATOM 2933 O O . GLN A 1 369 ? -13.881 -11.808 2.897 1.00 93.31 369 GLN A O 1
ATOM 2938 N N . LEU A 1 370 ? -14.152 -10.246 4.492 1.00 93.50 370 LEU A N 1
ATOM 2939 C CA . LEU A 1 370 ? -14.855 -11.109 5.447 1.00 93.50 370 LEU A CA 1
ATOM 2940 C C . LEU A 1 370 ? -16.190 -11.643 4.906 1.00 93.50 370 LEU A C 1
ATOM 2942 O O . LEU A 1 370 ? -16.616 -12.725 5.299 1.00 93.50 370 LEU A O 1
ATOM 2946 N N . SER A 1 371 ? -16.837 -10.927 3.979 1.00 92.44 371 SER A N 1
ATOM 2947 C CA . SER A 1 371 ? -18.054 -11.402 3.302 1.00 92.44 371 SER A CA 1
ATOM 2948 C C . SER A 1 371 ? -17.805 -12.537 2.304 1.00 92.44 371 SER A C 1
ATOM 2950 O O . SER A 1 371 ? -18.768 -13.118 1.810 1.00 92.44 371 SER A O 1
ATOM 2952 N N . LYS A 1 372 ? -16.533 -12.865 2.027 1.00 89.06 372 LYS A N 1
ATOM 2953 C CA . LYS A 1 372 ? -16.105 -13.938 1.116 1.00 89.06 372 LYS A CA 1
ATOM 2954 C C . LYS A 1 372 ? -16.752 -13.772 -0.273 1.00 89.06 372 LYS A C 1
ATOM 2956 O O . LYS A 1 372 ? -17.535 -14.623 -0.692 1.00 89.06 372 LYS A O 1
ATOM 2961 N N . PRO A 1 373 ? -16.464 -12.663 -0.981 1.00 87.62 373 PRO A N 1
ATOM 2962 C CA . PRO A 1 373 ? -17.208 -12.284 -2.170 1.00 87.62 373 PRO A CA 1
ATOM 2963 C C . PRO A 1 373 ? -16.908 -13.249 -3.317 1.00 87.62 373 PRO A C 1
ATOM 2965 O O . PRO A 1 373 ? -15.758 -13.617 -3.551 1.00 87.62 373 PRO A O 1
ATOM 2968 N N . LEU A 1 374 ? -17.949 -13.632 -4.053 1.00 82.94 374 LEU A N 1
ATOM 2969 C CA . LEU A 1 374 ? -17.824 -14.471 -5.240 1.00 82.94 374 LEU A CA 1
ATOM 2970 C C . LEU A 1 374 ? -17.738 -13.590 -6.487 1.00 82.94 374 LEU A C 1
ATOM 2972 O O . LEU A 1 374 ? -18.554 -12.690 -6.680 1.00 82.94 374 LEU A O 1
ATOM 2976 N N . LEU A 1 375 ? -16.758 -13.872 -7.344 1.00 83.12 375 LEU A N 1
ATOM 2977 C CA . LEU A 1 375 ? -16.533 -13.174 -8.616 1.00 83.12 375 LEU A CA 1
ATOM 2978 C C . LEU A 1 375 ? -16.922 -14.043 -9.825 1.00 83.12 375 LEU A C 1
ATOM 2980 O O . LEU A 1 375 ? -16.391 -13.862 -10.914 1.00 83.12 375 LEU A O 1
ATOM 2984 N N . ALA A 1 376 ? -17.883 -14.954 -9.642 1.00 78.19 376 ALA A N 1
ATOM 2985 C CA . ALA A 1 376 ? -18.351 -15.914 -10.653 1.00 78.19 376 ALA A CA 1
ATOM 2986 C C . ALA A 1 376 ? -18.963 -15.267 -11.916 1.00 78.19 376 ALA A C 1
ATOM 2988 O O . ALA A 1 376 ? -19.233 -15.931 -12.910 1.00 78.19 376 ALA A O 1
ATOM 2989 N N . SER A 1 377 ? -19.186 -13.949 -11.915 1.00 85.69 377 SER A N 1
ATOM 2990 C CA . SER A 1 377 ? -19.627 -13.209 -13.100 1.00 85.69 377 SER A CA 1
ATOM 2991 C C . SER A 1 377 ? -18.519 -12.974 -14.136 1.00 85.69 377 SER A C 1
ATOM 2993 O O . SER A 1 377 ? -18.757 -12.257 -15.104 1.00 85.69 377 SER A O 1
ATOM 2995 N N . PHE A 1 378 ? -17.317 -13.505 -13.933 1.00 89.94 378 PHE A N 1
ATOM 2996 C CA . PHE A 1 378 ? -16.176 -13.337 -14.827 1.00 89.94 378 PHE A CA 1
ATOM 2997 C C . PHE A 1 378 ? -15.575 -14.698 -15.151 1.00 89.94 378 PHE A C 1
ATOM 2999 O O . PHE A 1 378 ? -15.489 -15.550 -14.276 1.00 89.94 378 PHE A O 1
ATOM 3006 N N . ASP A 1 379 ? -15.145 -14.877 -16.396 1.00 90.06 379 ASP A N 1
ATOM 3007 C CA . ASP A 1 379 ? -14.494 -16.110 -16.849 1.00 90.06 379 ASP A CA 1
ATOM 3008 C C . ASP A 1 379 ? -13.000 -16.096 -16.485 1.00 90.06 379 ASP A C 1
ATOM 3010 O O . ASP A 1 379 ? -12.397 -17.135 -16.215 1.00 90.06 379 ASP A O 1
ATOM 3014 N N . ALA A 1 380 ? -12.406 -14.899 -16.424 1.00 90.62 380 ALA A N 1
ATOM 3015 C CA . ALA A 1 380 ? -11.042 -14.702 -15.957 1.00 90.62 380 ALA A CA 1
ATOM 3016 C C . ALA A 1 380 ? -10.844 -13.355 -15.248 1.00 90.62 380 ALA A C 1
ATOM 3018 O O . ALA A 1 380 ? -11.505 -12.352 -15.537 1.00 90.62 380 ALA A O 1
ATOM 3019 N N . ILE A 1 381 ? -9.890 -13.336 -14.321 1.00 91.88 381 ILE A N 1
ATOM 3020 C CA . ILE A 1 381 ? -9.523 -12.174 -13.516 1.00 91.88 381 ILE A CA 1
ATOM 3021 C C . ILE A 1 381 ? -8.043 -11.877 -13.741 1.00 91.88 381 ILE A C 1
ATOM 3023 O O . ILE A 1 381 ? -7.188 -12.746 -13.589 1.00 91.88 381 ILE A O 1
ATOM 3027 N N . PHE A 1 382 ? -7.732 -10.635 -14.090 1.00 92.81 382 PHE A N 1
ATOM 3028 C CA . PHE A 1 382 ? -6.376 -10.123 -14.204 1.00 92.81 382 PHE A CA 1
ATOM 3029 C C . PHE A 1 382 ? -6.056 -9.272 -12.984 1.00 92.81 382 PHE A C 1
ATOM 3031 O O . PHE A 1 382 ? -6.770 -8.310 -12.699 1.00 92.81 382 PHE A O 1
ATOM 3038 N N . VAL A 1 383 ? -4.965 -9.589 -12.297 1.00 89.50 383 VAL A N 1
ATOM 3039 C CA . VAL A 1 383 ? -4.443 -8.778 -11.197 1.00 89.50 383 VAL A CA 1
ATOM 3040 C C . VAL A 1 383 ? -3.066 -8.262 -11.581 1.00 89.50 383 VAL A C 1
ATOM 3042 O O . VAL A 1 383 ? -2.145 -9.045 -11.819 1.00 89.50 383 VAL A O 1
ATOM 3045 N N . ASP A 1 384 ? -2.946 -6.939 -11.643 1.00 84.38 384 ASP A N 1
ATOM 3046 C CA . ASP A 1 384 ? -1.697 -6.233 -11.940 1.00 84.38 384 ASP A CA 1
ATOM 3047 C C . ASP A 1 384 ? -1.136 -5.573 -10.668 1.00 84.38 384 ASP A C 1
ATOM 3049 O O . ASP A 1 384 ? -1.894 -5.201 -9.767 1.00 84.38 384 ASP A O 1
ATOM 3053 N N . GLU A 1 385 ? 0.186 -5.404 -10.608 1.00 75.44 385 GLU A N 1
ATOM 3054 C CA . GLU A 1 385 ? 0.940 -4.930 -9.432 1.00 75.44 385 GLU A CA 1
ATOM 3055 C C . GLU A 1 385 ? 0.755 -5.809 -8.176 1.00 75.44 385 GLU A C 1
ATOM 3057 O O . GLU A 1 385 ? 0.661 -5.313 -7.050 1.00 75.44 385 GLU A O 1
ATOM 3062 N N . VAL A 1 386 ? 0.757 -7.138 -8.346 1.00 67.44 386 VAL A N 1
ATOM 3063 C CA . VAL A 1 386 ? 0.561 -8.110 -7.248 1.00 67.44 386 VAL A CA 1
ATOM 3064 C C . VAL A 1 386 ? 1.607 -7.957 -6.135 1.00 67.44 386 VAL A C 1
ATOM 3066 O O . VAL A 1 386 ? 1.327 -8.213 -4.970 1.00 67.44 386 VAL A O 1
ATOM 3069 N N . ARG A 1 387 ? 2.807 -7.466 -6.454 1.00 64.62 387 ARG A N 1
ATOM 3070 C CA . ARG A 1 387 ? 3.865 -7.173 -5.469 1.00 64.62 387 ARG A CA 1
ATOM 3071 C C . ARG A 1 387 ? 3.475 -6.143 -4.399 1.00 64.62 387 ARG A C 1
ATOM 3073 O O . ARG A 1 387 ? 4.062 -6.147 -3.325 1.00 64.62 387 ARG A O 1
ATOM 3080 N N . ALA A 1 388 ? 2.525 -5.255 -4.696 1.00 61.78 388 ALA A N 1
ATOM 3081 C CA . ALA A 1 388 ? 2.036 -4.227 -3.777 1.00 61.78 388 ALA A CA 1
ATOM 3082 C C . ALA A 1 388 ? 0.748 -4.662 -3.050 1.00 61.78 388 ALA A C 1
ATOM 3084 O O . ALA A 1 388 ? 0.086 -3.840 -2.418 1.00 61.78 388 ALA A O 1
ATOM 3085 N N . MET A 1 389 ? 0.372 -5.939 -3.174 1.00 69.62 389 MET A N 1
ATOM 3086 C CA . MET A 1 389 ? -0.885 -6.472 -2.672 1.00 69.62 389 MET A CA 1
ATOM 3087 C C . MET A 1 389 ? -0.827 -6.784 -1.179 1.00 69.62 389 MET A C 1
ATOM 3089 O O . MET A 1 389 ? 0.012 -7.551 -0.715 1.00 69.62 389 MET A O 1
ATOM 3093 N N . GLU A 1 390 ? -1.763 -6.218 -0.420 1.00 75.88 390 GLU A N 1
ATOM 3094 C CA . GLU A 1 390 ? -1.983 -6.597 0.977 1.00 75.88 390 GLU A CA 1
ATOM 3095 C C . GLU A 1 390 ? -2.608 -7.998 1.078 1.00 75.88 390 GLU A C 1
ATOM 3097 O O . GLU A 1 390 ? -3.373 -8.419 0.202 1.00 75.88 390 GLU A O 1
ATOM 3102 N N . ARG A 1 391 ? -2.354 -8.708 2.188 1.00 76.88 391 ARG A N 1
ATOM 3103 C CA . ARG A 1 391 ? -2.853 -10.080 2.412 1.00 76.88 391 ARG A CA 1
ATOM 3104 C C . ARG A 1 391 ? -4.377 -10.166 2.399 1.00 76.88 391 ARG A C 1
ATOM 3106 O O . ARG A 1 391 ? -4.926 -11.165 1.941 1.00 76.88 391 ARG A O 1
ATOM 3113 N N . THR A 1 392 ? -5.064 -9.115 2.839 1.00 76.56 392 THR A N 1
ATOM 3114 C CA . THR A 1 392 ? -6.527 -8.981 2.737 1.00 76.56 392 THR A CA 1
ATOM 3115 C C . THR A 1 392 ? -7.009 -9.159 1.306 1.00 76.56 392 THR A C 1
ATOM 3117 O O . THR A 1 392 ? -7.974 -9.871 1.037 1.00 76.56 392 THR A O 1
ATOM 3120 N N . VAL A 1 393 ? -6.317 -8.525 0.367 1.00 81.75 393 VAL A N 1
ATOM 3121 C CA . VAL A 1 393 ? -6.683 -8.566 -1.041 1.00 81.75 393 VAL A CA 1
ATOM 3122 C C . VAL A 1 393 ? -6.281 -9.898 -1.668 1.00 81.75 393 VAL A C 1
ATOM 3124 O O . VAL A 1 393 ? -7.082 -10.476 -2.400 1.00 81.75 393 VAL A O 1
ATOM 3127 N N . GLU A 1 394 ? -5.118 -10.454 -1.312 1.00 79.88 394 GLU A N 1
ATOM 3128 C CA . GLU A 1 394 ? -4.762 -11.827 -1.706 1.00 79.88 394 GLU A CA 1
ATOM 3129 C C . GLU A 1 394 ? -5.845 -12.832 -1.297 1.00 79.88 394 GLU A C 1
ATOM 3131 O O . GLU A 1 394 ? -6.227 -13.697 -2.085 1.00 79.88 394 GLU A O 1
ATOM 3136 N N . ASN A 1 395 ? -6.389 -12.692 -0.085 1.00 81.44 395 ASN A N 1
ATOM 3137 C CA . ASN A 1 395 ? -7.422 -13.578 0.443 1.00 81.44 395 ASN A CA 1
ATOM 3138 C C . ASN A 1 395 ? -8.781 -13.432 -0.261 1.00 81.44 395 ASN A C 1
ATOM 3140 O O . ASN A 1 395 ? -9.568 -14.377 -0.264 1.00 81.44 395 ASN A O 1
ATOM 3144 N N . ILE A 1 396 ? -9.056 -12.280 -0.880 1.00 80.12 396 ILE A N 1
ATOM 3145 C CA . ILE A 1 396 ? -10.231 -12.107 -1.742 1.00 80.12 396 ILE A CA 1
ATOM 3146 C C . ILE A 1 396 ? -10.062 -12.907 -3.039 1.00 80.12 396 ILE A C 1
ATOM 3148 O O . ILE A 1 396 ? -11.037 -13.485 -3.518 1.00 80.12 396 ILE A O 1
ATOM 3152 N N . VAL A 1 397 ? -8.846 -12.940 -3.595 1.00 76.56 397 VAL A N 1
ATOM 3153 C CA . VAL A 1 397 ? -8.622 -13.383 -4.977 1.00 76.56 397 VAL A CA 1
ATOM 3154 C C . VAL A 1 397 ? -8.142 -14.837 -5.109 1.00 76.56 397 VAL A C 1
ATOM 3156 O O . VAL A 1 397 ? -8.493 -15.538 -6.048 1.00 76.56 397 VAL A O 1
ATOM 3159 N N . LEU A 1 398 ? -7.328 -15.337 -4.184 1.00 73.06 398 LEU A N 1
ATOM 3160 C CA . LEU A 1 398 ? -6.715 -16.668 -4.309 1.00 73.06 398 LEU A CA 1
ATOM 3161 C C . LEU A 1 398 ? -7.634 -17.859 -3.975 1.00 73.06 398 LEU A C 1
ATOM 3163 O O . LEU A 1 398 ? -7.571 -18.855 -4.692 1.00 73.06 398 LEU A O 1
ATOM 3167 N N . PRO A 1 399 ? -8.458 -17.842 -2.908 1.00 58.50 399 PRO A N 1
ATOM 3168 C CA . PRO A 1 399 ? -9.020 -19.096 -2.406 1.00 58.50 399 PRO A CA 1
ATOM 3169 C C . PRO A 1 399 ? -10.342 -19.535 -3.058 1.00 58.50 399 PRO A C 1
ATOM 3171 O O . PRO A 1 399 ? -10.846 -20.592 -2.686 1.00 58.50 399 PRO A O 1
ATOM 3174 N N . ARG A 1 400 ? -10.986 -18.726 -3.922 1.00 58.62 400 ARG A N 1
ATOM 3175 C CA . ARG A 1 400 ? -12.437 -18.888 -4.201 1.00 58.62 400 ARG A CA 1
ATOM 3176 C C . ARG A 1 400 ? -12.902 -18.495 -5.607 1.00 58.62 400 ARG A C 1
ATOM 3178 O O . ARG A 1 400 ? -13.935 -17.835 -5.743 1.00 58.62 400 ARG A O 1
ATOM 3185 N N . HIS A 1 401 ? -12.169 -18.851 -6.659 1.00 60.12 401 HIS A N 1
ATOM 3186 C CA . HIS A 1 401 ? -12.563 -18.472 -8.020 1.00 60.12 401 HIS A CA 1
ATOM 3187 C C . HIS A 1 401 ? -12.800 -19.665 -8.932 1.00 60.12 401 HIS A C 1
ATOM 3189 O O . HIS A 1 401 ? -11.890 -20.421 -9.229 1.00 60.12 401 HIS A O 1
ATOM 3195 N N . GLU A 1 402 ? -14.023 -19.753 -9.452 1.00 58.09 402 GLU A N 1
ATOM 3196 C CA . GLU A 1 402 ? -14.377 -20.580 -10.613 1.00 58.09 402 GLU A CA 1
ATOM 3197 C C . GLU A 1 402 ? -13.755 -20.034 -11.915 1.00 58.09 402 GLU A C 1
ATOM 3199 O O . GLU A 1 402 ? -13.828 -20.673 -12.955 1.00 58.09 402 GLU A O 1
ATOM 3204 N N . ALA A 1 403 ? -13.123 -18.859 -11.861 1.00 58.56 403 ALA A N 1
ATOM 3205 C CA . ALA A 1 403 ? -12.500 -18.166 -12.981 1.00 58.56 403 ALA A CA 1
ATOM 3206 C C . ALA A 1 403 ? -10.986 -18.420 -13.049 1.00 58.56 403 ALA A C 1
ATOM 3208 O O . ALA A 1 403 ? -10.344 -18.639 -12.019 1.00 58.56 403 ALA A O 1
ATOM 3209 N N . LEU A 1 404 ? -10.399 -18.300 -14.244 1.00 70.00 404 LEU A N 1
ATOM 3210 C CA . LEU A 1 404 ? -8.943 -18.300 -14.413 1.00 70.00 404 LEU A CA 1
ATOM 3211 C C . LEU A 1 404 ? -8.336 -17.013 -13.839 1.00 70.00 404 LEU A C 1
ATOM 3213 O O . LEU A 1 404 ? -8.739 -15.909 -14.203 1.00 70.00 404 LEU A O 1
ATOM 3217 N N . LEU A 1 405 ? -7.322 -17.133 -12.988 1.00 72.44 405 LEU A N 1
ATOM 3218 C CA . LEU A 1 405 ? -6.655 -15.992 -12.367 1.00 72.44 405 LEU A CA 1
ATOM 3219 C C . LEU A 1 405 ? -5.268 -15.756 -12.970 1.00 72.44 405 LEU A C 1
ATOM 3221 O O . LEU A 1 405 ? -4.392 -16.601 -12.828 1.00 72.44 405 LEU A O 1
ATOM 3225 N N . PHE A 1 406 ? -5.029 -14.583 -13.556 1.00 75.12 406 PHE A N 1
ATOM 3226 C CA . PHE A 1 406 ? -3.690 -14.141 -13.951 1.00 75.12 406 PHE A CA 1
ATOM 3227 C C . PHE A 1 406 ? -3.109 -13.174 -12.924 1.00 75.12 406 PHE A C 1
ATOM 3229 O O . PHE A 1 406 ? -3.655 -12.095 -12.698 1.00 75.12 406 PHE A O 1
ATOM 3236 N N . LEU A 1 407 ? -1.969 -13.544 -12.345 1.00 73.31 407 LEU A N 1
ATOM 3237 C CA . LEU A 1 407 ? -1.205 -12.707 -11.426 1.00 73.31 407 LEU A CA 1
ATOM 3238 C C . LEU A 1 407 ? 0.045 -12.192 -12.126 1.00 73.31 407 LEU A C 1
ATOM 3240 O O . LEU A 1 407 ? 0.913 -12.994 -12.480 1.00 73.31 407 LEU A O 1
ATOM 3244 N N . VAL A 1 408 ? 0.146 -10.876 -12.302 1.00 74.38 408 VAL A N 1
ATOM 3245 C CA . VAL A 1 408 ? 1.303 -10.253 -12.947 1.00 74.38 408 VAL A CA 1
ATOM 3246 C C . VAL A 1 408 ? 2.179 -9.549 -11.907 1.00 74.38 408 VAL A C 1
ATOM 3248 O O . VAL A 1 408 ? 1.714 -8.665 -11.183 1.00 74.38 408 VAL A O 1
ATOM 3251 N N . PHE A 1 409 ? 3.437 -9.990 -11.814 1.00 56.59 409 PHE A N 1
ATOM 3252 C CA . PHE A 1 409 ? 4.427 -9.538 -10.826 1.00 56.59 409 PHE A CA 1
ATOM 3253 C C . PHE A 1 409 ? 5.471 -8.614 -11.435 1.00 56.59 409 PHE A C 1
ATOM 3255 O O . PHE A 1 409 ? 5.952 -8.944 -12.545 1.00 56.59 409 PHE A O 1
#

Foldseek 3Di:
DDPVVVLVVLVVLCVVLVLAQPDPCNLVSLLVVQLPQDADPQFQPVLLLVLCPPQPCQVVLLVCCCVPPVVQADPPRGHRNRSSLSSQLLPDPALVSNVVSLVSCPDPSGRGDPVSSLVSLVVSLVNLVSSVLNVRDDDCSSSCSSVVNSVCVVPPPDDDDPDDDDDDDDDDDDDDDDDPLLVVVLPDDWAFPAEAEAEDDPPRCPLVSVQSSCVSVVVFAEEEEEADPVVLVVSVVRHDPSYRGDYLLRVLCVVFVVLLVVQVQADADQQALVLLQVPDDPPRGDSQLSVQLSQLLVQLLLALDLARDLVSGDQWTQDPVRDIDGQDPVSSVVSSVSNVVLLVLLPDSHRDPRNSSRAYSSSSSLVVLSVLDAPAVGQEYEYPPCVPGGNSVVSNPNPHISHYYYYYD

Radius of gyration: 26.54 Å; Cα contacts (8 Å, |Δi|>4): 526; chains: 1; bounding box: 73×46×75 Å

Sequence (409 aa):
MNEEQAVSKVDGILSNCGIEKESDLCVLNLIRYTATTKCSPSVDPERVLWSLRDHPLLPEAEACVRQHLPDLYAAAGGVNIWALVAAVVLLSSSVNDIQRLLFCLRRPSSTVTMPDVTETLYCIAVLLYAMREKGINISNRIHYNIFYCLYLQENSCTQATKVKEEPSVWPGKKTIQLTHEQQLILNHKMEPLQVVKIMAFAGTGKTSTLVKYAEKWSQSRFLYVTFNKSIAKQAERVFPSNVICKTFHSMAYGHIGRKYQSKKKLNLFKLTPFMVNSVLAEGKGGFIRAKLVCKTLENFFASADEELTIDHVPIWCKNSQGQRVMVEQSEKLNGVLEASRLWDNMRKLGECTEEAYQMTHDGYLKLWQLSKPLLASFDAIFVDEVRAMERTVENIVLPRHEALLFLVF

Organism: Gorilla gorilla gorilla (NCBI:txid9595)

Secondary structure (DSSP, 8-state):
--HHHHHHHHHHHHHHTT--TT-TTHHHHHHHHHHTPPPPTT--HHHHHHHHTT-TTHHHHHHHHHHH-GGGT-SSSSS-HHHHHHHHHHH--SHHHHHHHHHHHTSTT----HHHHHHHHHHHHHHHHHHHHTT----HHHHHHHHHHHHHHHH------------------------HHHHHHHH----TT-EEEE---TTS-HHHHHHHHHHHTTTS-EEEEES-HHHHHHHHHHS-TTEEEEEHHHHHIIIIIHHHHHTT-B-SSPPPHHHHHTTSPTTT--HHHHHHHHHHHHHHHTS--SS--GGGS-SEEE-TTS-EEEPPHHHHHHHHHHHHHHHHHHH--S--S-GGGSBPHHHHHHHHHHT----TT-SEEEE--GGG--HHHHHHHSSS-SSEEEEE-

pLDDT: mean 83.0, std 14.35, range [22.31, 96.31]